Protein 6GIT (pdb70)

InterPro domains:
  IPR004843 Calcineurin-like, phosphoesterase domain [PF00149] (188-401)
  IPR008963 Purple acid phosphatase-like, N-terminal [SSF49363] (42-178)
  IPR015914 Purple acid phosphatase, N-terminal [PF16656] (63-176)
  IPR025733 Purple acid phosphatase, C-terminal domain [PF14008] (470-517)
  IPR029052 Metallo-dependent phosphatase-like [G3DSA:3.60.21.10] (183-445)
  IPR029052 Metallo-dependent phosphatase-like [G3DSA:3.60.21.10] (457-528)
  IPR029052 Metallo-dependent phosphatase-like [SSF56300] (188-511)
  IPR039331 Purple acid phosphatase-like [PTHR22953] (11-524)
  IPR041792 Purple acid phosphatase, metallophosphatase domain [cd00839] (185-522)

Solvent-accessible surface area: 19702 Å² total; per-residue (Å²): 98,38,20,23,104,131,35,82,44,211,28,72,52,38,113,99,160,100,130,236,55,80,12,98,23,1,56,80,94,12,107,103,0,90,75,100,44,115,49,87,14,6,11,17,4,21,1,7,7,1,22,47,8,63,7,1,38,0,6,3,8,0,6,68,36,50,46,19,69,81,22,139,80,46,89,39,72,86,5,31,9,15,0,86,4,3,107,42,51,137,48,29,122,84,100,12,94,40,73,30,55,36,13,19,1,55,10,85,78,186,68,34,66,42,2,0,0,1,0,1,0,15,0,104,0,126,49,5,95,48,34,30,88,3,54,0,47,0,0,12,56,96,45,132,72,2,50,10,73,64,47,20,5,122,5,3,28,51,51,11,41,213,32,27,3,45,97,0,0,0,0,0,0,2,1,3,0,104,51,0,11,29,0,7,100,24,1,49,89,40,137,15,50,0,1,2,0,0,0,1,0,3,7,1,9,1,18,25,2,91,28,70,25,14,43,37,12,80,104,56,31,62,111,88,28,75,27,77,8,2,40,1,0,10,4,2,21,6,12,27,19,1,42,101,19,4,4,53,18,2,8,1,2,0,0,0,40,18,1,27,6,73,6,79,77,106,107,44,6,7,0,0,44,6,23,24,11,18,0,17,134,40,14,92,11,134,13,36,41,16,0,4,2,31,0,0,0,0,18,2,0,1,0,0,5,11,22,80,25,43,108,91,6,118,2,21,104,19,0,72,132,14,1,70,147,30,74,39,78,65,7,1,0,1,0,0,2,0,0,5,13,10,8,10,1,1,72,37,69,7,19,30,10,5,20,1,19,74,11,0,11,114,22,2,72,76,80,9,11,9,0,0,0,4,0,6,3,16,2,0,8,18,5,10,30,2,42,82,41,84,65,26,73,28,0,8,1,17,1,6,0,0,0,0,0,2,38,35,147,45,7,54,32,14,4,10,43,131,83,110,57,20,136,45,133,84,12,40,25,99,101,51,32,54,59,35,3,136,66,25,132,87,50,96,9,55,58,53,11,10,33,128,118,20,5,44,8,0,2,22,7,7,18,3,27,0,0,0,3,0,17,8,117,65,82,40,75,2,23,0,44,0,20,45,12,67,30,146,153,183,70,13,50,16,11,51,7,89,0,11,15,56,43,178,145,45,104

Foldseek 3Di:
DAALVVPFDFADEDDDDDDPAFFAFDDCPDPLLDDPADAFAWFLWFKACAQFLQKIKIKTFGDAKDAFDDGDADDLVVWWKKKFKDQDQVCSPDMWGWDKDKFKFAAPDPPAMIIIGGIMTMTMDGRHAAQGKMKMWITGVVDPPHIYRIFIAHTFHHFAQQGFFFKEWEAEQQAGGPLLVLQVVVVVVVPGQEYEYAANQHLQLQAGSVGRGDQDCCVPPVVPDPDSHGNVSSVSSRSSNCCVPRRYHHYQYAYDPSQQSQHPPRDGNRCVVRHDDDNCVVQVVVDSHWGWHDRHLEIETEHHLQDDQACPDSRNVSVLVSLVPDDCRRNVAYEYEHAQFCDDFFLVLVNQSVVNCVRPQVVCQLSQHAEYEYARAQWWWWFNFDGPLHRDSSRYIYIYRNNSRHRHDFGDHGCLDPPRPDDQVVRYDPSNDDHDQDFACDDPRHPHSHHNDDRSRIHYIYRAHHMKMWGARGSFWIKIFTAGSVDDDPPDTDDIYIYGDDVVVRD

Radius of gyration: 22.11 Å; Cα contacts (8 Å, |Δi|>4): 1407; chains: 1; bounding box: 50×59×64 Å

Organism: Triticum aestivum (NCBI:txid4565)

CATH classification: 3.60.21.10

Sequence (507 aa):
PASTLEGPSRPVTVPLREDRGHAVDLPDTDPRVQRRVTGWAPEQIAVALSSAAPTSSSAWVSWITGDFQMGGAVKPLDPGTVGSVVRYGLAADSLVREATGDALVYSQLYPFEGLQNYTSGIIHHVRLQQGLEPGTKYYYQCGDPSIPGAMSAVHAFRRTMPAVGPRSYPGRRIAVVGDLGLTYNTTSSTVEEHMASSSNQPDLVLLLGDVSYANLYLTNGTGTDCYSCSFAKSTPIHETYQPRWDYWGRYMEPVTSSSTPMMVVEGNHEIEQQIGNNKKTFAAYSARFAFPSMMESESFSPFYYSFDAGGIHFIMLAAYADYSSKSGEQYRRWLEKDLAKVDRSSVTPWLVAGWHAPWYSSTYKAHYREAEECMRVAMEELLYSYGLDIVFTGHVHAYERSNRVFNYTLDPCGAVHISSVGDGGNREKMMATTTHADDPGRCPEPMSTPDAFMGGFCAFNFTSGPAAGSSFCWDRQPDYSAYRESSFGHGILEVKNETHALWKWHRNQDLYQGAVVGDEEIYYIVREPERCL

Secondary structure (DSSP, 8-state):
-EEGGG-PPPPEEPPPPPP--PPPBPPTT-TTTS--S-TT-EEEEEEEE-SSTT-EEEEEEES--EESSS-----GGGS--EEEEESSTT---EEEE-EEE--EE---STTPPPEE--EEEEEEE-SPPTT-EEEEEEE-TTSTT-BPPPEEEEPPPPSBTTB--S-EEEE----SBHHHHHHHHHHHHT--SEEEE-S--S-GGGB-TTS-B-S-HHHHTTTTSSS----THHHHHHHHHHHHHHTTS-EEE---GGG----GGG---HHHHHHS---TTTTT---SS-EEEEETTEEEEE--TTS--STTSHHHHHHHHHHHH--TTTS-EEEEE-SS-SS--BSTTTTTTHHHHHHHHHHHHHTT--EEEE--SSSEEEEPSEETTEE-TTSBEEEEE--S--SSPPP--BTTSTT-PPPGGG-S-TTT-----PPPSSSTTTTSSS-SS--TTEEEEE---EEEEEEE-SSSEEEEEEEETT--STT--SEEEEEE--HHHH-

B-factor: mean 23.1, std 13.88, range [9.56, 75.13]

Structure (mmCIF, N/CA/C/O backbone):
data_6GIT
#
_entry.id   6GIT
#
_cell.length_a   126.481
_cell.length_b   126.481
_cell.length_c   106.798
_cell.angle_alpha   90.00
_cell.angle_beta   90.00
_cell.angle_gamma   120.00
#
_symmetry.space_group_name_H-M   'H 3'
#
loop_
_entity.id
_entity.type
_entity.pdbx_description
1 polymer 'Purple acid phosphatase'
2 branched 2-acetamido-2-deoxy-beta-D-glucopyranose-(1-4)-2-acetamido-2-deoxy-beta-D-glucopyranose
3 non-polymer 'FE (III) ION'
4 non-polymer 2-acetamido-2-deoxy-beta-D-glucopyranose
5 non-polymer 'PHOSPHATE ION'
6 non-polymer DI(HYDROXYETHYL)ETHER
7 non-polymer 'TRIETHYLENE GLYCOL'
8 non-polymer 'PENTAETHYLENE GLYCOL'
9 non-polymer 1,2-ETHANEDIOL
10 water water
#
loop_
_atom_site.group_PDB
_atom_site.id
_atom_site.type_symbol
_atom_site.label_atom_id
_atom_site.label_alt_id
_atom_site.label_comp_id
_atom_site.label_asym_id
_atom_site.label_entity_id
_atom_site.label_seq_id
_atom_site.pdbx_PDB_ins_code
_atom_site.Cartn_x
_atom_site.Cartn_y
_atom_site.Cartn_z
_atom_site.occupancy
_atom_site.B_iso_or_equiv
_atom_site.auth_seq_id
_atom_site.auth_comp_id
_atom_site.auth_asym_id
_atom_site.auth_atom_id
_atom_site.pdbx_PDB_model_num
ATOM 1 N N . PRO A 1 2 ? -41.525 7.448 23.045 1.00 46.42 2 PRO A N 1
ATOM 2 C CA . PRO A 1 2 ? -40.652 6.379 23.537 1.00 43.92 2 PRO A CA 1
ATOM 3 C C . PRO A 1 2 ? -40.052 6.719 24.897 1.00 39.06 2 PRO A C 1
ATOM 4 O O . PRO A 1 2 ? -39.689 7.869 25.145 1.00 40.38 2 PRO A O 1
ATOM 8 N N . ALA A 1 3 ? -39.953 5.721 25.769 1.00 31.91 3 ALA A N 1
ATOM 9 C CA . ALA A 1 3 ? -39.397 5.943 27.088 1.00 27.20 3 ALA A CA 1
ATOM 10 C C . ALA A 1 3 ? -37.881 6.118 27.008 1.00 22.08 3 ALA A C 1
ATOM 11 O O . ALA A 1 3 ? -37.248 5.904 25.974 1.00 22.31 3 ALA A O 1
ATOM 13 N N . SER A 1 4 ? -37.309 6.527 28.128 1.00 19.64 4 SER A N 1
ATOM 14 C CA . SER A 1 4 ? -35.873 6.649 28.299 1.00 17.91 4 SER A CA 1
ATOM 15 C C . SER A 1 4 ? -35.503 5.934 29.588 1.00 17.11 4 SER A C 1
ATOM 16 O O . SER A 1 4 ? -36.288 5.910 30.541 1.00 19.53 4 SER A O 1
ATOM 19 N N . THR A 1 5 ? -34.316 5.319 29.612 1.00 14.50 5 THR A N 1
ATOM 20 C CA . THR A 1 5 ? -33.859 4.712 30.859 1.00 14.39 5 THR A CA 1
ATOM 21 C C . THR A 1 5 ? -33.621 5.760 31.933 1.00 16.05 5 THR A C 1
ATOM 22 O O . THR A 1 5 ? -33.571 5.421 33.118 1.00 16.85 5 THR A O 1
ATOM 26 N N . LEU A 1 6 ? -33.508 7.027 31.545 1.00 16.84 6 LEU A N 1
ATOM 27 C CA . LEU A 1 6 ? -33.329 8.085 32.526 1.00 19.59 6 LEU A CA 1
ATOM 28 C C . LEU A 1 6 ? -34.562 8.243 33.406 1.00 20.98 6 LEU A C 1
ATOM 29 O O . LEU A 1 6 ? -34.467 8.800 34.506 1.00 25.23 6 LEU A O 1
ATOM 34 N N . GLU A 1 7 ? -35.716 7.768 32.944 1.00 21.15 7 GLU A N 1
ATOM 35 C CA . GLU A 1 7 ? -36.955 7.806 33.711 1.00 23.05 7 GLU A CA 1
ATOM 36 C C . GLU A 1 7 ? -37.023 6.720 34.778 1.00 22.86 7 GLU A C 1
ATOM 37 O O . GLU A 1 7 ? -37.989 6.691 35.550 1.00 24.21 7 GLU A O 1
ATOM 43 N N . GLY A 1 8 ? -36.024 5.844 34.852 1.00 20.20 8 GLY A N 1
ATOM 44 C CA . GLY A 1 8 ? -36.064 4.704 35.735 1.00 18.90 8 GLY A CA 1
ATOM 45 C C . GLY A 1 8 ? -36.851 3.573 35.109 1.00 18.51 8 GLY A C 1
ATOM 46 O O . GLY A 1 8 ? -37.272 3.649 33.949 1.00 20.33 8 GLY A O 1
ATOM 47 N N . PRO A 1 9 ? -37.097 2.516 35.875 1.00 16.99 9 PRO A N 1
ATOM 48 C CA . PRO A 1 9 ? -37.750 1.332 35.301 1.00 16.33 9 PRO A CA 1
ATOM 49 C C . PRO A 1 9 ? -39.202 1.602 34.949 1.00 16.77 9 PRO A C 1
ATOM 50 O O . PRO A 1 9 ? -39.908 2.352 35.628 1.00 19.15 9 PRO A O 1
ATOM 54 N N . SER A 1 10 ? -39.656 0.971 33.875 1.00 15.72 10 SER A N 1
ATOM 55 C CA . SER A 1 10 ? -41.051 1.085 33.478 1.00 16.09 10 SER A CA 1
ATOM 56 C C . SER A 1 10 ? -41.844 -0.107 34.002 1.00 16.24 10 SER A C 1
ATOM 57 O O . SER A 1 10 ? -41.298 -1.185 34.250 1.00 17.16 10 SER A O 1
ATOM 60 N N . ARG A 1 11 ? -43.135 0.105 34.190 1.00 16.72 11 ARG A N 1
ATOM 61 C CA . ARG A 1 11 ? -44.003 -0.975 34.626 1.00 18.77 11 ARG A CA 1
ATOM 62 C C . ARG A 1 11 ? -44.037 -2.056 33.548 1.00 16.73 11 ARG A C 1
ATOM 63 O O . ARG A 1 11 ? -44.160 -1.734 32.358 1.00 17.46 11 ARG A O 1
ATOM 71 N N . PRO A 1 12 ? -43.924 -3.337 33.912 1.00 15.77 12 PRO A N 1
ATOM 72 C CA . PRO A 1 12 ? -43.757 -4.380 32.889 1.00 14.64 12 PRO A CA 1
ATOM 73 C C . PRO A 1 12 ? -44.928 -4.462 31.923 1.00 15.10 12 PRO A C 1
ATOM 74 O O . PRO A 1 12 ? -46.094 -4.314 32.301 1.00 16.92 12 PRO A O 1
ATOM 78 N N . VAL A 1 13 ? -44.602 -4.742 30.664 1.00 14.98 13 VAL A N 1
ATOM 79 C CA . VAL A 1 13 ? -45.584 -4.911 29.597 1.00 15.06 13 VAL A CA 1
ATOM 80 C C . VAL A 1 13 ? -45.417 -6.300 28.993 1.00 14.54 13 VAL A C 1
ATOM 81 O O . VAL A 1 13 ? -44.298 -6.705 28.652 1.00 14.37 13 VAL A O 1
ATOM 85 N N . THR A 1 14 ? -46.530 -7.012 28.835 1.00 15.31 14 THR A N 1
ATOM 86 C CA . THR A 1 14 ? -46.596 -8.270 28.104 1.00 15.97 14 THR A CA 1
ATOM 87 C C . THR A 1 14 ? -47.569 -8.081 26.952 1.00 17.11 14 THR A C 1
ATOM 88 O O . THR A 1 14 ? -48.713 -7.665 27.163 1.00 18.61 14 THR A O 1
ATOM 92 N N . VAL A 1 15 ? -47.121 -8.366 25.740 1.00 17.27 15 VAL A N 1
ATOM 93 C CA . VAL A 1 15 ? -48.005 -8.259 24.578 1.00 17.35 15 VAL A CA 1
ATOM 94 C C . VAL A 1 15 ? -48.826 -9.540 24.467 1.00 20.36 15 VAL A C 1
ATOM 95 O O . VAL A 1 15 ? -48.249 -10.638 24.498 1.00 20.31 15 VAL A O 1
ATOM 99 N N . PRO A 1 16 ? -50.151 -9.447 24.345 1.00 22.98 16 PRO A N 1
ATOM 100 C CA . PRO A 1 16 ? -50.967 -10.660 24.211 1.00 25.41 16 PRO A CA 1
ATOM 101 C C . PRO A 1 16 ? -50.534 -11.515 23.030 1.00 26.87 16 PRO A C 1
ATOM 102 O O . PRO A 1 16 ? -50.142 -11.008 21.977 1.00 26.62 16 PRO A O 1
ATOM 106 N N . LEU A 1 17 ? -50.640 -12.828 23.211 1.00 28.18 17 LEU A N 1
ATOM 107 C CA . LEU A 1 17 ? -50.265 -13.774 22.172 1.00 31.59 17 LEU A CA 1
ATOM 108 C C . LEU A 1 17 ? -51.249 -13.733 21.008 1.00 35.27 17 LEU A C 1
ATOM 109 O O . LEU A 1 17 ? -52.452 -13.515 21.183 1.00 35.19 17 LEU A O 1
ATOM 114 N N . ARG A 1 18 ? -50.722 -13.965 19.812 1.00 38.10 18 ARG A N 1
ATOM 115 C CA . ARG A 1 18 ? -51.543 -14.248 18.647 1.00 43.03 18 ARG A CA 1
ATOM 116 C C . ARG A 1 18 ? -51.853 -15.741 18.588 1.00 48.51 18 ARG A C 1
ATOM 117 O O . ARG A 1 18 ? -51.178 -16.565 19.209 1.00 48.68 18 ARG A O 1
ATOM 125 N N . GLU A 1 19 ? -52.893 -16.083 17.833 1.00 53.56 19 GLU A N 1
ATOM 126 C CA . GLU A 1 19 ? -53.230 -17.486 17.636 1.00 58.05 19 GLU A CA 1
ATOM 127 C C . GLU A 1 19 ? -52.102 -18.186 16.888 1.00 62.09 19 GLU A C 1
ATOM 128 O O . GLU A 1 19 ? -51.619 -17.691 15.865 1.00 62.60 19 GLU A O 1
ATOM 130 N N . ASP A 1 20 ? -51.675 -19.337 17.404 1.00 64.96 20 ASP A N 1
ATOM 131 C CA . ASP A 1 20 ? -50.578 -20.061 16.777 1.00 67.74 20 ASP A CA 1
ATOM 132 C C . ASP A 1 20 ? -50.983 -20.521 15.384 1.00 67.89 20 ASP A C 1
ATOM 133 O O . ASP A 1 20 ? -52.042 -21.128 15.198 1.00 68.34 20 ASP A O 1
ATOM 138 N N . ARG A 1 21 ? -50.130 -20.229 14.404 1.00 67.42 21 ARG A N 1
ATOM 139 C CA . ARG A 1 21 ? -50.372 -20.586 13.012 1.00 66.87 21 ARG A CA 1
ATOM 140 C C . ARG A 1 21 ? -49.380 -21.634 12.514 1.00 64.85 21 ARG A C 1
ATOM 141 O O . ARG A 1 21 ? -49.069 -21.687 11.321 1.00 66.21 21 ARG A O 1
ATOM 149 N N . GLY A 1 22 ? -48.875 -22.471 13.419 1.00 60.74 22 GLY A N 1
ATOM 150 C CA . GLY A 1 22 ? -47.922 -23.501 13.059 1.00 56.26 22 GLY A CA 1
ATOM 151 C C . GLY A 1 22 ? -46.486 -23.036 13.181 1.00 51.36 22 GLY A C 1
ATOM 152 O O . GLY A 1 22 ? -46.183 -21.896 13.545 1.00 52.03 22 GLY A O 1
ATOM 153 N N . HIS A 1 23 ? -45.579 -23.953 12.864 1.00 44.27 23 HIS A N 1
ATOM 154 C CA . HIS A 1 23 ? -44.160 -23.646 12.894 1.00 37.74 23 HIS A CA 1
ATOM 155 C C . HIS A 1 23 ? -43.724 -22.995 11.585 1.00 30.77 23 HIS A C 1
ATOM 156 O O . HIS A 1 23 ? -44.369 -23.128 10.543 1.00 29.91 23 HIS A O 1
ATOM 163 N N . ALA A 1 24 ? -42.607 -22.279 11.653 1.00 23.01 24 ALA A N 1
ATOM 164 C CA . ALA A 1 24 ? -41.980 -21.790 10.438 1.00 20.00 24 ALA A CA 1
ATOM 165 C C . ALA A 1 24 ? -41.561 -22.970 9.568 1.00 18.23 24 ALA A C 1
ATOM 166 O O . ALA A 1 24 ? -41.199 -24.037 10.067 1.00 22.04 24 ALA A O 1
ATOM 168 N N . VAL A 1 25 ? -41.605 -22.770 8.253 1.00 16.07 25 VAL A N 1
ATOM 169 C CA . VAL A 1 25 ? -41.276 -23.808 7.279 1.00 14.87 25 VAL A CA 1
ATOM 170 C C . VAL A 1 25 ? -39.871 -23.561 6.738 1.00 14.02 25 VAL A C 1
ATOM 171 O O . VAL A 1 25 ? -39.577 -22.472 6.230 1.00 13.91 25 VAL A O 1
ATOM 175 N N . ASP A 1 26 ? -39.005 -24.570 6.843 1.00 15.00 26 ASP A N 1
ATOM 176 C CA . ASP A 1 26 ? -37.640 -24.447 6.335 1.00 15.41 26 ASP A CA 1
ATOM 177 C C . ASP A 1 26 ? -37.643 -24.234 4.827 1.00 14.78 26 ASP A C 1
ATOM 178 O O . ASP A 1 26 ? -38.468 -24.808 4.102 1.00 16.34 26 ASP A O 1
ATOM 183 N N . LEU A 1 27 ? -36.700 -23.423 4.348 1.00 14.02 27 LEU A N 1
ATOM 184 C CA . LEU A 1 27 ? -36.523 -23.288 2.909 1.00 14.66 27 LEU A CA 1
ATOM 185 C C . LEU A 1 27 ? -36.130 -24.636 2.320 1.00 15.97 27 LEU A C 1
ATOM 186 O O . LEU A 1 27 ? -35.246 -25.314 2.865 1.00 15.73 27 LEU A O 1
ATOM 191 N N . PRO A 1 28 ? -36.738 -25.050 1.216 1.00 16.11 28 PRO A N 1
ATOM 192 C CA . PRO A 1 28 ? -36.369 -26.326 0.598 1.00 18.93 28 PRO A CA 1
ATOM 193 C C . PRO A 1 28 ? -35.056 -26.215 -0.160 1.00 19.67 28 PRO A C 1
ATOM 194 O O . PRO A 1 28 ? -34.609 -25.133 -0.548 1.00 18.95 28 PRO A O 1
ATOM 198 N N . ASP A 1 29 ? -34.435 -27.374 -0.383 1.00 21.04 29 ASP A N 1
ATOM 199 C CA . ASP A 1 29 ? -33.177 -27.381 -1.119 1.00 24.58 29 ASP A CA 1
ATOM 200 C C . ASP A 1 29 ? -33.361 -27.032 -2.591 1.00 25.59 29 ASP A C 1
ATOM 201 O O . ASP A 1 29 ? -32.366 -26.905 -3.314 1.00 27.43 29 ASP A O 1
ATOM 206 N N . THR A 1 30 ? -34.603 -26.866 -3.039 1.00 24.47 30 THR A N 1
ATOM 207 C CA . THR A 1 30 ? -34.916 -26.421 -4.386 1.00 25.92 30 THR A CA 1
ATOM 208 C C . THR A 1 30 ? -35.034 -24.906 -4.501 1.00 23.34 30 THR A C 1
ATOM 209 O O . THR A 1 30 ? -35.191 -24.394 -5.616 1.00 24.51 30 THR A O 1
ATOM 213 N N . ASP A 1 31 ? -34.985 -24.181 -3.391 1.00 21.20 31 ASP A N 1
ATOM 214 C CA . ASP A 1 31 ? -35.073 -22.732 -3.454 1.00 20.32 31 ASP A CA 1
ATOM 215 C C . ASP A 1 31 ? -33.904 -22.203 -4.280 1.00 19.81 31 ASP A C 1
ATOM 216 O O . ASP A 1 31 ? -32.748 -22.541 -3.994 1.00 19.66 31 ASP A O 1
ATOM 221 N N . PRO A 1 32 ? -34.154 -21.401 -5.313 1.00 21.07 32 PRO A N 1
ATOM 222 C CA . PRO A 1 32 ? -33.042 -20.906 -6.140 1.00 21.98 32 PRO A CA 1
ATOM 223 C C . PRO A 1 32 ? -31.962 -20.215 -5.338 1.00 21.50 32 PRO A C 1
ATOM 224 O O . PRO A 1 32 ? -30.788 -20.234 -5.736 1.00 22.58 32 PRO A O 1
ATOM 228 N N . ARG A 1 33 ? -32.328 -19.599 -4.214 1.00 19.67 33 ARG A N 1
ATOM 229 C CA . ARG A 1 33 ? -31.383 -18.835 -3.413 1.00 17.50 33 ARG A CA 1
ATOM 230 C C . ARG A 1 33 ? -30.414 -19.718 -2.640 1.00 16.86 33 ARG A C 1
ATOM 231 O O . ARG A 1 33 ? -29.392 -19.207 -2.171 1.00 18.76 33 ARG A O 1
ATOM 239 N N . VAL A 1 34 ? -30.707 -21.010 -2.490 1.00 16.43 34 VAL A N 1
ATOM 240 C CA . VAL A 1 34 ? -29.814 -21.933 -1.789 1.00 17.90 34 VAL A CA 1
ATOM 241 C C . VAL A 1 34 ? -29.074 -22.871 -2.726 1.00 18.23 34 VAL A C 1
ATOM 242 O O . VAL A 1 34 ? -28.198 -23.618 -2.263 1.00 18.43 34 VAL A O 1
ATOM 246 N N . GLN A 1 35 ? -29.388 -22.861 -4.013 1.00 21.37 35 GLN A N 1
ATOM 247 C CA . GLN A 1 35 ? -28.701 -23.746 -4.934 1.00 24.03 35 GLN A CA 1
ATOM 248 C C . GLN A 1 35 ? -27.340 -23.168 -5.309 1.00 25.47 35 GLN A C 1
ATOM 249 O O . GLN A 1 35 ? -27.082 -21.970 -5.173 1.00 25.35 35 GLN A O 1
ATOM 255 N N . ARG A 1 36 ? -26.460 -24.038 -5.786 1.00 26.33 36 ARG A N 1
ATOM 256 C CA . ARG A 1 36 ? -25.152 -23.579 -6.227 1.00 29.84 36 ARG A CA 1
ATOM 257 C C . ARG A 1 36 ? -25.316 -22.790 -7.520 1.00 32.50 36 ARG A C 1
ATOM 258 O O . ARG A 1 36 ? -25.765 -23.335 -8.533 1.00 35.39 36 ARG A O 1
ATOM 266 N N . ARG A 1 37 ? -24.982 -21.502 -7.478 1.00 32.77 37 ARG A N 1
ATOM 267 C CA . ARG A 1 37 ? -25.144 -20.610 -8.617 1.00 33.67 37 ARG A CA 1
ATOM 268 C C . ARG A 1 37 ? -23.828 -20.297 -9.311 1.00 33.51 37 ARG A C 1
ATOM 269 O O . ARG A 1 37 ? -23.811 -19.494 -10.249 1.00 36.06 37 ARG A O 1
ATOM 271 N N . VAL A 1 38 ? -22.731 -20.899 -8.865 1.00 28.98 38 VAL A N 1
ATOM 272 C CA . VAL A 1 38 ? -21.438 -20.771 -9.511 1.00 27.79 38 VAL A CA 1
ATOM 273 C C . VAL A 1 38 ? -20.963 -22.169 -9.891 1.00 28.34 38 VAL A C 1
ATOM 274 O O . VAL A 1 38 ? -21.520 -23.180 -9.462 1.00 28.06 38 VAL A O 1
ATOM 278 N N . THR A 1 39 ? -19.917 -22.216 -10.705 1.00 28.32 39 THR A N 1
ATOM 279 C CA . THR A 1 39 ? -19.363 -23.480 -11.158 1.00 29.94 39 THR A CA 1
ATOM 280 C C . THR A 1 39 ? -17.870 -23.515 -10.872 1.00 28.19 39 THR A C 1
ATOM 281 O O . THR A 1 39 ? -17.241 -22.488 -10.606 1.00 28.01 39 THR A O 1
ATOM 285 N N . GLY A 1 40 ? -17.315 -24.722 -10.929 1.00 27.20 40 GLY A N 1
ATOM 286 C CA . GLY A 1 40 ? -15.890 -24.892 -10.720 1.00 23.94 40 GLY A CA 1
ATOM 287 C C . GLY A 1 40 ? -15.463 -24.354 -9.371 1.00 22.72 40 GLY A C 1
ATOM 288 O O . GLY A 1 40 ? -16.093 -24.615 -8.338 1.00 23.83 40 GLY A O 1
ATOM 289 N N . TRP A 1 41 ? -14.377 -23.581 -9.375 1.00 20.83 41 TRP A N 1
ATOM 290 C CA . TRP A 1 41 ? -13.799 -23.056 -8.146 1.00 19.37 41 TRP A CA 1
ATOM 291 C C . TRP A 1 41 ? -14.201 -21.609 -7.869 1.00 19.07 41 TRP A C 1
ATOM 292 O O . TRP A 1 41 ? -13.560 -20.943 -7.050 1.00 19.04 41 TRP A O 1
ATOM 303 N N . ALA A 1 42 ? -15.242 -21.111 -8.525 1.00 18.71 42 ALA A N 1
ATOM 304 C CA . ALA A 1 42 ? -15.651 -19.733 -8.322 1.00 18.45 42 ALA A CA 1
ATOM 305 C C . ALA A 1 42 ? -16.156 -19.524 -6.892 1.00 17.32 42 ALA A C 1
ATOM 306 O O . ALA A 1 42 ? -16.763 -20.420 -6.299 1.00 17.83 42 ALA A O 1
ATOM 308 N N . PRO A 1 43 ? -15.916 -18.347 -6.319 1.00 16.32 43 PRO A N 1
ATOM 309 C CA . PRO A 1 43 ? -16.308 -18.116 -4.923 1.00 16.17 43 PRO A CA 1
ATOM 310 C C . PRO A 1 43 ? -17.820 -18.108 -4.709 1.00 16.26 43 PRO A C 1
ATOM 311 O O . PRO A 1 43 ? -18.585 -17.538 -5.491 1.00 16.49 43 PRO A O 1
ATOM 315 N N . GLU A 1 44 ? -18.241 -18.728 -3.611 1.00 14.49 44 GLU A N 1
ATOM 316 C CA . GLU A 1 44 ? -19.615 -18.645 -3.142 1.00 14.84 44 GLU A CA 1
ATOM 317 C C . GLU A 1 44 ? -19.601 -18.344 -1.650 1.00 14.14 44 GLU A C 1
ATOM 318 O O . GLU A 1 44 ? -18.559 -18.412 -0.997 1.00 13.38 44 GLU A O 1
ATOM 324 N N . GLN A 1 45 ? -20.775 -18.013 -1.108 1.00 12.86 45 GLN A N 1
ATOM 325 C CA . GLN A 1 45 ? -20.920 -17.766 0.328 1.00 12.55 45 GLN A CA 1
ATOM 326 C C . GLN A 1 45 ? -19.956 -16.678 0.814 1.00 12.28 45 GLN A C 1
ATOM 327 O O . GLN A 1 45 ? -19.353 -16.782 1.880 1.00 13.83 45 GLN A O 1
ATOM 333 N N . ILE A 1 46 ? -19.822 -15.611 0.027 1.00 11.54 46 ILE A N 1
ATOM 334 C CA . ILE A 1 46 ? -18.884 -14.537 0.341 1.00 11.64 46 ILE A CA 1
ATOM 335 C C . ILE A 1 46 ? -19.387 -13.738 1.538 1.00 12.27 46 ILE A C 1
ATOM 336 O O . ILE A 1 46 ? -20.553 -13.317 1.575 1.00 13.12 46 ILE A O 1
ATOM 341 N N . ALA A 1 47 ? -18.507 -13.502 2.514 1.00 12.31 47 ALA A N 1
ATOM 342 C CA . ALA A 1 47 ? -18.898 -12.838 3.752 1.00 12.30 47 ALA A CA 1
ATOM 343 C C . ALA A 1 47 ? -17.786 -11.942 4.273 1.00 12.27 47 ALA A C 1
ATOM 344 O O . ALA A 1 47 ? -16.609 -12.325 4.263 1.00 12.50 47 ALA 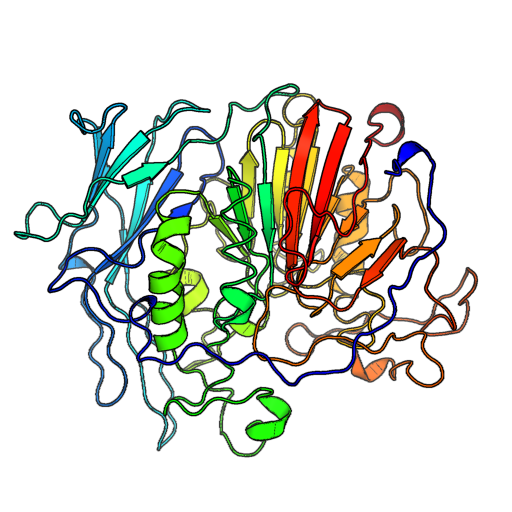A O 1
ATOM 346 N N . VAL A 1 48 ? -18.174 -10.761 4.762 1.00 11.76 48 VAL A N 1
ATOM 347 C CA . VAL A 1 48 ? -17.258 -9.806 5.377 1.00 10.99 48 VAL A CA 1
ATOM 348 C C . VAL A 1 48 ? -17.451 -9.841 6.885 1.00 11.61 48 VAL A C 1
ATOM 349 O O . VAL A 1 48 ? -18.582 -9.950 7.375 1.00 12.15 48 VAL A O 1
ATOM 353 N N . ALA A 1 49 ? -16.348 -9.738 7.623 1.00 11.46 49 ALA A N 1
ATOM 354 C CA . ALA A 1 49 ? -16.375 -9.636 9.076 1.00 11.41 49 ALA A CA 1
ATOM 355 C C . ALA A 1 49 ? -15.414 -8.538 9.515 1.00 11.56 49 ALA A C 1
ATOM 356 O O . ALA A 1 49 ? -14.460 -8.203 8.813 1.00 13.21 49 ALA A O 1
ATOM 358 N N . LEU A 1 50 ? -15.676 -7.957 10.676 1.00 11.44 50 LEU A N 1
ATOM 359 C CA . LEU A 1 50 ? -14.764 -6.950 11.191 1.00 11.16 50 LEU A CA 1
ATOM 360 C C . LEU A 1 50 ? -13.513 -7.588 11.791 1.00 11.64 50 LEU A C 1
ATOM 361 O O . LEU A 1 50 ? -13.511 -8.746 12.218 1.00 12.72 50 LEU A O 1
ATOM 366 N N . SER A 1 51 ? -12.436 -6.800 11.823 1.00 11.36 51 SER A N 1
ATOM 367 C CA A SER A 1 51 ? -11.285 -7.120 12.652 0.87 11.28 51 SER A CA 1
ATOM 368 C CA B SER A 1 51 ? -11.276 -7.102 12.645 0.13 11.30 51 SER A CA 1
ATOM 369 C C . SER A 1 51 ? -11.469 -6.440 14.010 1.00 11.07 51 SER A C 1
ATOM 370 O O . SER A 1 51 ? -12.531 -5.891 14.312 1.00 12.69 51 SER A O 1
ATOM 375 N N . ALA A 1 52 ? -10.442 -6.470 14.857 1.00 11.74 52 ALA A N 1
ATOM 376 C CA . ALA A 1 52 ? -10.584 -5.828 16.162 1.00 11.90 52 ALA A CA 1
ATOM 377 C C . ALA A 1 52 ? -10.658 -4.307 16.053 1.00 11.58 52 ALA A C 1
ATOM 378 O O . ALA A 1 52 ? -11.263 -3.654 16.914 1.00 12.92 52 ALA A O 1
ATOM 380 N N . ALA A 1 53 ? -10.052 -3.726 15.021 1.00 12.49 53 ALA A N 1
ATOM 381 C CA . ALA A 1 53 ? -10.071 -2.294 14.818 1.00 13.47 53 ALA A CA 1
ATOM 382 C C . ALA A 1 53 ? -10.630 -1.962 13.439 1.00 12.79 53 ALA A C 1
ATOM 383 O O . ALA A 1 53 ? -10.545 -2.780 12.514 1.00 13.15 53 ALA A O 1
ATOM 385 N N . PRO A 1 54 ? -11.211 -0.769 13.277 1.00 12.78 54 PRO A N 1
ATOM 386 C CA . PRO A 1 54 ? -11.833 -0.407 11.993 1.00 12.80 54 PRO A CA 1
ATOM 387 C C . PRO A 1 54 ? -10.895 -0.426 10.803 1.00 12.86 54 PRO A C 1
ATOM 388 O O . PRO A 1 54 ? -11.375 -0.471 9.664 1.00 13.80 54 PRO A O 1
ATOM 392 N N . THR A 1 55 ? -9.589 -0.383 11.023 1.00 12.49 55 THR A N 1
ATOM 393 C CA . THR A 1 55 ? -8.597 -0.280 9.960 1.00 12.12 55 THR A CA 1
ATOM 394 C C . THR A 1 55 ? -8.278 -1.620 9.287 1.00 12.82 55 THR A C 1
ATOM 395 O O . THR A 1 55 ? -7.406 -1.674 8.419 1.00 14.35 55 THR A O 1
ATOM 399 N N . SER A 1 56 ? -8.970 -2.696 9.665 1.00 12.69 56 SER A N 1
ATOM 400 C CA A SER A 1 56 ? -8.789 -4.002 9.052 0.58 13.55 56 SER A CA 1
ATOM 401 C CA B SER A 1 56 ? -8.796 -3.993 9.027 0.25 13.48 56 SER A CA 1
ATOM 402 C CA C SER A 1 56 ? -8.803 -3.982 9.008 0.17 13.16 56 SER A CA 1
ATOM 403 C C . SER A 1 56 ? -10.142 -4.700 8.995 1.00 13.09 56 SER A C 1
ATOM 404 O O . SER A 1 56 ? -11.042 -4.396 9.778 1.00 13.71 56 SER A O 1
ATOM 411 N N . ALA A 1 57 ? -10.275 -5.657 8.074 1.00 11.90 57 ALA A N 1
ATOM 412 C CA . ALA A 1 57 ? -11.511 -6.425 7.941 1.00 11.59 57 ALA A CA 1
ATOM 413 C C . ALA A 1 57 ? -11.176 -7.759 7.295 1.00 11.62 57 ALA A C 1
ATOM 414 O O . ALA A 1 57 ? -10.139 -7.908 6.653 1.00 14.84 57 ALA A O 1
ATOM 416 N N . TRP A 1 58 ? -12.071 -8.727 7.466 1.00 11.46 58 TRP A N 1
ATOM 417 C CA . TRP A 1 58 ? -11.913 -10.058 6.905 1.00 10.57 58 TRP A CA 1
ATOM 418 C C . TRP A 1 58 ? -12.877 -10.267 5.746 1.00 11.11 58 TRP A C 1
ATOM 419 O O . TRP A 1 58 ? -14.040 -9.853 5.817 1.00 12.07 58 TRP A O 1
ATOM 430 N N . VAL A 1 59 ? -12.398 -10.933 4.693 1.00 11.04 59 VAL A N 1
ATOM 431 C CA . VAL A 1 59 ? -13.236 -11.412 3.597 1.00 11.00 59 VAL A CA 1
ATOM 432 C C . VAL A 1 59 ? -13.086 -12.924 3.532 1.00 11.15 59 VAL A C 1
ATOM 433 O O . VAL A 1 59 ? -11.962 -13.438 3.509 1.00 12.14 59 VAL A O 1
ATOM 437 N N . SER A 1 60 ? -14.212 -13.632 3.511 1.00 10.94 60 SER A N 1
ATOM 438 C CA . SER A 1 60 ? -14.217 -15.083 3.528 1.00 11.74 60 SER A CA 1
ATOM 439 C C . SER A 1 60 ? -15.140 -15.606 2.437 1.00 11.88 60 SER A C 1
ATOM 440 O O . SER A 1 60 ? -16.079 -14.928 2.008 1.00 13.04 60 SER A O 1
ATOM 443 N N . TRP A 1 61 ? -14.875 -16.829 1.989 1.00 11.76 61 TRP A N 1
ATOM 444 C CA . TRP A 1 61 ? -15.699 -17.421 0.939 1.00 12.21 61 TRP A CA 1
ATOM 445 C C . TRP A 1 61 ? -15.364 -18.901 0.841 1.00 12.92 61 TRP A C 1
ATOM 446 O O . TRP A 1 61 ? -14.398 -19.375 1.442 1.00 14.00 61 TRP A O 1
ATOM 457 N N . ILE A 1 62 ? -16.173 -19.625 0.065 1.00 12.28 62 ILE A N 1
ATOM 458 C CA . ILE A 1 62 ? -15.965 -21.044 -0.190 1.00 12.90 62 ILE A CA 1
ATOM 459 C C . ILE A 1 62 ? -15.820 -21.273 -1.690 1.00 14.17 62 ILE A C 1
ATOM 460 O O . ILE A 1 62 ? -16.464 -20.596 -2.499 1.00 15.14 62 ILE A O 1
ATOM 465 N N . THR A 1 63 ? -14.945 -22.207 -2.061 1.00 14.02 63 THR A N 1
ATOM 466 C CA . THR A 1 63 ? -14.762 -22.595 -3.458 1.00 14.32 63 THR A CA 1
ATOM 467 C C . THR A 1 63 ? -14.932 -24.102 -3.582 1.00 15.43 63 THR A C 1
ATOM 468 O O . THR A 1 63 ? -14.285 -24.868 -2.858 1.00 17.03 63 THR A O 1
ATOM 472 N N . GLY A 1 64 ? -15.791 -24.516 -4.500 1.00 16.00 64 GLY A N 1
ATOM 473 C CA . GLY A 1 64 ? -16.075 -25.927 -4.711 1.00 17.09 64 GLY A CA 1
ATOM 474 C C . GLY A 1 64 ? -17.313 -26.375 -3.962 1.00 18.14 64 GLY A C 1
ATOM 475 O O . GLY A 1 64 ? -17.646 -25.875 -2.890 1.00 18.34 64 GLY A O 1
ATOM 476 N N . ASP A 1 65 ? -18.020 -27.335 -4.548 1.00 18.54 65 ASP A N 1
ATOM 477 C CA . ASP A 1 65 ? -19.206 -27.866 -3.897 1.00 19.19 65 ASP A CA 1
ATOM 478 C C . ASP A 1 65 ? -18.804 -28.759 -2.725 1.00 18.46 65 ASP A C 1
ATOM 479 O O . ASP A 1 65 ? -17.696 -29.299 -2.665 1.00 19.83 65 ASP A O 1
ATOM 484 N N . PHE A 1 66 ? -19.718 -28.889 -1.770 1.00 17.07 66 PHE A N 1
ATOM 485 C CA . PHE A 1 66 ? -19.531 -29.840 -0.686 1.00 17.04 66 PHE A CA 1
ATOM 486 C C . PHE A 1 66 ? -19.797 -31.261 -1.185 1.00 17.50 66 PHE A C 1
ATOM 487 O O . PHE A 1 66 ? -20.278 -31.479 -2.302 1.00 19.02 66 PHE A O 1
ATOM 495 N N . GLN A 1 67 ? -19.472 -32.234 -0.338 1.00 17.57 67 GLN A N 1
ATOM 496 C CA . GLN A 1 67 ? -19.793 -33.636 -0.574 1.00 17.39 67 GLN A CA 1
ATOM 497 C C . GLN A 1 67 ? -20.645 -34.134 0.580 1.00 17.95 67 GLN A C 1
ATOM 498 O O . GLN A 1 67 ? -20.297 -33.919 1.745 1.00 17.78 67 GLN A O 1
ATOM 504 N N . MET A 1 68 ? -21.748 -34.807 0.257 1.00 19.62 68 MET A N 1
ATOM 505 C CA . MET A 1 68 ? -22.672 -35.326 1.257 1.00 20.49 68 MET A CA 1
ATOM 506 C C . MET A 1 68 ? -23.013 -36.762 0.899 1.00 22.13 68 MET A C 1
ATOM 507 O O . MET A 1 68 ? -23.593 -37.016 -0.163 1.00 22.53 68 MET A O 1
ATOM 512 N N . GLY A 1 69 ? -22.679 -37.690 1.787 1.00 23.54 69 GLY A N 1
ATOM 513 C CA . GLY A 1 69 ? -22.977 -39.087 1.564 1.00 25.49 69 GLY A CA 1
ATOM 514 C C . GLY A 1 69 ? -21.873 -39.799 0.803 1.00 29.65 69 GLY A C 1
ATOM 515 O O . GLY A 1 69 ? -20.989 -39.188 0.203 1.00 31.56 69 GLY A O 1
ATOM 516 N N . GLY A 1 70 ? -21.936 -41.126 0.838 1.00 30.22 70 GLY A N 1
ATOM 517 C CA . GLY A 1 70 ? -20.909 -41.908 0.191 1.00 31.34 70 GLY A CA 1
ATOM 518 C C . GLY A 1 70 ? -19.585 -41.820 0.935 1.00 31.62 70 GLY A C 1
ATOM 519 O O . GLY A 1 70 ? -19.518 -41.532 2.136 1.00 32.83 70 GLY A O 1
ATOM 520 N N . ALA A 1 71 ? -18.515 -42.071 0.189 1.00 29.84 71 ALA A N 1
ATOM 521 C CA . ALA A 1 71 ? -17.157 -42.082 0.729 1.00 28.07 71 ALA A CA 1
ATOM 522 C C . ALA A 1 71 ? -16.551 -40.715 0.438 1.00 28.13 71 ALA A C 1
ATOM 523 O O . ALA A 1 71 ? -15.881 -40.512 -0.575 1.00 30.18 71 ALA A O 1
ATOM 525 N N . VAL A 1 72 ? -16.782 -39.769 1.348 1.00 26.32 72 VAL A N 1
ATOM 526 C CA . VAL A 1 72 ? -16.367 -38.399 1.095 1.00 23.65 72 VAL A CA 1
ATOM 527 C C . VAL A 1 72 ? -14.848 -38.315 1.104 1.00 24.00 72 VAL A C 1
ATOM 528 O O . VAL A 1 72 ? -14.162 -39.064 1.813 1.00 25.47 72 VAL A O 1
ATOM 532 N N . LYS A 1 73 ? -14.316 -37.397 0.301 1.00 23.59 73 LYS A N 1
ATOM 533 C CA . LYS A 1 73 ? -12.876 -37.244 0.113 1.00 24.55 73 LYS A CA 1
ATOM 534 C C . LYS A 1 73 ? -12.547 -35.786 0.376 1.00 22.31 73 LYS A C 1
ATOM 535 O O . LYS A 1 73 ? -12.727 -34.939 -0.516 1.00 22.55 73 LYS A O 1
ATOM 541 N N . PRO A 1 74 ? -12.077 -35.451 1.573 1.00 21.35 74 PRO A N 1
ATOM 542 C CA . PRO A 1 74 ? -11.806 -34.044 1.877 1.00 20.61 74 PRO A CA 1
ATOM 543 C C . PRO A 1 74 ? -10.849 -33.436 0.867 1.00 19.33 74 PRO A C 1
ATOM 544 O O . PRO A 1 74 ? -9.877 -34.063 0.438 1.00 21.93 74 PRO A O 1
ATOM 548 N N . LEU A 1 75 ? -11.144 -32.201 0.480 1.00 19.22 75 LEU A N 1
ATOM 549 C CA . LEU A 1 75 ? -10.336 -31.498 -0.500 1.00 19.28 75 LEU A CA 1
ATOM 550 C C . LEU A 1 75 ? -9.029 -31.034 0.131 1.00 21.13 75 LEU A C 1
ATOM 551 O O . LEU A 1 75 ? -8.930 -30.851 1.347 1.00 22.07 75 LEU A O 1
ATOM 556 N N . ASP A 1 76 ? -8.015 -30.856 -0.715 1.00 21.88 76 ASP A N 1
ATOM 557 C CA . ASP A 1 76 ? -6.727 -30.336 -0.278 1.00 22.40 76 ASP A CA 1
ATOM 558 C C . ASP A 1 76 ? -6.810 -28.819 -0.352 1.00 21.86 76 ASP A C 1
ATOM 559 O O . ASP A 1 76 ? -6.861 -28.267 -1.463 1.00 22.57 76 ASP A O 1
ATOM 564 N N . PRO A 1 77 ? -6.845 -28.109 0.776 1.00 21.03 77 PRO A N 1
ATOM 565 C CA . PRO A 1 77 ? -7.071 -26.657 0.709 1.00 21.97 77 PRO A CA 1
ATOM 566 C C . PRO A 1 77 ? -5.945 -25.906 0.032 1.00 24.14 77 PRO A C 1
ATOM 567 O O . PRO A 1 77 ? -6.168 -24.793 -0.454 1.00 26.30 77 PRO A O 1
ATOM 571 N N . GLY A 1 78 ? -4.751 -26.493 -0.048 1.00 23.55 78 GLY A N 1
ATOM 572 C CA . GLY A 1 78 ? -3.636 -25.851 -0.720 1.00 24.93 78 GLY A CA 1
ATOM 573 C C . GLY A 1 78 ? -3.739 -25.791 -2.229 1.00 27.07 78 GLY A C 1
ATOM 574 O O . GLY A 1 78 ? -2.882 -25.171 -2.863 1.00 28.91 78 GLY A O 1
ATOM 575 N N . THR A 1 79 ? -4.758 -26.403 -2.826 1.00 26.31 79 THR A N 1
ATOM 576 C CA . THR A 1 79 ? -4.880 -26.423 -4.277 1.00 26.91 79 THR A CA 1
ATOM 577 C C . THR A 1 79 ? -5.576 -25.194 -4.856 1.00 24.80 79 THR A C 1
ATOM 578 O O . THR A 1 79 ? -5.483 -24.972 -6.069 1.00 26.02 79 THR A O 1
ATOM 582 N N . VAL A 1 80 ? -6.258 -24.394 -4.036 1.00 20.30 80 VAL A N 1
ATOM 583 C CA . VAL A 1 80 ? -6.939 -23.186 -4.496 1.00 18.52 80 VAL A CA 1
ATOM 584 C C . VAL A 1 80 ? -6.474 -22.027 -3.625 1.00 19.14 80 VAL A C 1
ATOM 585 O O . VAL A 1 80 ? -6.583 -22.089 -2.393 1.00 20.20 80 VAL A O 1
ATOM 589 N N . GLY A 1 81 ? -5.948 -20.981 -4.259 1.00 18.45 81 GLY A N 1
ATOM 590 C CA . GLY A 1 81 ? -5.402 -19.858 -3.525 1.00 18.25 81 GLY A CA 1
ATOM 591 C C . GLY A 1 81 ? -6.474 -18.975 -2.901 1.00 16.62 81 GLY A C 1
ATOM 592 O O . GLY A 1 81 ? -7.669 -19.067 -3.193 1.00 17.70 81 GLY A O 1
ATOM 593 N N . SER A 1 82 ? -6.015 -18.097 -2.013 1.00 16.06 82 SER A N 1
ATOM 594 C CA . SER A 1 82 ? -6.871 -17.206 -1.225 1.00 14.79 82 SER A CA 1
ATOM 595 C C . SER A 1 82 ? -6.391 -15.778 -1.444 1.00 13.97 82 SER A C 1
ATOM 596 O O . SER A 1 82 ? -5.523 -15.296 -0.713 1.00 15.93 82 SER A O 1
ATOM 599 N N . VAL A 1 83 ? -6.976 -15.094 -2.425 1.00 13.60 83 VAL A N 1
ATOM 600 C CA . VAL A 1 83 ? -6.544 -13.760 -2.831 1.00 14.44 83 VAL A CA 1
ATOM 601 C C . VAL A 1 83 ? -7.735 -12.810 -2.807 1.00 13.56 83 VAL A C 1
ATOM 602 O O . VAL A 1 83 ? -8.830 -13.156 -3.271 1.00 14.91 83 VAL A O 1
ATOM 606 N N . VAL A 1 84 ? -7.521 -11.605 -2.275 1.00 12.31 84 VAL A N 1
ATOM 607 C CA . VAL A 1 84 ? -8.473 -10.506 -2.406 1.00 12.34 84 VAL A CA 1
ATOM 608 C C . VAL A 1 84 ? -7.756 -9.332 -3.057 1.00 12.78 84 VAL A C 1
ATOM 609 O O . VAL A 1 84 ? -6.675 -8.932 -2.609 1.00 14.05 84 VAL A O 1
ATOM 613 N N . ARG A 1 85 ? -8.351 -8.785 -4.111 1.00 13.37 85 ARG A N 1
ATOM 614 C CA . ARG A 1 85 ? -7.916 -7.520 -4.691 1.00 14.08 85 ARG A CA 1
ATOM 615 C C . ARG A 1 85 ? -8.928 -6.464 -4.285 1.00 13.92 85 ARG A C 1
ATOM 616 O O . ARG A 1 85 ? -10.138 -6.710 -4.348 1.00 14.65 85 ARG A O 1
ATOM 624 N N . TYR A 1 86 ? -8.447 -5.300 -3.859 1.00 13.66 86 TYR A N 1
ATOM 625 C CA . TYR A 1 86 ? -9.359 -4.313 -3.295 1.00 14.52 86 TYR A CA 1
ATOM 626 C C . TYR A 1 86 ? -8.853 -2.909 -3.581 1.00 14.52 86 TYR A C 1
ATOM 627 O O . TYR A 1 86 ? -7.699 -2.710 -3.967 1.00 15.05 86 TYR A O 1
ATOM 636 N N . GLY A 1 87 ? -9.747 -1.939 -3.408 1.00 14.01 87 GLY A N 1
ATOM 637 C CA . GLY A 1 87 ? -9.409 -0.547 -3.642 1.00 14.80 87 GLY A CA 1
ATOM 638 C C . GLY A 1 87 ? -10.583 0.357 -3.340 1.00 14.61 87 GLY A C 1
ATOM 639 O O . GLY A 1 87 ? -11.671 -0.088 -2.964 1.00 16.30 87 GLY A O 1
ATOM 640 N N . LEU A 1 88 ? -10.336 1.651 -3.508 1.00 15.73 88 LEU A N 1
ATOM 641 C CA . LEU A 1 88 ? -11.298 2.707 -3.232 1.00 16.55 88 LEU A CA 1
ATOM 642 C C . LEU A 1 88 ? -12.248 2.957 -4.392 1.00 18.13 88 LEU A C 1
ATOM 643 O O . LEU A 1 88 ? -13.230 3.683 -4.220 1.00 19.55 88 LEU A O 1
ATOM 648 N N . ALA A 1 89 ? -11.976 2.388 -5.566 1.00 20.12 89 ALA A N 1
ATOM 649 C CA . ALA A 1 89 ? -12.848 2.513 -6.724 1.00 23.34 89 ALA A CA 1
ATOM 650 C C . ALA A 1 89 ? -13.011 1.143 -7.362 1.00 23.40 89 ALA A C 1
ATOM 651 O O . ALA A 1 89 ? -12.094 0.317 -7.330 1.00 23.68 89 ALA A O 1
ATOM 653 N N . ALA A 1 90 ? -14.197 0.903 -7.923 1.00 24.36 90 ALA A N 1
ATOM 654 C CA . ALA A 1 90 ? -14.488 -0.409 -8.494 1.00 26.05 90 ALA A CA 1
ATOM 655 C C . ALA A 1 90 ? -13.551 -0.746 -9.647 1.00 26.60 90 ALA A C 1
ATOM 656 O O . ALA A 1 90 ? -13.276 -1.924 -9.895 1.00 27.84 90 ALA A O 1
ATOM 658 N N . ASP A 1 91 ? -13.049 0.261 -10.360 1.00 27.03 91 ASP A N 1
ATOM 659 C CA . ASP A 1 91 ? -12.183 0.032 -11.509 1.00 29.17 91 ASP A CA 1
ATOM 660 C C . ASP A 1 91 ? -10.696 0.100 -11.171 1.00 29.38 91 ASP A C 1
ATOM 661 O O . ASP A 1 91 ? -9.864 0.092 -12.082 1.00 31.83 91 ASP A O 1
ATOM 666 N N . SER A 1 92 ? -10.335 0.151 -9.889 1.00 27.05 92 SER A N 1
ATOM 667 C CA . SER A 1 92 ? -8.939 0.301 -9.499 1.00 28.54 92 SER A CA 1
ATOM 668 C C . SER A 1 92 ? -8.640 -0.559 -8.269 1.00 23.81 92 SER A C 1
ATOM 669 O O . SER A 1 92 ? -8.322 -0.075 -7.186 1.00 24.81 92 SER A O 1
ATOM 672 N N . LEU A 1 93 ? -8.731 -1.876 -8.443 1.00 19.78 93 LEU A N 1
ATOM 673 C CA . LEU A 1 93 ? -8.499 -2.810 -7.342 1.00 18.98 93 LEU A CA 1
ATOM 674 C C . LEU A 1 93 ? -7.000 -3.103 -7.256 1.00 20.04 93 LEU A C 1
ATOM 675 O O . LEU A 1 93 ? -6.521 -4.202 -7.543 1.00 21.86 93 LEU A O 1
ATOM 680 N N . VAL A 1 94 ? -6.252 -2.076 -6.836 1.00 20.09 94 VAL A N 1
ATOM 681 C CA . VAL A 1 94 ? -4.793 -2.108 -6.915 1.00 20.79 94 VAL A CA 1
ATOM 682 C C . VAL A 1 94 ? -4.129 -2.728 -5.694 1.00 19.64 94 VAL A C 1
ATOM 683 O O . VAL A 1 94 ? -2.922 -3.011 -5.734 1.00 22.88 94 VAL A O 1
ATOM 687 N N . ARG A 1 95 ? -4.864 -2.935 -4.612 1.00 16.39 95 ARG A N 1
ATOM 688 C CA . ARG A 1 95 ? -4.300 -3.541 -3.417 1.00 16.30 95 ARG A CA 1
ATOM 689 C C . ARG A 1 95 ? -4.571 -5.038 -3.429 1.00 15.06 95 ARG A C 1
ATOM 690 O O . ARG A 1 95 ? -5.550 -5.504 -4.012 1.00 15.94 95 ARG A O 1
ATOM 698 N N . GLU A 1 96 ? -3.689 -5.800 -2.795 1.00 15.44 96 GLU A N 1
ATOM 699 C CA . GLU A 1 96 ? -3.844 -7.246 -2.780 1.00 16.32 96 GLU A CA 1
ATOM 700 C C . GLU A 1 96 ? -3.576 -7.775 -1.384 1.00 15.59 96 GLU A C 1
ATOM 701 O O . GLU A 1 96 ? -2.687 -7.282 -0.688 1.00 16.53 96 GLU A O 1
ATOM 707 N N . ALA A 1 97 ? -4.346 -8.777 -0.977 1.00 14.79 97 ALA A N 1
ATOM 708 C CA . ALA A 1 97 ? -4.075 -9.490 0.256 1.00 13.96 97 ALA A CA 1
ATOM 709 C C . ALA A 1 97 ? -4.234 -10.979 -0.005 1.00 13.56 97 ALA A C 1
ATOM 710 O O . ALA A 1 97 ? -5.013 -11.395 -0.866 1.00 14.69 97 ALA A O 1
ATOM 712 N N . THR A 1 98 ? -3.476 -11.780 0.730 1.00 14.70 98 THR A N 1
ATOM 713 C CA . THR A 1 98 ? -3.614 -13.226 0.663 1.00 14.94 98 THR A CA 1
ATOM 714 C C . THR A 1 98 ? -3.909 -13.776 2.051 1.00 14.72 98 THR A C 1
ATOM 715 O O . THR A 1 98 ? -3.646 -13.134 3.070 1.00 16.22 98 THR A O 1
ATOM 719 N N . GLY A 1 99 ? -4.475 -14.971 2.080 1.00 14.20 99 GLY A N 1
ATOM 720 C CA . GLY A 1 99 ? -4.883 -15.548 3.340 1.00 15.03 99 GLY A CA 1
ATOM 721 C C . GLY A 1 99 ? -4.755 -17.051 3.414 1.00 16.07 99 GLY A C 1
ATOM 722 O O . GLY A 1 99 ? -3.889 -17.655 2.767 1.00 19.41 99 GLY A O 1
ATOM 723 N N . ASP A 1 100 ? -5.613 -17.659 4.224 1.00 16.03 100 ASP A N 1
ATOM 724 C CA . ASP A 1 100 ? -5.524 -19.073 4.533 1.00 18.56 100 ASP A CA 1
ATOM 725 C C . ASP A 1 100 ? -6.758 -19.800 4.023 1.00 17.25 100 ASP A C 1
ATOM 726 O O . ASP A 1 100 ? -7.823 -19.211 3.827 1.00 18.34 100 ASP A O 1
ATOM 731 N N . ALA A 1 101 ? -6.592 -21.097 3.808 1.00 17.16 101 ALA A N 1
ATOM 732 C CA . ALA A 1 101 ? -7.657 -21.967 3.341 1.00 17.37 101 ALA A CA 1
ATOM 733 C C . ALA A 1 101 ? -7.713 -23.199 4.227 1.00 16.22 101 ALA A C 1
ATOM 734 O O . ALA A 1 101 ? -6.694 -23.650 4.759 1.00 17.49 101 ALA A O 1
ATOM 736 N N . LEU A 1 102 ? -8.912 -23.745 4.375 1.00 15.00 102 LEU A N 1
ATOM 737 C CA . LEU A 1 102 ? -9.101 -24.944 5.177 1.00 14.38 102 LEU A CA 1
ATOM 738 C C . LEU A 1 102 ? -10.372 -25.632 4.711 1.00 13.60 102 LEU A C 1
ATOM 739 O O . LEU A 1 102 ? -11.168 -25.071 3.954 1.00 16.19 102 LEU A O 1
ATOM 744 N N . VAL A 1 103 ? -10.544 -26.867 5.167 1.00 13.94 103 VAL A N 1
A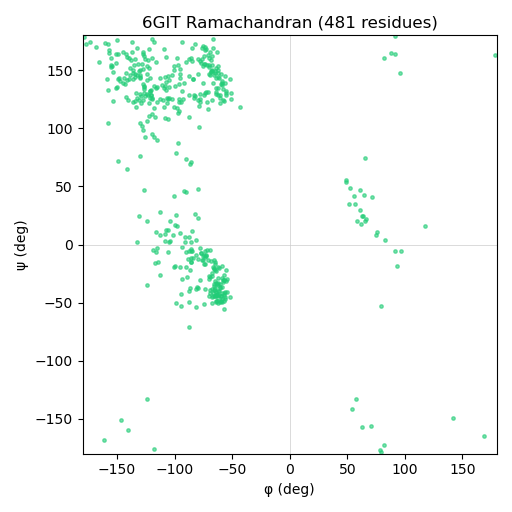TOM 745 C CA . VAL A 1 103 ? -11.792 -27.596 5.009 1.00 14.18 103 VAL A CA 1
ATOM 746 C C . VAL A 1 103 ? -12.209 -28.105 6.383 1.00 14.39 103 VAL A C 1
ATOM 747 O O . VAL A 1 103 ? -11.428 -28.102 7.333 1.00 16.02 103 VAL A O 1
ATOM 751 N N . TYR A 1 104 ? -13.463 -28.529 6.492 1.00 14.59 104 TYR A N 1
ATOM 752 C CA . TYR A 1 104 ? -13.884 -29.296 7.654 1.00 13.51 104 TYR A CA 1
ATOM 753 C C . TYR A 1 104 ? -14.777 -30.432 7.186 1.00 14.03 104 TYR A C 1
ATOM 754 O O . TYR A 1 104 ? -15.341 -30.400 6.088 1.00 14.49 104 TYR A O 1
ATOM 763 N N . SER A 1 105 ? -14.889 -31.450 8.027 1.00 14.44 105 SER A N 1
ATOM 764 C CA . SER A 1 105 ? -15.760 -32.574 7.748 1.00 14.28 105 SER A CA 1
ATOM 765 C C . SER A 1 105 ? -16.688 -32.775 8.931 1.00 14.05 105 SER A C 1
ATOM 766 O O . SER A 1 105 ? -16.452 -32.259 10.028 1.00 15.56 105 SER A O 1
ATOM 769 N N . GLN A 1 106 ? -17.769 -33.508 8.679 1.00 13.84 106 GLN A N 1
ATOM 770 C CA . GLN A 1 106 ? -18.727 -33.899 9.707 1.00 13.52 106 GLN A CA 1
ATOM 771 C C . GLN A 1 106 ? -18.883 -35.409 9.563 1.00 14.04 106 GLN A C 1
ATOM 772 O O . GLN A 1 106 ? -19.571 -35.888 8.653 1.00 14.76 106 GLN A O 1
ATOM 778 N N . LEU A 1 107 ? -18.226 -36.155 10.451 1.00 14.72 107 LEU A N 1
ATOM 779 C CA . LEU A 1 107 ? -18.074 -37.599 10.312 1.00 15.51 107 LEU A CA 1
ATOM 780 C C . LEU A 1 107 ? -18.748 -38.307 11.476 1.00 15.07 107 LEU A C 1
ATOM 781 O O . LEU A 1 107 ? -18.596 -37.905 12.634 1.00 16.31 107 LEU A O 1
ATOM 786 N N . TYR A 1 108 ? -19.473 -39.380 11.163 1.00 15.50 108 TYR A N 1
ATOM 787 C CA . TYR A 1 108 ? -20.195 -40.164 12.162 1.00 17.60 108 TYR A CA 1
ATOM 788 C C . TYR A 1 108 ? -19.839 -41.629 11.967 1.00 20.06 108 TYR A C 1
ATOM 789 O O . TYR A 1 108 ? -20.069 -42.180 10.873 1.00 22.55 108 TYR A O 1
ATOM 798 N N . PRO A 1 109 ? -19.304 -42.296 12.972 1.00 21.71 109 PRO A N 1
ATOM 799 C CA . PRO A 1 109 ? -18.863 -43.688 12.840 1.00 24.63 109 PRO A CA 1
ATOM 800 C C . PRO A 1 109 ? -19.968 -44.689 13.179 1.00 26.27 109 PRO A C 1
ATOM 801 O O . PRO A 1 109 ? -19.749 -45.654 13.912 1.00 30.96 109 PRO A O 1
ATOM 805 N N . PHE A 1 110 ? -21.176 -44.448 12.672 1.00 24.93 110 PHE A N 1
ATOM 806 C CA . PHE A 1 110 ? -22.327 -45.295 12.966 1.00 26.14 110 PHE A CA 1
ATOM 807 C C . PHE A 1 110 ? -22.955 -45.748 11.660 1.00 26.49 110 PHE A C 1
ATOM 808 O O . PHE A 1 110 ? -23.176 -44.933 10.758 1.00 25.50 110 PHE A O 1
ATOM 816 N N . GLU A 1 111 ? -23.262 -47.042 11.573 1.00 27.98 111 GLU A N 1
ATOM 817 C CA . GLU A 1 111 ? -23.842 -47.594 10.356 1.00 29.73 111 GLU A CA 1
ATOM 818 C C . GLU A 1 111 ? -25.142 -46.876 10.017 1.00 28.59 111 GLU A C 1
ATOM 819 O O . GLU A 1 111 ? -25.993 -46.662 10.885 1.00 28.06 111 GLU A O 1
ATOM 825 N N . GLY A 1 112 ? -25.298 -46.503 8.748 1.00 28.04 112 GLY A N 1
ATOM 826 C CA . GLY A 1 112 ? -26.477 -45.804 8.299 1.00 27.21 112 GLY A CA 1
ATOM 827 C C . GLY A 1 112 ? -26.373 -44.293 8.301 1.00 25.93 112 GLY A C 1
ATOM 828 O O . GLY A 1 112 ? -27.181 -43.630 7.638 1.00 27.20 112 GLY A O 1
ATOM 829 N N . LEU A 1 113 ? -25.418 -43.722 9.029 1.00 22.80 113 LEU A N 1
ATOM 830 C CA . LEU A 1 113 ? -25.239 -42.277 9.026 1.00 20.12 113 LEU A CA 1
ATOM 831 C C . LEU A 1 113 ? -24.318 -41.868 7.884 1.00 19.33 113 LEU A C 1
ATOM 832 O O . LEU A 1 113 ? -23.389 -42.594 7.526 1.00 21.71 113 LEU A O 1
ATOM 837 N N . GLN A 1 114 ? -24.599 -40.712 7.299 1.00 17.96 114 GLN A N 1
ATOM 838 C CA . GLN A 1 114 ? -23.849 -40.209 6.160 1.00 18.19 114 GLN A CA 1
ATOM 839 C C . GLN A 1 114 ? -22.871 -39.127 6.593 1.00 17.27 114 GLN A C 1
ATOM 840 O O . GLN A 1 114 ? -23.152 -38.342 7.501 1.00 16.74 114 GLN A O 1
ATOM 846 N N . ASN A 1 115 ? -21.724 -39.096 5.921 1.00 16.66 115 ASN A N 1
ATOM 847 C CA . ASN A 1 115 ? -20.643 -38.156 6.180 1.00 15.16 115 ASN A CA 1
ATOM 848 C C . ASN A 1 115 ? -20.702 -36.979 5.214 1.00 15.11 115 ASN A C 1
ATOM 849 O O . ASN A 1 115 ? -21.317 -37.043 4.148 1.00 16.11 115 ASN A O 1
ATOM 854 N N . TYR A 1 116 ? -20.039 -35.896 5.609 1.00 14.38 116 TYR A N 1
ATOM 855 C CA . TYR A 1 116 ? -20.025 -34.648 4.865 1.00 14.68 116 TYR A CA 1
ATOM 856 C C . TYR A 1 116 ? -18.609 -34.093 4.896 1.00 13.69 116 TYR A C 1
ATOM 857 O O . TYR A 1 116 ? -17.894 -34.248 5.888 1.00 14.54 116 TYR A O 1
ATOM 866 N N . THR A 1 117 ? -18.206 -33.441 3.807 1.00 14.24 117 THR A N 1
ATOM 867 C CA . THR A 1 117 ? -17.002 -32.626 3.833 1.00 14.93 117 THR A CA 1
ATOM 868 C C . THR A 1 117 ? -17.249 -31.380 2.992 1.00 14.34 117 THR A C 1
ATOM 869 O O . THR A 1 117 ? -18.013 -31.408 2.027 1.00 15.36 117 THR A O 1
ATOM 873 N N . SER A 1 118 ? -16.629 -30.278 3.396 1.00 14.51 118 SER A N 1
ATOM 874 C CA . SER A 1 118 ? -16.963 -28.964 2.868 1.00 13.65 118 SER A CA 1
ATOM 875 C C . SER A 1 118 ? -16.213 -28.665 1.571 1.00 14.79 118 SER A C 1
ATOM 876 O O . SER A 1 118 ? -15.285 -29.368 1.172 1.00 15.58 118 SER A O 1
ATOM 879 N N . GLY A 1 119 ? -16.629 -27.592 0.903 1.00 14.50 119 GLY A N 1
ATOM 880 C CA . GLY A 1 119 ? -15.758 -26.963 -0.067 1.00 15.31 119 GLY A CA 1
ATOM 881 C C . GLY A 1 119 ? -14.563 -26.340 0.648 1.00 15.70 119 GLY A C 1
ATOM 882 O O . GLY A 1 119 ? -14.456 -26.355 1.876 1.00 15.71 119 GLY A O 1
ATOM 883 N N . ILE A 1 120 ? -13.644 -25.776 -0.128 1.00 14.33 120 ILE A N 1
ATOM 884 C CA . ILE A 1 120 ? -12.507 -25.099 0.486 1.00 14.34 120 ILE A CA 1
ATOM 885 C C . ILE A 1 120 ? -12.953 -23.734 0.985 1.00 13.18 120 ILE A C 1
ATOM 886 O O . ILE A 1 120 ? -13.486 -22.920 0.221 1.00 14.92 120 ILE A O 1
ATOM 891 N N . ILE A 1 121 ? -12.724 -23.483 2.268 1.00 13.48 121 ILE A N 1
ATOM 892 C CA . ILE A 1 121 ? -13.052 -22.223 2.918 1.00 12.86 121 ILE A CA 1
ATOM 893 C C . ILE A 1 121 ? -11.807 -21.352 2.932 1.00 12.28 121 ILE A C 1
ATOM 894 O O . ILE A 1 121 ? -10.705 -21.831 3.209 1.00 15.78 121 ILE A O 1
ATOM 899 N N . HIS A 1 122 ? -11.982 -20.068 2.647 1.00 11.61 122 HIS A N 1
ATOM 900 C CA . HIS A 1 122 ? -10.886 -19.117 2.589 1.00 12.00 122 HIS A CA 1
ATOM 901 C C . HIS A 1 122 ? -11.172 -17.962 3.533 1.00 12.27 122 HIS A C 1
ATOM 902 O O . HIS A 1 122 ? -12.317 -17.511 3.644 1.00 12.30 122 HIS A O 1
ATOM 909 N N . HIS A 1 123 ? -10.129 -17.472 4.201 1.00 11.63 123 HIS A N 1
ATOM 910 C CA . HIS A 1 123 ? -10.228 -16.303 5.071 1.00 11.26 123 HIS A CA 1
ATOM 911 C C . HIS A 1 123 ? -9.054 -15.390 4.759 1.00 11.74 123 HIS A C 1
ATOM 912 O O . HIS A 1 123 ? -7.903 -15.820 4.845 1.00 13.02 123 HIS A O 1
ATOM 919 N N . VAL A 1 124 ? -9.331 -14.138 4.401 1.00 11.07 124 VAL A N 1
ATOM 920 C CA . VAL A 1 124 ? -8.286 -13.179 4.064 1.00 11.32 124 VAL A CA 1
ATOM 921 C C . VAL A 1 124 ? -8.520 -11.901 4.852 1.00 10.94 124 VAL A C 1
ATOM 922 O O . VAL A 1 124 ? -9.627 -11.349 4.835 1.00 12.88 124 VAL A O 1
ATOM 926 N N . ARG A 1 125 ? -7.480 -11.419 5.526 1.00 11.76 125 ARG A N 1
ATOM 927 C CA . ARG A 1 125 ? -7.553 -10.174 6.274 1.00 12.36 125 ARG A CA 1
ATOM 928 C C . ARG A 1 125 ? -7.010 -9.034 5.418 1.00 13.43 125 ARG A C 1
ATOM 929 O O . ARG A 1 125 ? -5.886 -9.109 4.917 1.00 17.13 125 ARG A O 1
ATOM 937 N N . LEU A 1 126 ? -7.817 -7.995 5.238 1.00 13.50 126 LEU A N 1
ATOM 938 C CA . LEU A 1 126 ? -7.398 -6.794 4.537 1.00 15.56 126 LEU A CA 1
ATOM 939 C C . LEU A 1 126 ? -6.876 -5.807 5.572 1.00 15.28 126 LEU A C 1
ATOM 940 O O . LEU A 1 126 ? -7.575 -5.488 6.541 1.00 18.89 126 LEU A O 1
ATOM 945 N N . GLN A 1 127 ? -5.652 -5.334 5.377 1.00 17.12 127 GLN A N 1
ATOM 946 C CA A GLN A 1 127 ?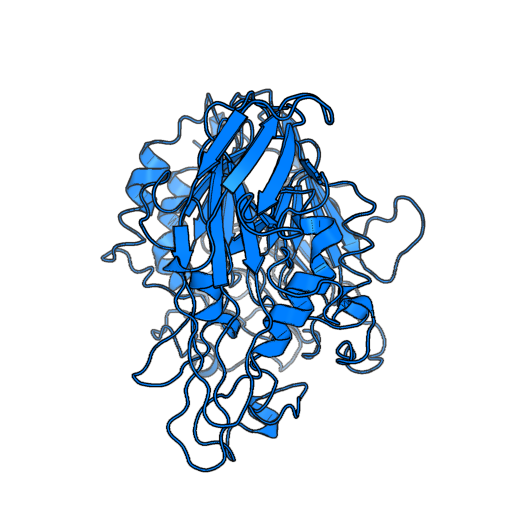 -4.977 -4.417 6.284 0.53 18.77 127 GLN A CA 1
ATOM 947 C CA B GLN A 1 127 ? -5.073 -4.391 6.318 0.47 18.69 127 GLN A CA 1
ATOM 948 C C . GLN A 1 127 ? -4.913 -3.024 5.670 1.00 18.37 127 GLN A C 1
ATOM 949 O O . GLN A 1 127 ? -5.070 -2.850 4.457 1.00 20.21 127 GLN A O 1
ATOM 960 N N . GLY A 1 128 ? -4.648 -2.036 6.517 1.00 17.13 128 GLY A N 1
ATOM 961 C CA . GLY A 1 128 ? -4.436 -0.675 6.054 1.00 17.26 128 GLY A CA 1
ATOM 962 C C . GLY A 1 128 ? -5.646 -0.038 5.409 1.00 16.70 128 GLY A C 1
ATOM 963 O O . GLY A 1 128 ? -5.524 0.632 4.379 1.00 20.23 128 GLY A O 1
ATOM 964 N N . LEU A 1 129 ? -6.818 -0.232 6.005 1.00 14.65 129 LEU A N 1
ATOM 965 C CA . LEU A 1 129 ? -8.052 0.359 5.507 1.00 13.27 129 LEU A CA 1
ATOM 966 C C . LEU A 1 129 ? -8.338 1.658 6.244 1.00 13.28 129 LEU A C 1
ATOM 967 O O . LEU A 1 129 ? -8.073 1.778 7.444 1.00 14.89 129 LEU A O 1
ATOM 972 N N . GLU A 1 130 ? -8.870 2.629 5.519 1.00 13.41 130 GLU A N 1
ATOM 973 C CA . GLU A 1 130 ? -9.356 3.837 6.165 1.00 13.98 130 GLU A CA 1
ATOM 974 C C . GLU A 1 130 ? -10.687 3.546 6.848 1.00 14.26 130 GLU A C 1
ATOM 975 O O . GLU A 1 130 ? -11.532 2.852 6.281 1.00 15.35 130 GLU A O 1
ATOM 981 N N . PRO A 1 131 ? -10.904 4.074 8.048 1.00 13.90 131 PRO A N 1
ATOM 982 C CA . PRO A 1 131 ? -12.209 3.918 8.696 1.00 13.91 131 PRO A CA 1
ATOM 983 C C . PRO A 1 131 ? -13.290 4.681 7.946 1.00 13.85 131 PRO A C 1
ATOM 984 O O . PRO A 1 131 ? -13.023 5.659 7.245 1.00 15.17 131 PRO A O 1
ATOM 988 N N . GLY A 1 132 ? -14.526 4.207 8.100 1.00 13.60 132 GLY A N 1
ATOM 989 C CA . GLY A 1 132 ? -15.693 4.886 7.550 1.00 14.38 132 GLY A CA 1
ATOM 990 C C . GLY A 1 132 ? -15.690 5.016 6.046 1.00 16.32 132 GLY A C 1
ATOM 991 O O . GLY A 1 132 ? -16.279 5.958 5.512 1.00 19.39 132 GLY A O 1
ATOM 992 N N . THR A 1 133 ? -15.063 4.082 5.340 1.00 14.87 133 THR A N 1
ATOM 993 C CA . THR A 1 133 ? -14.793 4.242 3.922 1.00 14.76 133 THR A CA 1
ATOM 994 C C . THR A 1 133 ? -15.249 3.010 3.157 1.00 13.30 133 THR A C 1
ATOM 995 O O . THR A 1 133 ? -15.116 1.882 3.639 1.00 14.00 133 THR A O 1
ATOM 999 N N . LYS A 1 134 ? -15.771 3.237 1.954 1.00 13.89 134 LYS A N 1
ATOM 1000 C CA . LYS A 1 134 ? -16.222 2.153 1.098 1.00 14.45 134 LYS A CA 1
ATOM 1001 C C . LYS A 1 134 ? -15.045 1.551 0.341 1.00 14.83 134 LYS A C 1
ATOM 1002 O O . LYS A 1 134 ? -14.277 2.275 -0.305 1.00 16.36 134 LYS A O 1
ATOM 1008 N N . TYR A 1 135 ? -14.901 0.227 0.433 1.00 13.57 135 TYR A N 1
ATOM 1009 C CA . TYR A 1 135 ? -13.902 -0.521 -0.319 1.00 13.43 135 TYR A CA 1
ATOM 1010 C C . TYR A 1 135 ? -14.589 -1.484 -1.272 1.00 13.98 135 TYR A C 1
ATOM 1011 O O . TYR A 1 135 ? -15.542 -2.173 -0.892 1.00 16.18 135 TYR A O 1
ATOM 1020 N N . TYR A 1 136 ? -14.100 -1.521 -2.505 1.00 14.07 136 TYR A N 1
ATOM 1021 C CA . TYR A 1 136 ? -14.497 -2.488 -3.514 1.00 13.37 136 TYR A CA 1
ATOM 1022 C C . TYR A 1 136 ? -13.498 -3.632 -3.490 1.00 13.58 136 TYR A C 1
ATOM 1023 O O . TYR A 1 136 ? -12.319 -3.436 -3.190 1.00 15.59 136 TYR A O 1
ATOM 1032 N N . TYR A 1 137 ? -13.981 -4.838 -3.777 1.00 13.32 137 TYR A N 1
ATOM 1033 C CA . TYR A 1 137 ? -13.099 -5.994 -3.685 1.00 12.72 137 TYR A CA 1
ATOM 1034 C C . TYR A 1 137 ? -13.591 -7.109 -4.594 1.00 13.31 137 TYR A C 1
ATOM 1035 O O . TYR A 1 137 ? -14.781 -7.208 -4.911 1.00 14.67 137 TYR A O 1
ATOM 1044 N N . GLN A 1 138 ? -12.649 -7.951 -4.998 1.00 14.35 138 GLN A N 1
ATOM 1045 C CA . GLN A 1 138 ? -12.927 -9.224 -5.648 1.00 15.52 138 GLN A CA 1
ATOM 1046 C C . GLN A 1 138 ? -12.114 -10.275 -4.919 1.00 15.20 138 GLN A C 1
ATOM 1047 O O . GLN A 1 138 ? -10.994 -10.003 -4.483 1.00 15.68 138 GLN A O 1
ATOM 1053 N N . CYS A 1 139 ? -12.665 -11.471 -4.778 1.00 13.96 139 CYS A N 1
ATOM 1054 C CA . CYS A 1 139 ? -11.946 -12.536 -4.100 1.00 14.04 139 CYS A CA 1
ATOM 1055 C C . CYS A 1 139 ? -11.869 -13.767 -4.992 1.00 13.13 139 CYS A C 1
ATOM 1056 O O . CYS A 1 139 ? -12.652 -13.936 -5.928 1.00 14.79 139 CYS A O 1
ATOM 1059 N N . GLY A 1 140 ? -10.905 -14.633 -4.687 1.00 14.05 140 GLY A N 1
ATOM 1060 C CA . GLY A 1 140 ? -10.787 -15.898 -5.385 1.00 15.82 140 GLY A CA 1
ATOM 1061 C C . GLY A 1 140 ? -9.355 -16.304 -5.649 1.00 15.73 140 GLY A C 1
ATOM 1062 O O . GLY A 1 140 ? -8.461 -15.995 -4.855 1.00 16.16 140 GLY A O 1
ATOM 1063 N N . ASP A 1 141 ? -9.131 -17.018 -6.744 1.00 16.33 141 ASP A N 1
ATOM 1064 C CA . ASP A 1 141 ? -7.789 -17.434 -7.149 1.00 18.02 141 ASP A CA 1
ATOM 1065 C C . ASP A 1 141 ? -7.542 -16.932 -8.563 1.00 18.91 141 ASP A C 1
ATOM 1066 O O . ASP A 1 141 ? -8.118 -17.483 -9.522 1.00 20.07 141 ASP A O 1
ATOM 1071 N N . PRO A 1 142 ? -6.718 -15.898 -8.750 1.00 20.45 142 PRO A N 1
ATOM 1072 C CA . PRO A 1 142 ? -6.530 -15.333 -10.094 1.00 22.80 142 PRO A CA 1
ATOM 1073 C C . PRO A 1 142 ? -5.801 -16.248 -11.060 1.00 25.02 142 PRO A C 1
ATOM 1074 O O . PRO A 1 142 ? -5.824 -15.972 -12.264 1.00 27.03 142 PRO A O 1
ATOM 1078 N N . SER A 1 143 ? -5.159 -17.315 -10.587 1.00 24.59 143 SER A N 1
ATOM 1079 C CA . SER A 1 143 ? -4.449 -18.213 -11.491 1.00 26.25 143 SER A CA 1
ATOM 1080 C C . SER A 1 143 ? -5.350 -19.273 -12.112 1.00 27.08 143 SER A C 1
ATOM 1081 O O . SER A 1 143 ? -4.886 -20.029 -12.974 1.00 29.10 143 SER A O 1
ATOM 1084 N N . ILE A 1 144 ? -6.609 -19.350 -11.702 1.00 26.17 144 ILE A N 1
ATOM 1085 C CA . ILE A 1 144 ? -7.578 -20.296 -12.245 1.00 27.66 144 ILE A CA 1
ATOM 1086 C C . ILE A 1 144 ? -8.584 -19.509 -13.078 1.00 27.99 144 ILE A C 1
ATOM 1087 O O . ILE A 1 144 ? -9.275 -18.635 -12.538 1.00 27.02 144 ILE A O 1
ATOM 1092 N N . PRO A 1 145 ? -8.699 -19.770 -14.376 1.00 31.45 145 PRO A N 1
ATOM 1093 C CA . PRO A 1 145 ? -9.662 -19.021 -15.194 1.00 32.42 145 PRO A CA 1
ATOM 1094 C C . PRO A 1 145 ? -11.069 -19.121 -14.621 1.00 32.60 145 PRO A C 1
ATOM 1095 O O . PRO A 1 145 ? -11.546 -20.206 -14.276 1.00 32.80 145 PRO A O 1
ATOM 1099 N N . GLY A 1 146 ? -11.729 -17.969 -14.513 1.00 30.87 146 GLY A N 1
ATOM 1100 C CA . GLY A 1 146 ? -13.092 -17.908 -14.033 1.00 29.78 146 GLY A CA 1
ATOM 1101 C C . GLY A 1 146 ? -13.264 -18.075 -12.542 1.00 27.59 146 GLY A C 1
ATOM 1102 O O . GLY A 1 146 ? -14.399 -18.220 -12.081 1.00 28.86 146 GLY A O 1
ATOM 1103 N N . ALA A 1 147 ? -12.180 -18.042 -11.765 1.00 24.57 147 ALA A N 1
ATOM 1104 C CA . ALA A 1 147 ? -12.241 -18.316 -10.336 1.00 22.81 147 ALA A CA 1
ATOM 1105 C C . ALA A 1 147 ? -12.149 -17.055 -9.478 1.00 20.45 147 ALA A C 1
ATOM 1106 O O . ALA A 1 147 ? -11.818 -17.144 -8.289 1.00 20.98 147 ALA A O 1
ATOM 1108 N N . MET A 1 148 ? -12.435 -15.888 -10.049 1.00 20.11 148 MET A N 1
ATOM 1109 C CA . MET A 1 148 ? -12.557 -14.655 -9.279 1.00 19.04 148 MET A CA 1
ATOM 1110 C C . MET A 1 148 ? -14.022 -14.238 -9.207 1.00 18.58 148 MET A C 1
ATOM 1111 O O . MET A 1 148 ? -14.785 -14.404 -10.166 1.00 20.54 148 MET A O 1
ATOM 1116 N N . SER A 1 149 ? -14.407 -13.685 -8.062 1.00 17.08 149 SER A N 1
ATOM 1117 C CA . SER A 1 149 ? -15.779 -13.259 -7.854 1.00 16.18 149 SER A CA 1
ATOM 1118 C C . SER A 1 149 ? -16.072 -11.994 -8.651 1.00 17.55 149 SER A C 1
ATOM 1119 O O . SER A 1 149 ? -15.176 -11.323 -9.165 1.00 18.38 149 SER A O 1
ATOM 1122 N N . ALA A 1 150 ? -17.354 -11.659 -8.736 1.00 18.77 150 ALA A N 1
ATOM 1123 C CA . ALA A 1 150 ? -17.720 -10.321 -9.164 1.00 19.02 150 ALA A CA 1
ATOM 1124 C C . ALA A 1 150 ? -17.202 -9.297 -8.152 1.00 17.62 150 ALA A C 1
ATOM 1125 O O . ALA A 1 150 ? -16.807 -9.633 -7.028 1.00 18.14 150 ALA A O 1
ATOM 1127 N N . VAL A 1 151 ? -17.211 -8.026 -8.556 1.00 18.49 151 VAL A N 1
ATOM 1128 C CA . VAL A 1 151 ? -16.817 -6.962 -7.640 1.00 17.14 151 VAL A CA 1
ATOM 1129 C C . VAL A 1 151 ? -17.927 -6.730 -6.624 1.00 17.05 151 VAL A C 1
ATOM 1130 O O . VAL A 1 151 ? -19.105 -6.581 -6.981 1.00 19.49 151 VAL A O 1
ATOM 1134 N N . HIS A 1 152 ? -17.558 -6.731 -5.355 1.00 14.80 152 HIS A N 1
ATOM 1135 C CA . HIS A 1 152 ? -18.450 -6.412 -4.251 1.00 14.89 152 HIS A CA 1
ATOM 1136 C C . HIS A 1 152 ? -17.898 -5.194 -3.515 1.00 14.50 152 HIS A C 1
ATOM 1137 O O . HIS A 1 152 ? -16.821 -4.691 -3.833 1.00 15.27 152 HIS A O 1
ATOM 1144 N N . ALA A 1 153 ? -18.636 -4.726 -2.511 1.00 14.65 153 ALA A N 1
ATOM 1145 C CA . ALA A 1 153 ? -18.189 -3.569 -1.752 1.00 15.64 153 ALA A CA 1
ATOM 1146 C C . ALA A 1 153 ? -18.773 -3.606 -0.351 1.00 14.68 153 ALA A C 1
ATOM 1147 O O . ALA A 1 153 ? -19.867 -4.130 -0.126 1.00 16.33 153 ALA A O 1
ATOM 1149 N N . PHE A 1 154 ? -18.006 -3.067 0.593 1.00 13.71 154 PHE A N 1
ATOM 1150 C CA . PHE A 1 154 ? -18.467 -2.888 1.962 1.00 13.30 154 PHE A CA 1
ATOM 1151 C C . PHE A 1 154 ? -17.857 -1.607 2.504 1.00 12.77 154 PHE A C 1
ATOM 1152 O O . PHE A 1 154 ? -16.913 -1.055 1.928 1.00 14.57 154 PHE A O 1
ATOM 1160 N N . ARG A 1 155 ? -18.398 -1.127 3.618 1.00 12.93 155 ARG A N 1
ATOM 1161 C CA A ARG A 1 155 ? -17.893 0.073 4.269 0.55 13.19 155 ARG A CA 1
ATOM 1162 C CA B ARG A 1 155 ? -17.883 0.070 4.265 0.45 13.37 155 ARG A CA 1
ATOM 1163 C C . ARG A 1 155 ? -17.292 -0.295 5.619 1.00 13.05 155 ARG A C 1
ATOM 1164 O O . ARG A 1 155 ? -17.921 -1.006 6.413 1.00 13.74 155 ARG A O 1
ATOM 1179 N N . THR A 1 156 ? -16.080 0.184 5.874 1.00 12.52 156 THR A N 1
ATOM 1180 C CA . THR A 1 156 ? -15.460 -0.046 7.164 1.00 12.41 156 THR A CA 1
ATOM 1181 C C . THR A 1 156 ? -16.186 0.731 8.262 1.00 12.61 156 THR A C 1
ATOM 1182 O O . THR A 1 156 ? -16.893 1.722 8.016 1.00 13.61 156 THR A O 1
ATOM 1186 N N . MET A 1 157 ? -16.001 0.257 9.490 1.00 12.73 157 MET A N 1
ATOM 1187 C CA . MET A 1 157 ? -16.550 0.953 10.643 1.00 12.44 157 MET A CA 1
ATOM 1188 C C . MET A 1 157 ? -15.905 2.331 10.780 1.00 13.04 157 MET A C 1
ATOM 1189 O O . MET A 1 157 ? -14.754 2.532 10.378 1.00 13.05 157 MET A O 1
ATOM 1194 N N . PRO A 1 158 ? -16.621 3.294 11.353 1.00 13.44 158 PRO A N 1
ATOM 1195 C CA . PRO A 1 158 ? -16.027 4.618 11.567 1.00 14.70 158 PRO A CA 1
ATOM 1196 C C . PRO A 1 158 ? -14.907 4.566 12.595 1.00 13.76 158 PRO A C 1
ATOM 1197 O O . PRO A 1 158 ? -14.784 3.630 13.392 1.00 13.73 158 PRO A O 1
ATOM 1201 N N . ALA A 1 159 ? -14.083 5.612 12.572 1.00 14.49 159 ALA A N 1
ATOM 1202 C CA . ALA A 1 159 ? -12.921 5.664 13.443 1.00 13.82 159 ALA A CA 1
ATOM 1203 C C . ALA A 1 159 ? -13.344 5.657 14.905 1.00 13.78 159 ALA A C 1
ATOM 1204 O O . ALA A 1 159 ? -14.441 6.092 15.268 1.00 14.41 159 ALA A O 1
ATOM 1206 N N . VAL A 1 160 ? -12.456 5.164 15.753 1.00 13.13 160 VAL A N 1
ATOM 1207 C CA . VAL A 1 160 ? -12.778 5.006 17.166 1.00 14.03 160 VAL A CA 1
ATOM 1208 C C . VAL A 1 160 ? -12.683 6.355 17.870 1.00 13.15 160 VAL A C 1
ATOM 1209 O O . VAL A 1 160 ? -11.638 7.019 17.850 1.00 15.92 160 VAL A O 1
ATOM 1213 N N . GLY A 1 161 ? -13.778 6.770 18.488 1.00 12.18 161 GLY A N 1
ATOM 1214 C CA . GLY A 1 161 ? -13.821 8.032 19.189 1.00 12.19 161 GLY A CA 1
ATOM 1215 C C . GLY A 1 161 ? -15.202 8.263 19.765 1.00 11.70 161 GLY A C 1
ATOM 1216 O O . GLY A 1 161 ? -16.178 7.606 19.373 1.00 13.15 161 GLY A O 1
ATOM 1217 N N . PRO A 1 162 ? -15.307 9.202 20.715 1.00 11.43 162 PRO A N 1
ATOM 1218 C CA . PRO A 1 162 ? -16.553 9.341 21.496 1.00 12.31 162 PRO A CA 1
ATOM 1219 C C . PRO A 1 162 ? -17.702 9.985 20.744 1.00 12.70 162 PRO A C 1
ATOM 1220 O O . PRO A 1 162 ? -18.822 9.985 21.272 1.00 14.75 162 PRO A O 1
ATOM 1224 N N . ARG A 1 163 ? -17.465 10.534 19.555 1.00 12.60 163 ARG A N 1
ATOM 1225 C CA . ARG A 1 163 ? -18.515 11.124 18.728 1.00 13.69 163 ARG A CA 1
ATOM 1226 C C . ARG A 1 163 ? -18.701 10.371 17.421 1.00 15.18 163 ARG A C 1
ATOM 1227 O O . ARG A 1 163 ? -19.409 10.859 16.535 1.00 20.53 163 ARG A O 1
ATOM 1235 N N . SER A 1 164 ? -18.097 9.197 17.280 1.00 12.75 164 SER A N 1
ATOM 1236 C CA . SER A 1 164 ? -17.997 8.509 15.998 1.00 12.41 164 SER A CA 1
ATOM 1237 C C . SER A 1 164 ? -18.639 7.135 16.143 1.00 12.37 164 SER A C 1
ATOM 1238 O O . SER A 1 164 ? -18.092 6.269 16.830 1.00 14.27 164 SER A O 1
ATOM 1241 N N . TYR A 1 165 ? -19.791 6.925 15.505 1.00 12.46 165 TYR A N 1
ATOM 1242 C CA . TYR A 1 165 ? -20.521 5.670 15.675 1.00 12.53 165 TYR A CA 1
ATOM 1243 C C . TYR A 1 165 ? -21.045 5.137 14.353 1.00 12.54 165 TYR A C 1
ATOM 1244 O O . TYR A 1 165 ? -21.409 5.917 13.468 1.00 14.20 165 TYR A O 1
ATOM 1253 N N . PRO A 1 166 ? -21.122 3.814 14.202 1.00 13.90 166 PRO A N 1
ATOM 1254 C CA . PRO A 1 166 ? -21.887 3.261 13.080 1.00 14.71 166 PRO A CA 1
ATOM 1255 C C . PRO A 1 166 ? -23.322 3.746 13.173 1.00 14.04 166 PRO A C 1
ATOM 1256 O O . PRO A 1 166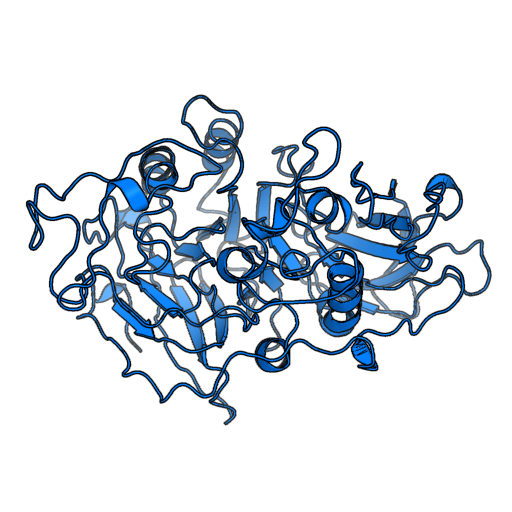 ? -23.891 3.834 14.259 1.00 15.22 166 PRO A O 1
ATOM 1260 N N . GLY A 1 167 ? -23.912 4.062 12.024 1.00 14.37 167 GLY A N 1
ATOM 1261 C CA . GLY A 1 167 ? -25.264 4.600 12.035 1.00 15.09 167 GLY A CA 1
ATOM 1262 C C . GLY A 1 167 ? -26.276 3.625 12.610 1.00 13.78 167 GLY A C 1
ATOM 1263 O O . GLY A 1 167 ? -27.066 3.972 13.493 1.00 15.78 167 GLY A O 1
ATOM 1264 N N . ARG A 1 168 ? -26.263 2.390 12.120 1.00 12.65 168 ARG A N 1
ATOM 1265 C CA A ARG A 1 168 ? -27.262 1.395 12.485 0.53 11.16 168 ARG A CA 1
ATOM 1266 C CA B ARG A 1 168 ? -27.260 1.398 12.493 0.47 11.86 168 ARG A CA 1
ATOM 1267 C C . ARG A 1 168 ? -26.584 0.043 12.637 1.00 11.06 168 ARG A C 1
ATOM 1268 O O . ARG A 1 168 ? -25.850 -0.393 11.742 1.00 14.06 168 ARG A O 1
ATOM 1283 N N . ILE A 1 169 ? -26.825 -0.610 13.765 1.00 11.67 169 ILE A N 1
ATOM 1284 C CA . ILE A 1 169 ? -26.298 -1.946 14.034 1.00 11.38 169 ILE A CA 1
ATOM 1285 C C . ILE A 1 169 ? -27.488 -2.874 14.195 1.00 10.90 169 ILE A C 1
ATOM 1286 O O . ILE A 1 169 ? -28.308 -2.684 15.103 1.00 12.06 169 ILE A O 1
ATOM 1291 N N . ALA A 1 170 ? -27.599 -3.863 13.309 1.00 10.07 170 ALA A N 1
ATOM 1292 C CA . ALA A 1 170 ? -28.662 -4.860 13.404 1.00 10.15 170 ALA A CA 1
ATOM 1293 C C . ALA A 1 170 ? -28.257 -5.9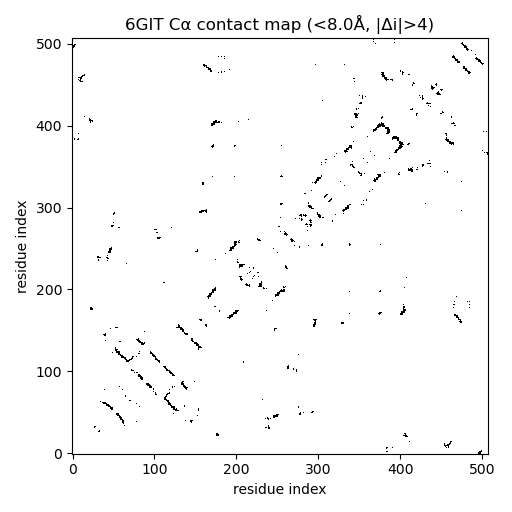66 14.366 1.00 10.41 170 ALA A C 1
ATOM 1294 O O . ALA A 1 170 ? -27.087 -6.373 14.421 1.00 11.92 170 ALA A O 1
ATOM 1296 N N . VAL A 1 171 ? -29.231 -6.443 15.133 1.00 11.05 171 VAL A N 1
ATOM 1297 C CA . VAL A 1 171 ? -29.007 -7.502 16.106 1.00 10.50 171 VAL A CA 1
ATOM 1298 C C . VAL A 1 171 ? -30.080 -8.563 15.904 1.00 10.88 171 VAL A C 1
ATOM 1299 O O . VAL A 1 171 ? -31.281 -8.252 15.931 1.00 11.69 171 VAL A O 1
ATOM 1303 N N . VAL A 1 172 ? -29.650 -9.807 15.678 1.00 11.47 172 VAL A N 1
ATOM 1304 C CA . VAL A 1 172 ? -30.537 -10.941 15.432 1.00 11.79 172 VAL A CA 1
ATOM 1305 C C . VAL A 1 172 ? -29.954 -12.164 16.127 1.00 11.20 172 VAL A C 1
ATOM 1306 O O . VAL A 1 172 ? -28.767 -12.213 16.446 1.00 11.34 172 VAL A O 1
ATOM 1310 N N . GLY A 1 173 ? -30.797 -13.174 16.331 1.00 12.70 173 GLY A N 1
ATOM 1311 C CA . GLY A 1 173 ? -30.338 -14.437 16.874 1.00 12.73 173 GLY A CA 1
ATOM 1312 C C . GLY A 1 173 ? -31.268 -15.540 16.428 1.00 12.07 173 GLY A C 1
ATOM 1313 O O . GLY A 1 173 ? -32.440 -15.304 16.129 1.00 12.54 173 GLY A O 1
ATOM 1314 N N . ASP A 1 174 ? -30.729 -16.757 16.360 1.00 11.29 174 ASP A N 1
ATOM 1315 C CA . ASP A 1 174 ? -31.558 -17.941 16.153 1.00 12.48 174 ASP A CA 1
ATOM 1316 C C . ASP A 1 174 ? -32.307 -17.862 14.825 1.00 12.36 174 ASP A C 1
ATOM 1317 O O . ASP A 1 174 ? -33.508 -18.127 14.743 1.00 11.99 174 ASP A O 1
ATOM 1322 N N . LEU A 1 175 ? -31.572 -17.498 13.771 1.00 12.31 175 LEU A N 1
ATOM 1323 C CA . LEU A 1 175 ? -32.186 -17.278 12.466 1.00 12.24 175 LEU A CA 1
ATOM 1324 C C . LEU A 1 175 ? -32.721 -18.576 11.871 1.00 12.27 175 LEU A C 1
ATOM 1325 O O . LEU A 1 175 ? -33.873 -18.634 11.418 1.00 13.54 175 LEU A O 1
ATOM 1330 N N . GLY A 1 176 ? -31.899 -19.622 11.847 1.00 13.22 176 GLY A N 1
ATOM 1331 C CA . GLY A 1 176 ? -32.312 -20.770 11.059 1.00 12.30 176 GLY A CA 1
ATOM 1332 C C . GLY A 1 176 ? -32.417 -20.375 9.587 1.00 12.38 176 GLY A C 1
ATOM 1333 O O . GLY A 1 176 ? -31.811 -19.399 9.118 1.00 12.32 176 GLY A O 1
ATOM 1334 N N . LEU A 1 177 ? -33.213 -21.149 8.849 1.00 12.68 177 LEU A N 1
ATOM 1335 C CA . LEU A 1 177 ? -33.368 -20.906 7.419 1.00 12.78 177 LEU A CA 1
ATOM 1336 C C . LEU A 1 177 ? -34.778 -21.324 7.000 1.00 12.84 177 LEU A C 1
ATOM 1337 O O . LEU A 1 177 ? -34.980 -22.337 6.329 1.00 13.95 177 LEU A O 1
ATOM 1342 N N . THR A 1 178 ? -35.756 -20.527 7.416 1.00 12.60 178 THR A N 1
ATOM 1343 C CA . THR A 1 178 ? -37.157 -20.718 7.080 1.00 12.06 178 THR A CA 1
ATOM 1344 C C . THR A 1 178 ? -37.648 -19.519 6.288 1.00 11.69 178 THR A C 1
ATOM 1345 O O . THR A 1 178 ? -36.949 -18.511 6.139 1.00 12.67 178 THR A O 1
ATOM 1349 N N . TYR A 1 179 ? -38.888 -19.612 5.809 1.00 12.24 179 TYR A N 1
ATOM 1350 C CA . TYR A 1 179 ? -39.501 -18.439 5.193 1.00 12.32 179 TYR A CA 1
ATOM 1351 C C . TYR A 1 179 ? -39.608 -17.284 6.178 1.00 11.86 179 TYR A C 1
ATOM 1352 O O . TYR A 1 179 ? -39.469 -16.121 5.788 1.00 12.85 179 TYR A O 1
ATOM 1361 N N . ASN A 1 180 ? -39.841 -17.578 7.458 1.00 11.83 180 ASN A N 1
ATOM 1362 C CA . ASN A 1 180 ? -39.849 -16.509 8.451 1.00 12.07 180 ASN A CA 1
ATOM 1363 C C . ASN A 1 180 ? -38.472 -15.883 8.602 1.00 12.52 180 ASN A C 1
ATOM 1364 O O . ASN A 1 180 ? -38.373 -14.668 8.803 1.00 12.49 180 ASN A O 1
ATOM 1369 N N . THR A 1 181 ? -37.404 -16.679 8.489 1.00 11.57 181 THR A N 1
ATOM 1370 C CA . THR A 1 181 ? -36.061 -16.099 8.468 1.00 11.70 181 THR A CA 1
ATOM 1371 C C . THR A 1 181 ? -35.929 -15.096 7.335 1.00 11.99 181 THR A C 1
ATOM 1372 O O . THR A 1 181 ? -35.339 -14.020 7.515 1.00 12.10 181 THR A O 1
ATOM 1376 N N . THR A 1 182 ? -36.470 -15.426 6.153 1.00 11.17 182 THR A N 1
ATOM 1377 C CA . THR A 1 182 ? -36.361 -14.485 5.041 1.00 11.67 182 THR A CA 1
ATOM 1378 C C . THR A 1 182 ? -37.080 -13.183 5.355 1.00 12.02 182 THR A C 1
ATOM 1379 O O . THR A 1 182 ? -36.632 -12.110 4.938 1.00 13.10 182 THR A O 1
ATOM 1383 N N . SER A 1 183 ? -38.171 -13.245 6.118 1.00 11.86 183 SER A N 1
ATOM 1384 C CA A SER A 1 183 ? -38.831 -12.017 6.541 0.80 12.18 183 SER A CA 1
ATOM 1385 C CA B SER A 1 183 ? -38.829 -12.015 6.542 0.20 12.17 183 SER A CA 1
ATOM 1386 C C . SER A 1 183 ? -37.943 -11.215 7.490 1.00 12.42 183 SER A C 1
ATOM 1387 O O . SER A 1 183 ? -37.817 -9.995 7.348 1.00 13.17 183 SER A O 1
ATOM 1392 N N . THR A 1 184 ? -37.301 -11.884 8.449 1.00 11.54 184 THR A N 1
ATOM 1393 C CA . THR A 1 184 ? -36.408 -11.174 9.357 1.00 11.41 184 THR A CA 1
ATOM 1394 C C . THR A 1 184 ? -35.295 -10.490 8.585 1.00 11.70 184 THR A C 1
ATOM 1395 O O . THR A 1 184 ? -35.003 -9.305 8.808 1.00 12.18 184 THR A O 1
ATOM 1399 N N . VAL A 1 185 ? -34.651 -11.234 7.685 1.00 11.18 185 VAL A N 1
ATOM 1400 C CA . VAL A 1 185 ? -33.510 -10.704 6.949 1.00 12.22 185 VAL A CA 1
ATOM 1401 C C . VAL A 1 185 ? -33.944 -9.592 5.998 1.00 13.17 185 VAL A C 1
ATOM 1402 O O . VAL A 1 185 ? -33.238 -8.590 5.842 1.00 14.26 185 VAL A O 1
ATOM 1406 N N . GLU A 1 186 ? -35.117 -9.733 5.362 1.00 13.16 186 GLU A N 1
ATOM 1407 C CA A GLU A 1 186 ? -35.608 -8.660 4.504 0.59 15.05 186 GLU A CA 1
ATOM 1408 C CA B GLU A 1 186 ? -35.643 -8.666 4.507 0.41 14.78 186 GLU A CA 1
ATOM 1409 C C . GLU A 1 186 ? -35.902 -7.394 5.304 1.00 14.39 186 GLU A C 1
ATOM 1410 O O . GLU A 1 186 ? -35.551 -6.289 4.871 1.00 15.81 186 GLU A O 1
ATOM 1421 N N . HIS A 1 187 ? -36.556 -7.526 6.464 1.00 13.89 187 HIS A N 1
ATOM 1422 C CA . HIS A 1 187 ? -36.793 -6.364 7.319 1.00 13.22 187 HIS A CA 1
ATOM 1423 C C . HIS A 1 187 ? -35.472 -5.718 7.703 1.00 13.83 187 HIS A C 1
ATOM 1424 O O . HIS A 1 187 ? -35.307 -4.495 7.625 1.00 14.24 187 HIS A O 1
ATOM 1431 N N . MET A 1 188 ? -34.510 -6.541 8.121 1.00 13.12 188 MET A N 1
ATOM 1432 C CA . MET A 1 188 ? -33.209 -6.031 8.535 1.00 13.87 188 MET A CA 1
ATOM 1433 C C . MET A 1 188 ? -32.519 -5.294 7.393 1.00 14.31 188 MET A C 1
ATOM 1434 O O . MET A 1 188 ? -32.026 -4.170 7.567 1.00 14.89 188 MET A O 1
ATOM 1439 N N . ALA A 1 189 ? -32.462 -5.920 6.216 1.00 14.60 189 ALA A N 1
ATOM 1440 C CA . ALA A 1 189 ? -31.759 -5.312 5.094 1.00 15.79 189 ALA A CA 1
ATOM 1441 C C . ALA A 1 189 ? -32.392 -3.989 4.691 1.00 16.07 189 ALA A C 1
ATOM 1442 O O . ALA A 1 189 ? -31.687 -3.056 4.284 1.00 17.89 189 ALA A O 1
ATOM 1444 N N . SER A 1 190 ? -33.723 -3.882 4.791 1.00 16.71 190 SER A N 1
ATOM 1445 C CA A SER A 1 190 ? -34.374 -2.629 4.435 0.46 17.49 190 SER A CA 1
ATOM 1446 C CA B SER A 1 190 ? -34.392 -2.633 4.445 0.30 16.99 190 SER A CA 1
ATOM 1447 C CA C SER A 1 190 ? -34.401 -2.635 4.453 0.24 17.01 190 SER A CA 1
ATOM 1448 C C . SER A 1 190 ? -34.024 -1.498 5.392 1.00 16.30 190 SER A C 1
ATOM 1449 O O . SER A 1 190 ? -34.169 -0.326 5.021 1.00 18.75 190 SER A O 1
ATOM 1456 N N . ASN A 1 191 ? -33.543 -1.814 6.592 1.00 15.18 191 ASN A N 1
ATOM 1457 C CA . ASN A 1 191 ? -33.070 -0.804 7.523 1.00 14.55 191 ASN A CA 1
ATOM 1458 C C . ASN A 1 191 ? -31.610 -0.435 7.285 1.00 15.09 191 ASN A C 1
ATOM 1459 O O . ASN A 1 191 ? -31.057 0.383 8.029 1.00 15.64 191 ASN A O 1
ATOM 1464 N N . GLN A 1 192 ? -30.984 -1.015 6.265 1.00 15.41 192 GLN A N 1
ATOM 1465 C CA . GLN A 1 192 ? -29.634 -0.657 5.843 1.00 15.78 192 GLN A CA 1
ATOM 1466 C C . GLN A 1 192 ? -28.627 -0.590 6.984 1.00 15.14 192 GLN A C 1
ATOM 1467 O O . GLN A 1 192 ? -27.972 0.456 7.192 1.00 15.90 192 GLN A O 1
ATOM 1473 N N . PRO A 1 193 ? -28.467 -1.654 7.759 1.00 13.67 193 PRO A N 1
ATOM 1474 C CA . PRO A 1 193 ? -27.487 -1.632 8.843 1.00 13.45 193 PRO A CA 1
ATOM 1475 C C . PRO A 1 193 ? -26.070 -1.569 8.304 1.00 12.55 193 PRO A C 1
ATOM 1476 O O . PRO A 1 193 ? -25.756 -2.079 7.225 1.00 14.44 193 PRO A O 1
ATOM 1480 N N . ASP A 1 194 ? -25.203 -0.950 9.098 1.00 12.13 194 ASP A N 1
ATOM 1481 C CA . ASP A 1 194 ? -23.780 -0.913 8.803 1.00 11.97 194 ASP A CA 1
ATOM 1482 C C . ASP A 1 194 ? -23.058 -2.145 9.323 1.00 11.53 194 ASP A C 1
ATOM 1483 O O . ASP A 1 194 ? -21.921 -2.404 8.906 1.00 12.82 194 ASP A O 1
ATOM 1488 N N . LEU A 1 195 ? -23.701 -2.907 10.205 1.00 11.16 195 LEU A N 1
ATOM 1489 C CA . LEU A 1 195 ? -23.081 -4.026 10.896 1.00 10.72 195 LEU A CA 1
ATOM 1490 C C . LEU A 1 195 ? -24.210 -4.925 11.364 1.00 10.77 195 LEU A C 1
ATOM 1491 O O . LEU A 1 195 ? -25.264 -4.427 11.770 1.00 11.35 195 LEU A O 1
ATOM 1496 N N . VAL A 1 196 ? -23.994 -6.237 11.303 1.00 11.03 196 VAL A N 1
ATOM 1497 C CA . VAL A 1 196 ? -24.958 -7.231 11.772 1.00 10.91 196 VAL A CA 1
ATOM 1498 C C . VAL A 1 196 ? -24.288 -8.055 12.862 1.00 10.72 196 VAL A C 1
ATOM 1499 O O . VAL A 1 196 ? -23.178 -8.568 12.659 1.00 12.07 196 VAL A O 1
ATOM 1503 N N . LEU A 1 197 ? -24.950 -8.173 14.014 1.00 11.16 197 LEU A N 1
ATOM 1504 C CA . LEU A 1 197 ? -24.541 -9.084 15.077 1.00 11.45 197 LEU A CA 1
ATOM 1505 C C . LEU A 1 197 ? -25.507 -10.260 15.102 1.00 10.36 197 LEU A C 1
ATOM 1506 O O . LEU A 1 197 ? -26.728 -10.058 15.194 1.00 11.61 197 LEU A O 1
ATOM 1511 N N . LEU A 1 198 ? -24.965 -11.474 15.032 1.00 10.78 198 LEU A N 1
ATOM 1512 C CA . LEU A 1 198 ? -25.747 -12.705 15.009 1.00 10.25 198 LEU A CA 1
ATOM 1513 C C . LEU A 1 198 ? -25.389 -13.496 16.266 1.00 10.32 198 LEU A C 1
ATOM 1514 O O . LEU A 1 198 ? -24.275 -14.032 16.383 1.00 12.40 198 LEU A O 1
ATOM 1519 N N . LEU A 1 199 ? -26.332 -13.573 17.202 1.00 10.79 199 LEU A N 1
ATOM 1520 C CA . LEU A 1 199 ? -26.056 -14.040 18.561 1.00 11.37 199 LEU A CA 1
ATOM 1521 C C . LEU A 1 199 ? -26.276 -15.539 18.731 1.00 12.25 199 LEU A C 1
ATOM 1522 O O . LEU A 1 199 ? -26.903 -15.972 19.700 1.00 15.30 199 LEU A O 1
ATOM 1527 N N . GLY A 1 200 ? -25.767 -16.335 17.795 1.00 12.89 200 GLY A N 1
ATOM 1528 C CA . GLY A 1 200 ? -25.775 -17.779 17.913 1.00 13.16 200 GLY A CA 1
ATOM 1529 C C . GLY A 1 200 ? -26.999 -18.421 17.289 1.00 13.21 200 GLY A C 1
ATOM 1530 O O . GLY A 1 200 ? -28.024 -17.778 17.027 1.00 15.07 200 GLY A O 1
ATOM 1531 N N . ASP A 1 201 ? -26.888 -19.741 17.077 1.00 13.00 201 ASP A N 1
ATOM 1532 C CA . ASP A 1 201 ? -27.955 -20.568 16.513 1.00 12.02 201 ASP A CA 1
ATOM 1533 C C . ASP A 1 201 ? -28.217 -20.129 15.078 1.00 13.30 201 ASP A C 1
ATOM 1534 O O . ASP A 1 201 ? -29.218 -19.465 14.773 1.00 16.42 201 ASP A O 1
ATOM 1539 N N . VAL A 1 202 ? -27.305 -20.505 14.190 1.00 13.91 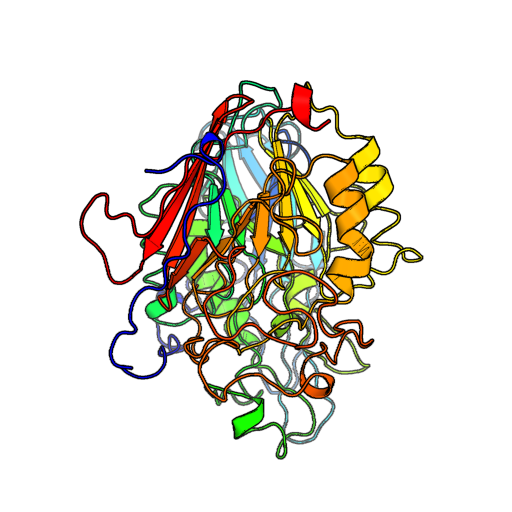202 VAL A N 1
ATOM 1540 C CA . VAL A 1 202 ? -27.223 -19.947 12.847 1.00 13.50 202 VAL A CA 1
ATOM 1541 C C . VAL A 1 202 ? -28.114 -20.695 11.859 1.00 13.49 202 VAL A C 1
ATOM 1542 O O . VAL A 1 202 ? -29.131 -20.162 11.405 1.00 14.49 202 VAL A O 1
ATOM 1546 N N . SER A 1 203 ? -27.736 -21.925 11.504 1.00 13.63 203 SER A N 1
ATOM 1547 C CA . SER A 1 203 ? -28.400 -22.647 10.424 1.00 13.54 203 SER A CA 1
ATOM 1548 C C . SER A 1 203 ? -29.406 -23.689 10.892 1.00 13.50 203 SER A C 1
ATOM 1549 O O . SER A 1 203 ? -30.238 -24.117 10.089 1.00 15.06 203 SER A O 1
ATOM 1552 N N . TYR A 1 204 ? -29.333 -24.137 12.141 1.00 12.54 204 TYR A N 1
ATOM 1553 C CA . TYR A 1 204 ? -30.173 -25.234 12.629 1.00 13.62 204 TYR A CA 1
ATOM 1554 C C . TYR A 1 204 ? -30.000 -26.504 11.796 1.00 14.26 204 TYR A C 1
ATOM 1555 O O . TYR A 1 204 ? -30.937 -27.286 11.606 1.00 14.93 204 TYR A O 1
ATOM 1564 N N . ALA A 1 205 ? -28.777 -26.730 11.317 1.00 13.89 205 ALA A N 1
ATOM 1565 C CA . ALA A 1 205 ? -28.449 -27.993 10.661 1.00 14.05 205 ALA A CA 1
ATOM 1566 C C . ALA A 1 205 ? -28.714 -29.189 11.568 1.00 13.92 205 ALA A C 1
ATOM 1567 O O . ALA A 1 205 ? -28.968 -30.297 11.077 1.00 14.07 205 ALA A O 1
ATOM 1569 N N . ASN A 1 206 ? -28.660 -28.995 12.886 1.00 14.33 206 ASN A N 1
ATOM 1570 C CA . ASN A 1 206 ? -28.848 -30.085 13.830 1.00 14.88 206 ASN A CA 1
ATOM 1571 C C . ASN A 1 206 ? -30.316 -30.366 14.143 1.00 15.32 206 ASN A C 1
ATOM 1572 O O . ASN A 1 206 ? -30.599 -31.119 15.081 1.00 17.04 206 ASN A O 1
ATOM 1577 N N . LEU A 1 207 ? -31.245 -29.795 13.379 1.00 14.42 207 LEU A N 1
ATOM 1578 C CA . LEU A 1 207 ? -32.625 -30.261 13.379 1.00 15.62 207 LEU A CA 1
ATOM 1579 C C . LEU A 1 207 ? -32.867 -31.328 12.323 1.00 17.22 207 LEU A C 1
ATOM 1580 O O . LEU A 1 207 ? -34.018 -31.733 12.121 1.00 19.74 207 LEU A O 1
ATOM 1585 N N . TYR A 1 208 ? -31.812 -31.794 11.655 1.00 16.41 208 TYR A N 1
ATOM 1586 C CA . TYR A 1 208 ? -31.918 -32.761 10.571 1.00 15.70 208 TYR A CA 1
ATOM 1587 C C . TYR A 1 208 ? -31.068 -33.991 10.862 1.00 16.95 208 TYR A C 1
ATOM 1588 O O . TYR A 1 208 ? -29.995 -33.900 11.471 1.00 18.52 208 TYR A O 1
ATOM 1597 N N . LEU A 1 209 ? -31.552 -35.147 10.405 1.00 16.79 209 LEU A N 1
ATOM 1598 C CA . LEU A 1 209 ? -30.720 -36.340 10.338 1.00 18.79 209 LEU A CA 1
ATOM 1599 C C . LEU A 1 209 ? -29.741 -36.217 9.173 1.00 18.27 209 LEU A C 1
ATOM 1600 O O . LEU A 1 209 ? -29.922 -35.406 8.264 1.00 17.52 209 LEU A O 1
ATOM 1605 N N . THR A 1 210 ? -28.685 -37.039 9.201 1.00 18.32 210 THR A N 1
ATOM 1606 C CA . THR A 1 210 ? -27.705 -36.979 8.120 1.00 17.92 210 THR A CA 1
ATOM 1607 C C . THR A 1 210 ? -28.314 -37.346 6.772 1.00 17.91 210 THR A C 1
ATOM 1608 O O . THR A 1 210 ? -27.737 -37.009 5.732 1.00 19.15 210 THR A O 1
ATOM 1612 N N . ASN A 1 211 ? -29.459 -38.029 6.758 1.00 18.76 211 ASN A N 1
ATOM 1613 C CA . ASN A 1 211 ? -30.122 -38.381 5.511 1.00 20.23 211 ASN A CA 1
ATOM 1614 C C . ASN A 1 211 ? -31.069 -37.293 5.018 1.00 22.16 211 ASN A C 1
ATOM 1615 O O . ASN A 1 211 ? -31.776 -37.506 4.031 1.00 24.49 211 ASN A O 1
ATOM 1620 N N . GLY A 1 212 ? -31.094 -36.134 5.679 1.00 20.89 212 GLY A N 1
ATOM 1621 C CA . GLY A 1 212 ? -31.832 -34.988 5.197 1.00 21.95 212 GLY A CA 1
ATOM 1622 C C . GLY A 1 212 ? -33.214 -34.798 5.787 1.00 22.18 212 GLY A C 1
ATOM 1623 O O . GLY A 1 212 ? -33.851 -33.784 5.491 1.00 24.97 212 GLY A O 1
ATOM 1624 N N . THR A 1 213 ? -33.699 -35.727 6.609 1.00 21.91 213 THR A N 1
ATOM 1625 C CA . THR A 1 213 ? -35.014 -35.568 7.223 1.00 24.78 213 THR A CA 1
ATOM 1626 C C . THR A 1 213 ? -34.928 -34.597 8.393 1.00 23.66 213 THR A C 1
ATOM 1627 O O . THR A 1 213 ? -34.082 -34.754 9.277 1.00 23.72 213 THR A O 1
ATOM 1631 N N . GLY A 1 214 ? -35.822 -33.605 8.413 1.00 22.97 214 GLY A N 1
ATOM 1632 C CA . GLY A 1 214 ? -35.808 -32.570 9.419 1.00 22.70 214 GLY A CA 1
ATOM 1633 C C . GLY A 1 214 ? -36.973 -32.695 10.391 1.00 22.25 214 GLY A C 1
ATOM 1634 O O . GLY A 1 214 ? -37.926 -33.442 10.185 1.00 24.68 214 GLY A O 1
ATOM 1635 N N . THR A 1 215 ? -36.874 -31.931 11.475 1.00 22.21 215 THR A N 1
ATOM 1636 C CA . THR A 1 215 ? -37.920 -31.912 12.484 1.00 22.58 215 THR A CA 1
ATOM 1637 C C . THR A 1 215 ? -37.925 -30.553 13.162 1.00 21.31 215 THR A C 1
ATOM 1638 O O . THR A 1 215 ? -36.916 -29.839 13.180 1.00 19.74 215 THR A O 1
ATOM 1642 N N . ASP A 1 216 ? -39.081 -30.205 13.725 1.00 22.83 216 ASP A N 1
ATOM 1643 C CA . ASP A 1 216 ? -39.198 -28.981 14.508 1.00 23.96 216 ASP A CA 1
ATOM 1644 C C . ASP A 1 216 ? -38.587 -29.108 15.894 1.00 24.05 216 ASP A C 1
ATOM 1645 O O . ASP A 1 216 ? -38.399 -28.090 16.568 1.00 23.24 216 ASP A O 1
ATOM 1650 N N . CYS A 1 217 ? -38.284 -30.325 16.347 1.00 27.01 217 CYS A N 1
ATOM 1651 C CA . CYS A 1 217 ? -37.760 -30.513 17.698 1.00 33.86 217 CYS A CA 1
ATOM 1652 C C . CYS A 1 217 ? -37.009 -31.843 17.721 1.00 33.27 217 CYS A C 1
ATOM 1653 O O . CYS A 1 217 ? -37.634 -32.907 17.751 1.00 32.75 217 CYS A O 1
ATOM 1656 N N . TYR A 1 218 ? -35.677 -31.769 17.719 1.00 33.10 218 TYR A N 1
ATOM 1657 C CA . TYR A 1 218 ? -34.872 -32.987 17.671 1.00 33.82 218 TYR A CA 1
ATOM 1658 C C . TYR A 1 218 ? -35.164 -33.892 18.863 1.00 35.29 218 TYR A C 1
ATOM 1659 O O . TYR A 1 218 ? -35.379 -35.101 18.702 1.00 33.66 218 TYR A O 1
ATOM 1668 N N . SER A 1 219 ? -35.164 -33.324 20.072 1.00 38.14 219 SER A N 1
ATOM 1669 C CA . SER A 1 219 ? -35.421 -34.123 21.267 1.00 41.69 219 SER A CA 1
ATOM 1670 C C . SER A 1 219 ? -36.754 -34.850 21.164 1.00 44.97 219 SER A C 1
ATOM 1671 O O . SER A 1 219 ? -36.863 -36.022 21.542 1.00 45.95 219 SER A O 1
ATOM 1674 N N . CYS A 1 220 ? -37.779 -34.168 20.646 1.00 47.25 220 CYS A N 1
ATOM 1675 C CA . CYS A 1 220 ? -39.099 -34.777 20.529 1.00 49.71 220 CYS A CA 1
ATOM 1676 C C . CYS A 1 220 ? -39.089 -35.935 19.537 1.00 48.25 220 CYS A C 1
ATOM 1677 O O . CYS A 1 220 ? -39.736 -36.963 19.767 1.00 48.52 220 CYS A O 1
ATOM 1680 N N . SER A 1 221 ? -38.359 -35.790 18.430 1.00 46.45 221 SER A N 1
ATOM 1681 C CA . SER A 1 221 ? -38.438 -36.732 17.320 1.00 45.08 221 SER A CA 1
ATOM 1682 C C . SER A 1 221 ? -37.372 -37.821 17.383 1.00 44.83 221 SER A C 1
ATOM 1683 O O . SER A 1 221 ? -37.693 -39.011 17.316 1.00 44.68 221 SER A O 1
ATOM 1686 N N . PHE A 1 222 ? -36.105 -37.433 17.505 1.00 43.78 222 PHE A N 1
ATOM 1687 C CA . PHE A 1 222 ? -34.996 -38.340 17.244 1.00 44.00 222 PHE A CA 1
ATOM 1688 C C . PHE A 1 222 ? -34.123 -38.644 18.453 1.00 45.14 222 PHE A C 1
ATOM 1689 O O . PHE A 1 222 ? -33.241 -39.505 18.349 1.00 43.97 222 PHE A O 1
ATOM 1697 N N . ALA A 1 223 ? -34.348 -37.983 19.592 1.00 48.03 223 ALA A N 1
ATOM 1698 C CA . ALA A 1 223 ? -33.445 -38.122 20.731 1.00 50.58 223 ALA A CA 1
ATOM 1699 C C . ALA A 1 223 ? -33.262 -39.576 21.154 1.00 52.53 223 ALA A C 1
ATOM 1700 O O . ALA A 1 223 ? -32.187 -39.945 21.643 1.00 53.09 223 ALA A O 1
ATOM 1702 N N . LYS A 1 224 ? -34.285 -40.413 20.978 1.00 53.18 224 LYS A N 1
ATOM 1703 C CA . LYS A 1 224 ? -34.219 -41.799 21.423 1.00 53.66 224 LYS A CA 1
ATOM 1704 C C . LYS A 1 224 ? -33.906 -42.787 20.306 1.00 54.00 224 LYS A C 1
ATOM 1705 O O . LYS A 1 224 ? -33.485 -43.912 20.599 1.00 56.25 224 LYS A O 1
ATOM 1707 N N . SER A 1 225 ? -34.092 -42.399 19.046 1.00 50.93 225 SER A N 1
ATOM 1708 C CA . SER A 1 225 ? -33.927 -43.303 17.915 1.00 47.83 225 SER A CA 1
ATOM 1709 C C . SER A 1 225 ? -32.674 -43.018 17.095 1.00 45.33 225 SER A C 1
ATOM 1710 O O . SER A 1 225 ? -32.537 -43.554 15.990 1.00 46.56 225 SER A O 1
ATOM 1713 N N . THR A 1 226 ? -31.762 -42.193 17.596 1.00 41.09 226 THR A N 1
ATOM 1714 C CA . THR A 1 226 ? -30.513 -41.948 16.897 1.00 37.39 226 THR A CA 1
ATOM 1715 C C . THR A 1 226 ? -29.344 -42.118 17.856 1.00 36.84 226 THR A C 1
ATOM 1716 O O . THR A 1 226 ? -29.486 -41.894 19.062 1.00 37.08 226 THR A O 1
ATOM 1720 N N . PRO A 1 227 ? -28.179 -42.533 17.348 1.00 35.80 227 PRO A N 1
ATOM 1721 C CA . PRO A 1 227 ? -27.039 -42.807 18.237 1.00 34.60 227 PRO A CA 1
ATOM 1722 C C . PRO A 1 227 ? -26.296 -41.561 18.676 1.00 32.63 227 PRO A C 1
ATOM 1723 O O . PRO A 1 227 ? -25.463 -41.642 19.589 1.00 32.52 227 PRO A O 1
ATOM 1727 N N . ILE A 1 228 ? -26.566 -40.422 18.050 1.00 29.97 228 ILE A N 1
ATOM 1728 C CA . ILE A 1 228 ? -25.914 -39.160 18.371 1.00 28.51 228 ILE A CA 1
ATOM 1729 C C . ILE A 1 228 ? -26.862 -38.078 17.883 1.00 26.81 228 ILE A C 1
ATOM 1730 O O . ILE A 1 228 ? -27.791 -38.364 17.120 1.00 27.82 228 ILE A O 1
ATOM 1735 N N . HIS A 1 229 ? -26.664 -36.841 18.328 1.00 25.86 229 HIS A N 1
ATOM 1736 C CA . HIS A 1 229 ? -27.477 -35.734 17.830 1.00 24.46 229 HIS A CA 1
ATOM 1737 C C . HIS A 1 229 ? -26.919 -35.341 16.468 1.00 22.15 229 HIS A C 1
ATOM 1738 O O . HIS A 1 229 ? -25.905 -34.650 16.374 1.00 24.78 229 HIS A O 1
ATOM 1745 N N . GLU A 1 230 ? -27.584 -35.790 15.411 1.00 19.16 230 GLU A N 1
ATOM 1746 C CA . GLU A 1 230 ? -27.096 -35.687 14.047 1.00 17.94 230 GLU A CA 1
ATOM 1747 C C . GLU A 1 230 ? -27.256 -34.264 13.506 1.00 16.59 230 GLU A C 1
ATOM 1748 O O . GLU A 1 230 ? -27.879 -33.400 14.127 1.00 17.05 230 GLU A O 1
ATOM 1754 N N . THR A 1 231 ? -26.634 -34.025 12.348 1.00 15.40 231 THR A N 1
ATOM 1755 C CA . THR A 1 231 ? -26.798 -32.794 11.589 1.00 14.70 231 THR A CA 1
ATOM 1756 C C . THR A 1 231 ? -26.884 -33.139 10.110 1.00 15.46 231 THR A C 1
ATOM 1757 O O . THR A 1 231 ? -26.461 -34.214 9.675 1.00 15.91 231 THR A O 1
ATOM 1761 N N . TYR A 1 232 ? -27.423 -32.196 9.338 1.00 13.56 232 TYR A N 1
ATOM 1762 C CA . TYR A 1 232 ? -27.371 -32.219 7.875 1.00 15.00 232 TYR A CA 1
ATOM 1763 C C . TYR A 1 232 ? -26.586 -30.974 7.463 1.00 13.48 232 TYR A C 1
ATOM 1764 O O . TYR A 1 232 ? -27.146 -29.879 7.322 1.00 13.86 232 TYR A O 1
ATOM 1773 N N . GLN A 1 233 ? -25.276 -31.147 7.300 1.00 13.90 233 GLN A N 1
ATOM 1774 C CA . GLN A 1 233 ? -24.396 -29.997 7.106 1.00 14.05 233 GLN A CA 1
ATOM 1775 C C . GLN A 1 233 ? -24.740 -29.121 5.906 1.00 14.40 233 GLN A C 1
ATOM 1776 O O . GLN A 1 233 ? -24.481 -27.908 5.983 1.00 14.40 233 GLN A O 1
ATOM 1782 N N . PRO A 1 234 ? -25.299 -29.629 4.805 1.00 13.38 234 PRO A N 1
ATOM 1783 C CA . PRO A 1 234 ? -25.647 -28.724 3.697 1.00 12.92 234 PRO A CA 1
ATOM 1784 C C . PRO A 1 234 ? -26.558 -27.572 4.097 1.00 13.09 234 PRO A C 1
ATOM 1785 O O . PRO A 1 234 ? -26.582 -26.560 3.386 1.00 13.51 234 PRO A O 1
ATOM 1789 N N . ARG A 1 235 ? -27.313 -27.676 5.195 1.00 13.26 235 ARG A N 1
ATOM 1790 C CA . ARG A 1 235 ? -28.089 -26.514 5.628 1.00 12.54 235 ARG A CA 1
ATOM 1791 C C . ARG A 1 235 ? -27.192 -25.302 5.875 1.00 12.39 235 ARG A C 1
ATOM 1792 O O . ARG A 1 235 ? -27.618 -24.169 5.642 1.00 12.76 235 ARG A O 1
ATOM 1800 N N . TRP A 1 236 ? -25.950 -25.516 6.332 1.00 12.49 236 TRP A N 1
ATOM 1801 C CA . TRP A 1 236 ? -25.011 -24.402 6.476 1.00 11.95 236 TRP A CA 1
ATOM 1802 C C . TRP A 1 236 ? -24.694 -23.771 5.129 1.00 11.42 236 TRP A C 1
ATOM 1803 O O . TRP A 1 236 ? -24.619 -22.546 5.009 1.00 11.84 236 TRP A O 1
ATOM 1814 N N . ASP A 1 237 ? -24.468 -24.594 4.109 1.00 11.76 237 ASP A N 1
ATOM 1815 C CA . ASP A 1 237 ? -24.172 -24.068 2.781 1.00 11.91 237 ASP A CA 1
ATOM 1816 C C . ASP A 1 237 ? -25.373 -23.345 2.193 1.00 12.50 237 ASP A C 1
ATOM 1817 O O . ASP A 1 237 ? -25.224 -22.279 1.585 1.00 14.04 237 ASP A O 1
ATOM 1822 N N . TYR A 1 238 ? -26.573 -23.910 2.361 1.00 12.11 238 TYR A N 1
ATOM 1823 C CA . TYR A 1 238 ? -27.785 -23.203 1.956 1.00 12.92 238 TYR A CA 1
ATOM 1824 C C . TYR A 1 238 ? -27.890 -21.852 2.657 1.00 11.77 238 TYR A C 1
ATOM 1825 O O . TYR A 1 238 ? -28.238 -20.843 2.029 1.00 13.58 238 TYR A O 1
ATOM 1834 N N . TRP A 1 239 ? -27.606 -21.818 3.960 1.00 11.97 239 TRP A N 1
ATOM 1835 C CA . TRP A 1 239 ? -27.676 -20.575 4.720 1.00 12.24 239 TRP A CA 1
ATOM 1836 C C . TRP A 1 239 ? -26.665 -19.562 4.193 1.00 12.17 239 TRP A C 1
ATOM 1837 O O . TRP A 1 239 ? -27.007 -18.402 3.935 1.00 12.27 239 TRP A O 1
ATOM 1848 N N . GLY A 1 240 ? -25.411 -19.994 4.011 1.00 11.85 240 GLY A N 1
ATOM 1849 C CA . GLY A 1 240 ? -24.392 -19.093 3.500 1.00 11.81 240 GLY A CA 1
ATOM 1850 C C . GLY A 1 240 ? -24.719 -18.562 2.119 1.00 11.44 240 GLY A C 1
ATOM 1851 O O . GLY A 1 240 ? -24.452 -17.400 1.813 1.00 13.36 240 GLY A O 1
ATOM 1852 N N . ARG A 1 241 ? -25.311 -19.403 1.265 1.00 12.07 241 ARG A N 1
ATOM 1853 C CA . ARG A 1 241 ? -25.681 -18.944 -0.068 1.00 12.76 241 ARG A CA 1
ATOM 1854 C C . ARG A 1 241 ? -26.836 -17.957 0.001 1.00 12.72 241 ARG A C 1
ATOM 1855 O O . ARG A 1 241 ? -26.814 -16.908 -0.655 1.00 13.98 241 ARG A O 1
ATOM 1863 N N . TYR A 1 242 ? -27.847 -18.266 0.809 1.00 12.08 242 TYR A N 1
ATOM 1864 C CA . TYR A 1 242 ? -28.982 -17.365 0.940 1.00 12.43 242 TYR A CA 1
ATOM 1865 C C . TYR A 1 242 ? -28.541 -16.010 1.480 1.00 13.11 242 TYR A C 1
ATOM 1866 O O . TYR A 1 242 ? -29.032 -14.965 1.038 1.00 13.67 242 TYR A O 1
ATOM 1875 N N . MET A 1 243 ? -27.616 -16.009 2.438 1.00 12.14 243 MET A N 1
ATOM 1876 C CA . MET A 1 243 ? -27.216 -14.787 3.122 1.00 11.31 243 MET A CA 1
ATOM 1877 C C . MET A 1 243 ? -26.199 -13.968 2.345 1.00 12.27 243 MET A C 1
ATOM 1878 O O . MET A 1 243 ? -25.915 -12.839 2.752 1.00 12.26 243 MET A O 1
ATOM 1883 N N . GLU A 1 244 ? -25.650 -14.496 1.254 1.00 12.96 244 GLU A N 1
ATOM 1884 C CA . GLU A 1 244 ? -24.570 -13.796 0.560 1.00 14.55 244 GLU A CA 1
ATOM 1885 C C . GLU A 1 244 ? -24.906 -12.361 0.160 1.00 14.07 244 GLU A C 1
ATOM 1886 O O . GLU A 1 244 ? -24.017 -11.498 0.277 1.00 13.95 244 GLU A O 1
ATOM 1892 N N . PRO A 1 245 ? -26.108 -12.034 -0.327 1.00 14.07 245 PRO A N 1
ATOM 1893 C CA . PRO A 1 245 ? -26.387 -10.623 -0.646 1.00 14.75 245 PRO A CA 1
ATOM 1894 C C . PRO A 1 245 ? -26.189 -9.710 0.548 1.00 14.45 245 PRO A C 1
ATOM 1895 O O . PRO A 1 245 ? -25.823 -8.539 0.372 1.00 18.42 245 PRO A O 1
ATOM 1899 N N . VAL A 1 246 ? -26.420 -10.207 1.763 1.00 13.95 246 VAL A N 1
ATOM 1900 C CA . VAL A 1 246 ? -26.174 -9.407 2.958 1.00 14.32 246 VAL A CA 1
ATOM 1901 C C . VAL A 1 246 ? -24.698 -9.446 3.331 1.00 13.57 246 VAL A C 1
ATOM 1902 O O . VAL A 1 246 ? -24.049 -8.405 3.482 1.00 14.53 246 VAL A O 1
ATOM 1906 N N . THR A 1 247 ? -24.142 -10.652 3.479 1.00 12.60 247 THR A N 1
ATOM 1907 C CA . THR A 1 247 ? -22.809 -10.776 4.073 1.00 12.01 247 THR A CA 1
ATOM 1908 C C . THR A 1 247 ? -21.711 -10.248 3.162 1.00 12.33 247 THR A C 1
ATOM 1909 O O . THR A 1 247 ? -20.658 -9.840 3.657 1.00 12.67 247 THR A O 1
ATOM 1913 N N . SER A 1 248 ? -21.914 -10.267 1.845 1.00 12.35 248 SER A N 1
ATOM 1914 C CA . SER A 1 248 ? -20.871 -9.754 0.964 1.00 13.08 248 SER A CA 1
ATOM 1915 C C . SER A 1 248 ? -20.798 -8.236 0.966 1.00 13.49 248 SER A C 1
ATOM 1916 O O . SER A 1 248 ? -19.813 -7.683 0.475 1.00 15.04 248 SER A O 1
ATOM 1919 N N . SER A 1 249 ? -21.807 -7.553 1.508 1.00 12.66 249 SER A N 1
ATOM 1920 C CA A SER A 1 249 ? -21.873 -6.100 1.497 0.64 14.73 249 SER A CA 1
ATOM 1921 C CA B SER A 1 249 ? -21.832 -6.101 1.500 0.36 13.80 249 SER A CA 1
ATOM 1922 C C . SER A 1 249 ? -21.900 -5.479 2.884 1.00 14.43 249 SER A C 1
ATOM 1923 O O . SER A 1 249 ? -21.724 -4.261 2.995 1.00 16.84 249 SER A O 1
ATOM 1928 N N . THR A 1 250 ? -22.149 -6.267 3.930 1.00 14.33 250 THR A N 1
ATOM 1929 C CA . THR A 1 250 ? -22.333 -5.781 5.293 1.00 14.31 250 THR A CA 1
ATOM 1930 C C . THR A 1 250 ? -21.560 -6.689 6.238 1.00 13.63 250 THR A C 1
ATOM 1931 O O . THR A 1 250 ? -21.813 -7.901 6.268 1.00 15.27 250 THR A O 1
ATOM 1935 N N . PRO A 1 251 ? -20.628 -6.151 7.025 1.00 12.74 251 PRO A N 1
ATOM 1936 C CA . PRO A 1 251 ? -19.910 -6.988 7.996 1.00 12.49 251 PRO A CA 1
ATOM 1937 C C . PRO A 1 251 ? -20.872 -7.636 8.983 1.00 11.57 251 PRO A C 1
ATOM 1938 O O . PRO A 1 251 ? -21.825 -7.009 9.472 1.00 12.03 251 PRO A O 1
ATOM 1942 N N . MET A 1 252 ? -20.601 -8.902 9.290 1.00 11.83 252 MET A N 1
ATOM 1943 C CA . MET A 1 252 ? -21.436 -9.696 10.179 1.00 12.62 252 MET A CA 1
ATOM 1944 C C . MET A 1 252 ? -20.549 -10.400 11.195 1.00 12.99 252 MET A C 1
ATOM 1945 O O . MET A 1 252 ? -19.601 -11.092 10.819 1.00 16.11 252 MET A O 1
ATOM 1950 N N . MET A 1 253 ? -20.850 -10.209 12.476 1.00 11.56 253 MET A N 1
ATOM 1951 C CA . MET A 1 253 ? -20.102 -10.820 13.567 1.00 10.68 253 MET A CA 1
ATOM 1952 C C . MET A 1 253 ? -20.984 -11.872 14.213 1.00 11.91 253 MET A C 1
ATOM 1953 O O . MET A 1 253 ? -22.096 -11.559 14.648 1.00 13.76 253 MET A O 1
ATOM 1958 N N . VAL A 1 254 ? -20.483 -13.104 14.281 1.00 11.67 254 VAL A N 1
ATOM 1959 C CA . VAL A 1 254 ? -21.239 -14.242 14.790 1.00 11.13 254 VAL A CA 1
ATOM 1960 C C . VAL A 1 254 ? -20.602 -14.704 16.090 1.00 10.91 254 VAL A C 1
ATOM 1961 O O . VAL A 1 254 ? -19.375 -14.669 16.239 1.00 12.53 254 VAL A O 1
ATOM 1965 N N . VAL A 1 255 ? -21.433 -15.128 17.035 1.00 10.25 255 VAL A N 1
ATOM 1966 C 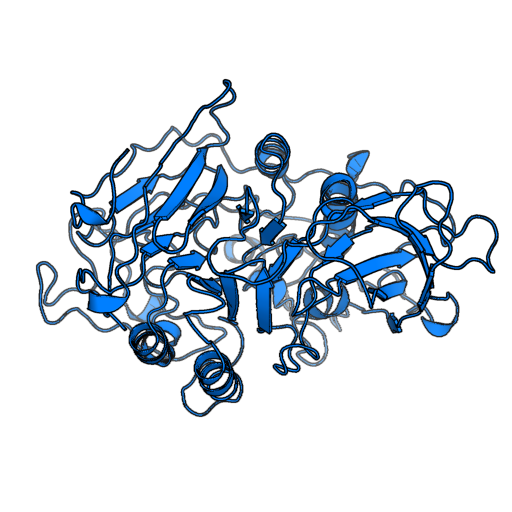CA . VAL A 1 255 ? -20.951 -15.831 18.215 1.00 10.13 255 VAL A CA 1
ATOM 1967 C C . VAL A 1 255 ? -21.762 -17.114 18.355 1.00 11.17 255 VAL A C 1
ATOM 1968 O O . VAL A 1 255 ? -22.887 -17.208 17.864 1.00 12.26 255 VAL A O 1
ATOM 1972 N N . GLU A 1 256 ? -21.181 -18.118 19.015 1.00 10.44 256 GLU A N 1
ATOM 1973 C CA . GLU A 1 256 ? -21.755 -19.459 18.972 1.00 11.19 256 GLU A CA 1
ATOM 1974 C C . GLU A 1 256 ? -22.936 -19.608 19.928 1.00 11.03 256 GLU A C 1
ATOM 1975 O O . GLU A 1 256 ? -22.982 -18.995 21.004 1.00 11.92 256 GLU A O 1
ATOM 1981 N N . GLY A 1 257 ? -23.901 -20.435 19.516 1.00 12.26 257 GLY A N 1
ATOM 1982 C CA . GLY A 1 257 ? -24.965 -20.904 20.375 1.00 12.74 257 GLY A CA 1
ATOM 1983 C C . GLY A 1 257 ? -24.921 -22.418 20.521 1.00 12.09 257 GLY A C 1
ATOM 1984 O O . GLY A 1 257 ? -24.028 -23.091 20.001 1.00 12.19 257 GLY A O 1
ATOM 1985 N N . ASN A 1 258 ? -25.921 -22.949 21.227 1.00 12.93 258 ASN A N 1
ATOM 1986 C CA . ASN A 1 258 ? -25.933 -24.388 21.480 1.00 12.50 258 ASN A CA 1
ATOM 1987 C C . ASN A 1 258 ? -26.153 -25.199 20.212 1.00 12.10 258 ASN A C 1
ATOM 1988 O O . ASN A 1 258 ? -25.733 -26.359 20.149 1.00 14.05 258 ASN A O 1
ATOM 1993 N N . HIS A 1 259 ? -26.819 -24.632 19.205 1.00 12.14 259 HIS A N 1
ATOM 1994 C CA . HIS A 1 259 ? -27.025 -25.394 17.979 1.00 12.34 259 HIS A CA 1
ATOM 1995 C C . HIS A 1 259 ? -25.754 -25.537 17.160 1.00 12.89 259 HIS A C 1
ATOM 1996 O O . HIS A 1 259 ? -25.733 -26.333 16.213 1.00 14.79 259 HIS A O 1
ATOM 2003 N N . GLU A 1 260 ? -24.691 -24.830 17.526 1.00 12.38 260 GLU A N 1
ATOM 2004 C CA . GLU A 1 260 ? -23.411 -24.988 16.856 1.00 11.98 260 GLU A CA 1
ATOM 2005 C C . GLU A 1 260 ? -22.549 -26.094 17.459 1.00 12.68 260 GLU A C 1
ATOM 2006 O O . GLU A 1 260 ? -21.498 -26.403 16.898 1.00 12.65 260 GLU A O 1
ATOM 2012 N N . ILE A 1 261 ? -22.969 -26.713 18.562 1.00 11.64 261 ILE A N 1
ATOM 2013 C CA . ILE A 1 261 ? -22.159 -27.766 19.184 1.00 13.03 261 ILE A CA 1
ATOM 2014 C C . ILE A 1 261 ? -21.865 -28.891 18.189 1.00 13.54 261 ILE A C 1
ATOM 2015 O O . ILE A 1 261 ? -20.704 -29.257 17.963 1.00 13.87 261 ILE A O 1
ATOM 2020 N N . GLU A 1 262 ? -22.908 -29.479 17.606 1.00 13.98 262 GLU A N 1
ATOM 2021 C CA . GLU A 1 262 ? -22.769 -30.401 16.470 1.00 12.81 262 GLU A CA 1
ATOM 2022 C C . GLU A 1 262 ? -21.710 -31.478 16.714 1.00 13.79 262 GLU A C 1
ATOM 2023 O O . GLU A 1 262 ? -20.805 -31.695 15.905 1.00 14.09 262 GLU A O 1
ATOM 2029 N N . GLN A 1 263 ? -21.855 -32.190 17.832 1.00 14.06 263 GLN A N 1
ATOM 2030 C CA . GLN A 1 263 ? -20.871 -33.191 18.231 1.00 15.68 263 GLN A CA 1
ATOM 2031 C C . GLN A 1 263 ? -20.738 -34.283 17.172 1.00 15.16 263 GLN A C 1
ATOM 2032 O O . GLN A 1 263 ? -21.733 -34.764 16.624 1.00 16.43 263 GLN A O 1
ATOM 2038 N N . GLN A 1 264 ? -19.502 -34.691 16.898 1.00 15.26 264 GLN A N 1
ATOM 2039 C CA . GLN A 1 264 ? -19.235 -35.706 15.876 1.00 16.15 264 GLN A CA 1
ATOM 2040 C C . GLN A 1 264 ? -18.122 -36.631 16.367 1.00 17.22 264 GLN A C 1
ATOM 2041 O O . GLN A 1 264 ? -17.829 -36.709 17.564 1.00 18.27 264 GLN A O 1
ATOM 2047 N N . ILE A 1 265 ? -17.479 -37.329 15.422 1.00 16.56 265 ILE A N 1
ATOM 2048 C CA . ILE A 1 265 ? -16.474 -38.328 15.761 1.00 19.12 265 ILE A CA 1
ATOM 2049 C C . ILE A 1 265 ? -15.430 -37.748 16.709 1.00 20.54 265 ILE A C 1
ATOM 2050 O O . ILE A 1 265 ? -15.021 -36.587 16.588 1.00 20.58 265 ILE A O 1
ATOM 2055 N N . GLY A 1 266 ? -14.988 -38.574 17.657 1.00 21.56 266 GLY A N 1
ATOM 2056 C CA . GLY A 1 266 ? -13.956 -38.171 18.589 1.00 23.99 266 GLY A CA 1
ATOM 2057 C C . GLY A 1 266 ? -14.357 -37.054 19.515 1.00 24.69 266 GLY A C 1
ATOM 2058 O O . GLY A 1 266 ? -13.491 -36.384 20.078 1.00 26.29 266 GLY A O 1
ATOM 2059 N N . ASN A 1 267 ? -15.654 -36.830 19.695 1.00 24.04 267 ASN A N 1
ATOM 2060 C CA A ASN A 1 267 ? -16.173 -35.759 20.541 0.72 24.62 267 ASN A CA 1
ATOM 2061 C CA B ASN A 1 267 ? -16.144 -35.755 20.547 0.28 23.45 267 ASN A CA 1
ATOM 2062 C C . ASN A 1 267 ? -15.775 -34.378 20.028 1.00 21.97 267 ASN A C 1
ATOM 2063 O O . ASN A 1 267 ? -15.726 -33.413 20.803 1.00 22.82 267 ASN A O 1
ATOM 2072 N N . LYS A 1 268 ? -15.489 -34.273 18.732 1.00 18.77 268 LYS A N 1
ATOM 2073 C CA A LYS A 1 268 ? -15.237 -32.981 18.111 0.55 17.20 268 LYS A CA 1
ATOM 2074 C CA B LYS A 1 268 ? -15.238 -32.974 18.125 0.45 17.43 268 LYS A CA 1
ATOM 2075 C C . LYS A 1 268 ? -16.527 -32.167 18.072 1.00 15.67 268 LYS A C 1
ATOM 2076 O O . LYS A 1 268 ? -17.601 -32.699 17.766 1.00 15.70 268 LYS A O 1
ATOM 2087 N N . THR A 1 269 ? -16.420 -30.872 18.377 1.00 15.55 269 THR A N 1
ATOM 2088 C CA . THR A 1 269 ? -17.576 -29.986 18.411 1.00 14.40 269 THR A CA 1
ATOM 2089 C C . THR A 1 269 ? -17.259 -28.680 17.693 1.00 13.35 269 THR A C 1
ATOM 2090 O O . THR A 1 269 ? -16.095 -28.315 17.498 1.00 15.86 269 THR A O 1
ATOM 2094 N N . PHE A 1 270 ? -18.318 -27.976 17.290 1.00 12.86 270 PHE A N 1
ATOM 2095 C CA . PHE A 1 270 ? -18.205 -26.626 16.733 1.00 12.43 270 PHE A CA 1
ATOM 2096 C C . PHE A 1 270 ? -17.403 -26.573 15.432 1.00 13.04 270 PHE A C 1
ATOM 2097 O O . PHE A 1 270 ? -16.864 -25.521 15.086 1.00 13.96 270 PHE A O 1
ATOM 2105 N N . ALA A 1 271 ? -17.312 -27.670 14.676 1.00 12.83 271 ALA A N 1
ATOM 2106 C CA . ALA A 1 271 ? -16.437 -27.666 13.505 1.00 11.72 271 ALA A CA 1
ATOM 2107 C C . ALA A 1 271 ? -16.909 -26.669 12.448 1.00 12.49 271 ALA A C 1
ATOM 2108 O O . ALA A 1 271 ? -16.109 -25.895 11.911 1.00 12.49 271 ALA A O 1
ATOM 2110 N N . ALA A 1 272 ? -18.199 -26.702 12.110 1.00 12.53 272 ALA A N 1
ATOM 2111 C CA . ALA A 1 272 ? -18.717 -25.814 11.071 1.00 12.15 272 ALA A CA 1
ATOM 2112 C C . ALA A 1 272 ? -18.586 -24.351 11.490 1.00 11.24 272 ALA A C 1
ATOM 2113 O O . ALA A 1 272 ? -18.098 -23.507 10.722 1.00 11.93 272 ALA A O 1
ATOM 2115 N N . TYR A 1 273 ? -19.038 -24.032 12.707 1.00 11.89 273 TYR A N 1
ATOM 2116 C CA . TYR A 1 273 ? -18.951 -22.667 13.220 1.00 12.05 273 TYR A CA 1
ATOM 2117 C C . TYR A 1 273 ? -17.515 -22.158 13.197 1.00 11.66 273 TYR A C 1
ATOM 2118 O O . TYR A 1 273 ? -17.248 -21.035 12.743 1.00 12.22 273 TYR A O 1
ATOM 2127 N N . SER A 1 274 ? -16.569 -22.979 13.678 1.00 11.94 274 SER A N 1
ATOM 2128 C CA . SER A 1 274 ? -15.192 -22.520 13.829 1.00 12.93 274 SER A CA 1
ATOM 2129 C C . SER A 1 274 ? -14.509 -22.317 12.487 1.00 12.64 274 SER A C 1
ATOM 2130 O O . SER A 1 274 ? -13.597 -21.483 12.379 1.00 15.77 274 SER A O 1
ATOM 2133 N N . ALA A 1 275 ? -14.908 -23.088 11.470 1.00 11.71 275 ALA A N 1
ATOM 2134 C CA . ALA A 1 275 ? -14.289 -23.041 10.153 1.00 12.18 275 ALA A CA 1
ATOM 2135 C C . ALA A 1 275 ? -14.904 -21.973 9.260 1.00 11.96 275 ALA A C 1
ATOM 2136 O O . ALA A 1 275 ? -14.193 -21.329 8.484 1.00 13.83 275 ALA A O 1
ATOM 2138 N N . ARG A 1 276 ? -16.223 -21.775 9.343 1.00 12.33 276 ARG A N 1
ATOM 2139 C CA . ARG A 1 276 ? -16.921 -21.027 8.303 1.00 12.50 276 ARG A CA 1
ATOM 2140 C C . ARG A 1 276 ? -16.775 -19.520 8.447 1.00 12.72 276 ARG A C 1
ATOM 2141 O O . ARG A 1 276 ? -16.702 -18.812 7.438 1.00 15.39 276 ARG A O 1
ATOM 2149 N N . PHE A 1 277 ? -16.774 -19.007 9.670 1.00 12.29 277 PHE A N 1
ATOM 2150 C CA . PHE A 1 277 ? -16.754 -17.571 9.894 1.00 12.33 277 PHE A CA 1
ATOM 2151 C C . PHE A 1 277 ? -15.350 -17.093 10.234 1.00 12.51 277 PHE A C 1
ATOM 2152 O O . PHE A 1 277 ? -14.518 -17.847 10.747 1.00 14.95 277 PHE A O 1
ATOM 2160 N N . ALA A 1 278 ? -15.095 -15.817 9.933 1.00 12.56 278 ALA A N 1
ATOM 2161 C CA . ALA A 1 278 ? -13.903 -15.137 10.418 1.00 12.27 278 ALA A CA 1
ATOM 2162 C C . ALA A 1 278 ? -14.226 -14.437 11.736 1.00 13.03 278 ALA A C 1
ATOM 2163 O O . ALA A 1 278 ? -15.301 -13.850 11.899 1.00 14.12 278 ALA A O 1
ATOM 2165 N N . PHE A 1 279 ? -13.295 -14.510 12.679 1.00 12.80 279 PHE A N 1
ATOM 2166 C CA . PHE A 1 279 ? -13.418 -13.868 13.977 1.00 12.62 279 PHE A CA 1
ATOM 2167 C C . PHE A 1 279 ? -12.118 -13.136 14.259 1.00 13.63 279 PHE A C 1
ATOM 2168 O O . PHE A 1 279 ? -11.047 -13.615 13.882 1.00 15.42 279 PHE A O 1
ATOM 2176 N N . PRO A 1 280 ? -12.172 -12.009 14.936 1.00 13.66 280 PRO A N 1
ATOM 2177 C CA . PRO A 1 280 ? -10.948 -11.284 15.313 1.00 13.83 280 PRO A CA 1
ATOM 2178 C C . PRO A 1 280 ? -10.259 -11.881 16.542 1.00 13.01 280 PRO A C 1
ATOM 2179 O O . PRO A 1 280 ? -9.843 -11.162 17.458 1.00 13.80 280 PRO A O 1
ATOM 2183 N N . SER A 1 281 ? -10.095 -13.208 16.530 1.00 13.54 281 SER A N 1
ATOM 2184 C CA . SER A 1 281 ? -9.528 -13.951 17.654 1.00 13.13 281 SER A CA 1
ATOM 2185 C C . SER A 1 281 ? -8.075 -13.580 17.917 1.00 13.63 281 SER A C 1
ATOM 2186 O O . SER A 1 281 ? -7.668 -13.435 19.075 1.00 13.75 281 SER A O 1
ATOM 2189 N N . MET A 1 282 ? -7.259 -13.479 16.867 1.00 14.08 282 MET A N 1
ATOM 2190 C CA A MET A 1 282 ? -5.857 -13.108 17.051 0.49 13.60 282 MET A CA 1
ATOM 2191 C CA B MET A 1 282 ? -5.865 -13.116 17.089 0.51 13.77 282 MET A CA 1
ATOM 2192 C C . MET A 1 282 ? -5.734 -11.646 17.451 1.00 14.31 282 MET A C 1
ATOM 2193 O O . MET A 1 282 ? -5.000 -11.302 18.389 1.00 15.06 282 MET A O 1
ATOM 2202 N N . GLU A 1 283 ? -6.452 -10.771 16.732 1.00 14.69 283 GLU A N 1
ATOM 2203 C CA . GLU A 1 283 ? -6.323 -9.327 16.929 1.00 14.52 283 GLU A CA 1
ATOM 2204 C C . GLU A 1 283 ? -6.789 -8.899 18.316 1.00 12.94 283 GLU A C 1
ATOM 2205 O O . GLU A 1 283 ? -6.204 -7.994 18.917 1.00 16.08 283 GLU A O 1
ATOM 2211 N N . SER A 1 284 ? -7.852 -9.519 18.834 1.00 11.66 284 SER A N 1
ATOM 2212 C CA . SER A 1 284 ? -8.323 -9.204 20.176 1.00 12.30 284 SER A CA 1
ATOM 2213 C C . SER A 1 284 ? -7.697 -10.094 21.240 1.00 12.70 284 SER A C 1
ATOM 2214 O O . SER A 1 284 ? -8.049 -9.980 22.417 1.00 13.29 284 SER A O 1
ATOM 2217 N N . GLU A 1 285 ? -6.803 -10.991 20.845 1.00 11.80 285 GLU A N 1
ATOM 2218 C CA . GLU A 1 285 ? -6.006 -11.804 21.762 1.00 13.38 285 GLU A CA 1
ATOM 2219 C C . GLU A 1 285 ? -6.833 -12.797 22.579 1.00 13.16 285 GLU A C 1
ATOM 2220 O O . GLU A 1 285 ? -6.382 -13.268 23.629 1.00 13.89 285 GLU A O 1
ATOM 2226 N N . SER A 1 286 ? -8.033 -13.153 22.112 1.00 12.28 286 SER A N 1
ATOM 2227 C CA . SER A 1 286 ? -8.746 -14.265 22.733 1.00 11.81 286 SER A CA 1
ATOM 2228 C C . SER A 1 286 ? -8.187 -15.600 22.261 1.00 11.66 286 SER A C 1
ATOM 2229 O O . SER A 1 286 ? -8.209 -16.580 23.010 1.00 12.77 286 SER A O 1
ATOM 2232 N N . PHE A 1 287 ? -7.680 -15.648 21.032 1.00 11.79 287 PHE A N 1
ATOM 2233 C CA . PHE A 1 287 ? -7.205 -16.893 20.426 1.00 12.81 287 PHE A CA 1
ATOM 2234 C C . PHE A 1 287 ? -8.253 -17.999 20.517 1.00 13.67 287 PHE A C 1
ATOM 2235 O O . PHE A 1 287 ? -7.937 -19.183 20.645 1.00 14.52 287 PHE A O 1
ATOM 2243 N N . SER A 1 288 ? -9.524 -17.601 20.414 1.00 12.85 288 SER A N 1
ATOM 2244 C CA . SER A 1 288 ? -10.644 -18.525 20.443 1.00 13.12 288 SER A CA 1
ATOM 2245 C C . SER A 1 288 ? -11.681 -18.042 19.445 1.00 12.54 288 SER A C 1
ATOM 2246 O O . SER A 1 288 ? -11.914 -16.831 19.339 1.00 13.17 288 SER A O 1
ATOM 2249 N N . PRO A 1 289 ? -12.340 -18.953 18.719 1.00 12.35 289 PRO A N 1
ATOM 2250 C CA . PRO A 1 289 ? -13.488 -18.533 17.910 1.00 11.90 289 PRO A CA 1
ATOM 2251 C C . PRO A 1 289 ? -14.727 -18.277 18.749 1.00 11.61 289 PRO A C 1
ATOM 2252 O O . PRO A 1 289 ? -15.718 -17.761 18.223 1.00 12.59 289 PRO A O 1
ATOM 2256 N N . PHE A 1 290 ? -14.712 -18.643 20.026 1.00 11.18 290 PHE A N 1
ATOM 2257 C CA . PHE A 1 290 ? -15.931 -18.659 20.820 1.00 11.02 290 PHE A CA 1
ATOM 2258 C C . PHE A 1 290 ? -16.216 -17.353 21.531 1.00 10.82 290 PHE A C 1
ATOM 2259 O O . PHE A 1 290 ? -17.366 -17.129 21.935 1.00 11.12 290 PHE A O 1
ATOM 2267 N N . TYR A 1 291 ? -15.205 -16.505 21.694 1.00 10.38 291 TYR A N 1
ATOM 2268 C CA . TYR A 1 291 ? -15.349 -15.207 22.330 1.00 10.44 291 TYR A CA 1
ATOM 2269 C C . TYR A 1 291 ? -14.228 -14.332 21.797 1.00 10.12 291 TYR A C 1
ATOM 2270 O O . TYR A 1 291 ? -13.166 -14.835 21.422 1.00 10.99 291 TYR A O 1
ATOM 2279 N N . TYR A 1 292 ? -14.464 -13.023 21.779 1.00 10.71 292 TYR A N 1
ATOM 2280 C CA . TYR A 1 292 ? -13.539 -12.076 21.161 1.00 10.64 292 TYR A CA 1
ATOM 2281 C C . TYR A 1 292 ? -14.102 -10.680 21.398 1.00 9.92 292 TYR A C 1
ATOM 2282 O O . TYR A 1 292 ? -15.218 -10.526 21.907 1.00 10.13 292 TYR A O 1
ATOM 2291 N N . SER A 1 293 ? -13.323 -9.662 21.033 1.00 9.56 293 SER A N 1
ATOM 2292 C CA . SER A 1 293 ? -13.792 -8.287 21.141 1.00 9.73 293 SER A CA 1
ATOM 2293 C C . SER A 1 293 ? -13.398 -7.503 19.894 1.00 9.99 293 SER A C 1
ATOM 2294 O O . SER A 1 293 ? -12.562 -7.940 19.090 1.00 11.04 293 SER A O 1
ATOM 2297 N N . PHE A 1 294 ? -14.018 -6.331 19.730 1.00 11.08 294 PHE A N 1
ATOM 2298 C CA . PHE A 1 294 ? -13.734 -5.455 18.600 1.00 10.87 294 PHE A CA 1
ATOM 2299 C C . PHE A 1 294 ? -14.324 -4.084 18.876 1.00 11.57 294 PHE A C 1
ATOM 2300 O O . PHE A 1 294 ? -15.240 -3.937 19.689 1.00 11.95 294 PHE A O 1
ATOM 2308 N N . ASP A 1 295 ? -13.767 -3.075 18.207 1.00 12.13 295 ASP A N 1
ATOM 2309 C CA . ASP A 1 295 ? -14.261 -1.708 18.301 1.00 12.54 295 ASP A CA 1
ATOM 2310 C C . ASP A 1 295 ? -14.953 -1.320 17.002 1.00 13.49 295 ASP A C 1
ATOM 2311 O O . ASP A 1 295 ? -14.444 -1.589 15.915 1.00 17.61 295 ASP A O 1
ATOM 2316 N N . ALA A 1 296 ? -16.106 -0.674 17.116 1.00 12.99 296 ALA A N 1
ATOM 2317 C CA . ALA A 1 296 ? -16.827 -0.124 15.966 1.00 14.67 296 ALA A CA 1
ATOM 2318 C C . ALA A 1 296 ? -17.159 1.316 16.337 1.00 13.08 296 ALA A C 1
ATOM 2319 O O . ALA A 1 296 ? -18.054 1.558 17.151 1.00 14.10 296 ALA A O 1
ATOM 2321 N N . GLY A 1 297 ? -16.425 2.269 15.763 1.00 13.39 297 GLY A N 1
ATOM 2322 C CA . GLY A 1 297 ? -16.511 3.620 16.293 1.00 14.20 297 GLY A CA 1
ATOM 2323 C C . GLY A 1 297 ? -16.214 3.606 17.780 1.00 13.42 297 GLY A C 1
ATOM 2324 O O . GLY A 1 297 ? -15.368 2.840 18.261 1.00 13.93 297 GLY A O 1
ATOM 2325 N N . GLY A 1 298 ? -16.947 4.429 18.526 1.00 13.09 298 GLY A N 1
ATOM 2326 C CA . GLY A 1 298 ? -16.765 4.531 19.962 1.00 12.03 298 GLY A CA 1
ATOM 2327 C C . GLY A 1 298 ? -17.470 3.464 20.778 1.00 10.57 298 GLY A C 1
ATOM 2328 O O . GLY A 1 298 ? -17.793 3.691 21.949 1.00 12.62 298 GLY A O 1
ATOM 2329 N N . ILE A 1 299 ? -17.712 2.295 20.190 1.00 10.70 299 ILE A N 1
ATOM 2330 C CA . ILE A 1 299 ? -18.300 1.164 20.902 1.00 10.68 299 ILE A CA 1
ATOM 2331 C C . ILE A 1 299 ? -17.254 0.069 21.014 1.00 10.17 299 ILE A C 1
ATOM 2332 O O . ILE A 1 299 ? -16.696 -0.368 19.996 1.00 11.82 299 ILE A O 1
ATOM 2337 N N . HIS A 1 300 ? -16.995 -0.386 22.237 1.00 10.19 300 HIS A N 1
ATOM 2338 C CA . HIS A 1 300 ? -16.211 -1.592 22.460 1.00 9.91 300 HIS A CA 1
ATOM 2339 C C . HIS A 1 300 ? -17.190 -2.743 22.645 1.00 10.34 300 HIS A C 1
ATOM 2340 O O . HIS A 1 300 ? -17.983 -2.740 23.595 1.00 11.20 300 HIS A O 1
ATOM 2347 N N . PHE A 1 301 ? -17.173 -3.689 21.709 1.00 10.72 301 PHE A N 1
ATOM 2348 C CA . PHE A 1 301 ? -18.042 -4.862 21.741 1.00 10.75 301 PHE A CA 1
ATOM 2349 C C . PHE A 1 301 ? -17.276 -6.054 22.283 1.00 10.31 301 PHE A C 1
ATOM 2350 O O . PHE A 1 301 ? -16.151 -6.323 21.862 1.00 11.45 301 PHE A O 1
ATOM 2358 N N . ILE A 1 302 ? -17.914 -6.814 23.163 1.00 9.63 302 ILE A N 1
ATOM 2359 C CA . ILE A 1 302 ? -17.376 -8.076 23.662 1.00 10.70 302 ILE A CA 1
ATOM 2360 C C . ILE A 1 302 ? -18.389 -9.166 23.336 1.00 10.48 302 ILE A C 1
ATOM 2361 O O . ILE A 1 302 ? -19.553 -9.080 23.755 1.00 12.03 302 ILE A O 1
ATOM 2366 N N . MET A 1 303 ? -17.958 -10.175 22.583 1.00 9.77 303 MET A N 1
ATOM 2367 C CA . MET A 1 303 ? -18.761 -11.362 22.310 1.00 10.46 303 MET A CA 1
ATOM 2368 C C . MET A 1 303 ? -18.265 -12.463 23.231 1.00 10.97 303 MET A C 1
ATOM 2369 O O . MET A 1 303 ? -17.095 -12.845 23.155 1.00 12.50 303 MET A O 1
ATOM 2374 N N . LEU A 1 304 ? -19.137 -12.946 24.109 1.00 10.54 304 LEU A N 1
ATOM 2375 C CA . LEU A 1 304 ? -18.763 -13.944 25.095 1.00 10.10 304 LEU A CA 1
ATOM 2376 C C . LEU A 1 304 ? -19.352 -15.301 24.742 1.00 10.55 304 LEU A C 1
ATOM 2377 O O . LEU A 1 304 ? -20.308 -15.414 23.964 1.00 11.42 304 LEU A O 1
ATOM 2382 N N . ALA A 1 305 ? -18.762 -16.332 25.337 1.00 11.30 305 ALA A N 1
ATOM 2383 C CA . ALA A 1 305 ? -19.091 -17.722 25.042 1.00 11.50 305 ALA A CA 1
ATOM 2384 C C . ALA A 1 305 ? -19.909 -18.298 26.188 1.00 12.18 305 ALA A C 1
ATOM 2385 O O . ALA A 1 305 ? -19.377 -18.549 27.278 1.00 13.14 305 ALA A O 1
ATOM 2387 N N . ALA A 1 306 ? -21.203 -18.503 25.942 1.00 11.37 306 ALA A N 1
ATOM 2388 C CA . ALA A 1 306 ? -22.011 -19.276 26.875 1.00 13.28 306 ALA A CA 1
ATOM 2389 C C . ALA A 1 306 ? -21.688 -20.763 26.815 1.00 13.67 306 ALA A C 1
ATOM 2390 O O . ALA A 1 306 ? -22.148 -21.511 27.684 1.00 15.76 306 ALA A O 1
ATOM 2392 N N . TYR A 1 307 ? -20.901 -21.204 25.823 1.00 13.76 307 TYR A N 1
ATOM 2393 C CA . TYR A 1 307 ? -20.613 -22.619 25.618 1.00 13.68 307 TYR A CA 1
ATOM 2394 C C . TYR A 1 307 ? -19.119 -22.915 25.620 1.00 13.92 307 TYR A C 1
ATOM 2395 O O . TYR A 1 307 ? -18.692 -23.945 25.084 1.00 17.04 307 TYR A O 1
ATOM 2404 N N . ALA A 1 308 ? -18.320 -22.022 26.201 1.00 13.84 308 ALA A N 1
ATOM 2405 C CA . ALA A 1 308 ? -16.947 -22.304 26.590 1.00 14.44 308 ALA A CA 1
ATOM 2406 C C . ALA A 1 308 ? -16.805 -21.914 28.055 1.00 14.98 308 ALA A C 1
ATOM 2407 O O . ALA A 1 308 ? -17.515 -21.032 28.543 1.00 17.04 308 ALA A O 1
ATOM 2409 N N . ASP A 1 309 ? -15.903 -22.589 28.758 1.00 15.25 309 ASP A N 1
ATOM 2410 C CA . ASP A 1 309 ? -15.708 -22.381 30.185 1.00 15.68 309 ASP A CA 1
ATOM 2411 C C . ASP A 1 309 ? -15.719 -20.896 30.524 1.00 14.39 309 ASP A C 1
ATOM 2412 O O . ASP A 1 309 ? -14.889 -20.127 30.034 1.00 15.48 309 ASP A O 1
ATOM 2417 N N . TYR A 1 310 ? -16.683 -20.490 31.347 1.00 15.16 310 TYR A N 1
ATOM 2418 C CA . TYR A 1 310 ? -16.846 -19.103 31.762 1.00 15.12 310 TYR A CA 1
ATOM 2419 C C . TYR A 1 310 ? -16.566 -18.911 33.245 1.00 17.07 310 TYR A C 1
ATOM 2420 O O . TYR A 1 310 ? -16.819 -17.825 33.778 1.00 17.87 310 TYR A O 1
ATOM 2429 N N . SER A 1 311 ? -16.055 -19.937 33.923 1.00 17.48 311 SER A N 1
ATOM 2430 C CA A SER A 1 311 ? -15.779 -19.844 35.348 0.76 18.74 311 SER A CA 1
ATOM 2431 C CA B SER A 1 311 ? -15.783 -19.841 35.347 0.24 17.68 311 SER A CA 1
ATOM 2432 C C . SER A 1 311 ? -14.674 -18.827 35.627 1.00 17.86 311 SER A C 1
ATOM 2433 O O . SER A 1 311 ? -13.838 -18.518 34.774 1.00 17.34 311 SER A O 1
ATOM 2438 N N . LYS A 1 312 ? -14.669 -18.319 36.860 1.00 18.91 312 LYS A N 1
ATOM 2439 C CA . LYS A 1 312 ? -13.697 -17.305 37.260 1.00 18.95 312 LYS A CA 1
ATOM 2440 C C . LYS A 1 312 ? -12.254 -17.793 37.173 1.00 21.28 312 LYS A C 1
ATOM 2441 O O . LYS A 1 312 ? -11.338 -16.966 37.116 1.00 21.77 312 LYS A O 1
ATOM 2447 N N . SER A 1 313 ? -12.026 -19.104 37.171 1.00 22.23 313 SER A N 1
ATOM 2448 C CA . SER A 1 313 ? -10.680 -19.661 37.087 1.00 25.42 313 SER A CA 1
ATOM 2449 C C . SER A 1 313 ? -10.250 -19.987 35.660 1.00 23.73 313 SER A C 1
ATOM 2450 O O . SER A 1 313 ? -9.116 -20.436 35.455 1.00 25.73 313 SER A O 1
ATOM 2453 N N . GLY A 1 314 ? -11.119 -19.777 34.671 1.00 20.72 314 GLY A N 1
ATOM 2454 C CA . GLY A 1 314 ? -10.877 -20.241 33.325 1.00 19.33 314 GLY A CA 1
ATOM 2455 C C . GLY A 1 314 ? -10.218 -19.204 32.425 1.00 17.28 314 GLY A C 1
ATOM 2456 O O . GLY A 1 314 ? -10.024 -18.043 32.785 1.00 16.32 314 GLY A O 1
ATOM 2457 N N . GLU A 1 315 ? -9.890 -19.665 31.214 1.00 17.00 315 GLU A N 1
ATOM 2458 C CA . GLU A 1 315 ? -9.198 -18.823 30.239 1.00 18.65 315 GLU A CA 1
ATOM 2459 C C . GLU A 1 315 ? -10.068 -17.664 29.770 1.00 15.35 315 GLU A C 1
ATOM 2460 O O . GLU A 1 315 ? -9.582 -16.537 29.641 1.00 15.09 315 GLU A O 1
ATOM 2466 N N . GLN A 1 316 ? -11.344 -17.926 29.473 1.00 13.18 316 GLN A N 1
ATOM 2467 C CA . GLN A 1 316 ? -12.227 -16.868 28.994 1.00 12.34 316 GLN A CA 1
ATOM 2468 C C . GLN A 1 316 ? -12.343 -15.742 30.013 1.00 12.06 316 GLN A C 1
ATOM 2469 O O . GLN A 1 316 ? -12.291 -14.559 29.652 1.00 12.87 316 GLN A O 1
ATOM 2475 N N . TYR A 1 317 ? -12.511 -16.087 31.293 1.00 12.30 317 TYR A N 1
ATOM 2476 C CA . TYR A 1 317 ? -12.641 -15.060 32.323 1.00 12.93 317 TYR A CA 1
ATOM 2477 C C . TYR A 1 317 ? -11.366 -14.234 32.438 1.00 12.88 317 TYR A C 1
ATOM 2478 O O . TYR A 1 317 ? -11.424 -13.002 32.563 1.00 13.05 317 TYR A O 1
ATOM 2487 N N . ARG A 1 318 ? -10.200 -14.888 32.409 1.00 13.73 318 ARG A N 1
ATOM 2488 C CA A ARG A 1 318 ? -8.952 -14.138 32.477 0.48 14.86 318 ARG A CA 1
ATOM 2489 C CA B ARG A 1 318 ? -8.947 -14.139 32.472 0.52 13.68 318 ARG A CA 1
ATOM 2490 C C . ARG A 1 318 ? -8.794 -13.222 31.268 1.00 14.22 318 ARG A C 1
ATOM 2491 O O . ARG A 1 318 ? -8.374 -12.064 31.407 1.00 14.58 318 ARG A O 1
ATOM 2506 N N . TRP A 1 319 ? -9.140 -13.719 30.073 1.00 12.61 319 TRP A N 1
ATOM 2507 C CA . TRP A 1 319 ? -9.106 -12.864 28.891 1.00 11.79 319 TRP A CA 1
ATOM 2508 C C . TRP A 1 319 ? -10.041 -11.670 29.064 1.00 12.51 319 TRP A C 1
ATOM 2509 O O . TRP A 1 319 ? -9.680 -10.527 28.743 1.00 12.78 319 TRP A O 1
ATOM 2520 N N . LEU A 1 320 ? -11.248 -11.923 29.573 1.00 11.80 320 LEU A N 1
ATOM 2521 C CA . LEU A 1 320 ? -12.225 -10.854 29.755 1.00 11.72 320 LEU A CA 1
ATOM 2522 C C . LEU A 1 320 ? -11.706 -9.793 30.725 1.00 12.32 320 LEU A C 1
ATOM 2523 O O . LEU A 1 320 ? -11.853 -8.593 30.469 1.00 12.56 320 LEU A O 1
ATOM 2528 N N . GLU A 1 321 ? -11.096 -10.213 31.842 1.00 12.33 321 GLU A N 1
ATOM 2529 C CA . GLU A 1 321 ? -10.521 -9.253 32.782 1.00 12.42 321 GLU A CA 1
ATOM 2530 C C . GLU A 1 321 ? -9.509 -8.353 32.091 1.00 13.99 321 GLU A C 1
ATOM 2531 O O . GLU A 1 321 ? -9.485 -7.137 32.311 1.00 15.39 321 GLU A O 1
ATOM 2537 N N . LYS A 1 322 ? -8.637 -8.947 31.273 1.00 13.68 322 LYS A N 1
ATOM 2538 C CA . LYS A 1 322 ? -7.617 -8.165 30.579 1.00 13.29 322 LYS A CA 1
ATOM 2539 C C . LYS A 1 322 ? -8.244 -7.278 29.510 1.00 13.26 322 LYS A C 1
ATOM 2540 O O . LYS A 1 322 ? -7.822 -6.126 29.323 1.00 15.03 322 LYS A O 1
ATOM 2546 N N . ASP A 1 323 ? -9.256 -7.789 28.802 1.00 12.28 323 ASP A N 1
ATOM 2547 C CA . ASP A 1 323 ? -9.904 -6.988 27.769 1.00 12.44 323 ASP A CA 1
ATOM 2548 C C . ASP A 1 323 ? -10.551 -5.754 28.380 1.00 12.83 323 ASP A C 1
ATOM 2549 O O . ASP A 1 323 ? -10.382 -4.635 27.878 1.00 13.01 323 ASP A O 1
ATOM 2554 N N . LEU A 1 324 ? -11.271 -5.939 29.489 1.00 12.01 324 LEU A N 1
ATOM 2555 C CA . LEU A 1 324 ? -11.950 -4.816 30.125 1.00 12.40 324 LEU A CA 1
ATOM 2556 C C . LEU A 1 324 ? -10.956 -3.795 30.656 1.00 14.22 324 LEU A C 1
ATOM 2557 O O . LEU A 1 324 ? -11.192 -2.583 30.566 1.00 14.90 324 LEU A O 1
ATOM 2562 N N . ALA A 1 325 ? -9.841 -4.265 31.224 1.00 13.60 325 ALA A N 1
ATOM 2563 C CA . ALA A 1 325 ? -8.839 -3.357 31.772 1.00 14.13 325 ALA A CA 1
ATOM 2564 C C . ALA A 1 325 ? -8.212 -2.485 30.691 1.00 15.13 325 ALA A C 1
ATOM 2565 O O . ALA A 1 325 ? -7.677 -1.416 31.002 1.00 17.71 325 ALA A O 1
ATOM 2567 N N . LYS A 1 326 ? -8.251 -2.916 29.427 1.00 14.84 326 LYS A N 1
ATOM 2568 C CA . LYS A 1 326 ? -7.688 -2.111 28.349 1.00 16.21 326 LYS A CA 1
ATOM 2569 C C . LYS A 1 326 ? -8.663 -1.077 27.801 1.00 16.69 326 LYS A C 1
ATOM 2570 O O . LYS A 1 326 ? -8.244 -0.191 27.047 1.00 19.75 326 LYS A O 1
ATOM 2576 N N . VAL A 1 327 ? -9.944 -1.147 28.161 1.00 14.90 327 VAL A N 1
ATOM 2577 C CA . VAL A 1 327 ? -10.925 -0.231 27.588 1.00 15.50 327 VAL A CA 1
ATOM 2578 C C . VAL A 1 327 ? -10.746 1.158 28.187 1.00 16.02 327 VAL A C 1
ATOM 2579 O O . VAL A 1 327 ? -10.686 1.322 29.411 1.00 18.75 327 VAL A O 1
ATOM 2583 N N . ASP A 1 328 ? -10.669 2.166 27.325 1.00 14.46 328 ASP A N 1
ATOM 2584 C CA . ASP A 1 328 ? -10.599 3.564 27.739 1.00 15.38 328 ASP A CA 1
ATOM 2585 C C . ASP A 1 328 ? -11.944 4.191 27.388 1.00 14.11 328 ASP A C 1
ATOM 2586 O O . ASP A 1 328 ? -12.255 4.387 26.208 1.00 14.16 328 ASP A O 1
ATOM 2591 N N . ARG A 1 329 ? -12.748 4.491 28.413 1.00 14.59 329 ARG A N 1
ATOM 2592 C CA . ARG A 1 329 ? -14.111 4.953 28.171 1.00 15.73 329 ARG A CA 1
ATOM 2593 C C . ARG A 1 329 ? -14.172 6.383 27.648 1.00 16.77 329 ARG A C 1
ATOM 2594 O O . ARG A 1 329 ? -15.263 6.857 27.319 1.00 18.32 329 ARG A O 1
ATOM 2602 N N . SER A 1 330 ? -13.044 7.092 27.576 1.00 14.80 330 SER A N 1
ATOM 2603 C CA A SER A 1 330 ? -13.024 8.372 26.878 0.66 15.38 330 SER A CA 1
ATOM 2604 C CA B SER A 1 330 ? -13.032 8.370 26.877 0.34 15.12 330 SER A CA 1
ATOM 2605 C C . SER A 1 330 ? -12.843 8.204 25.376 1.00 15.05 330 SER A C 1
ATOM 2606 O O . SER A 1 330 ? -13.137 9.142 24.621 1.00 18.41 330 SER A O 1
ATOM 2611 N N . VAL A 1 331 ? -12.372 7.039 24.939 1.00 14.14 331 VAL A N 1
ATOM 2612 C CA . VAL A 1 331 ? -12.168 6.721 23.528 1.00 13.45 331 VAL A CA 1
ATOM 2613 C C . VAL A 1 331 ? -13.331 5.911 22.977 1.00 12.68 331 VAL A C 1
ATOM 2614 O O . VAL A 1 331 ? -13.898 6.248 21.939 1.00 12.55 331 VAL A O 1
ATOM 2618 N N . THR A 1 332 ? -13.702 4.840 23.679 1.00 11.73 332 THR A N 1
ATOM 2619 C CA . THR A 1 332 ? -14.897 4.044 23.389 1.00 10.68 332 THR A CA 1
ATOM 2620 C C . THR A 1 332 ? -15.846 4.195 24.575 1.00 10.82 332 THR A C 1
ATOM 2621 O O . THR A 1 332 ? -15.791 3.410 25.534 1.00 11.67 332 THR A O 1
ATOM 2625 N N . PRO A 1 333 ? -16.742 5.184 24.555 1.00 11.31 333 PRO A N 1
ATOM 2626 C CA . PRO A 1 333 ? -17.644 5.363 25.706 1.00 11.36 333 PRO A CA 1
ATOM 2627 C C . PRO A 1 333 ? -18.611 4.212 25.908 1.00 11.47 333 PRO A C 1
ATOM 2628 O O . PRO A 1 333 ? -18.992 3.945 27.055 1.00 12.55 333 PRO A O 1
ATOM 2632 N N . TRP A 1 334 ? -19.032 3.531 24.844 1.00 10.82 334 TRP A N 1
ATOM 2633 C CA . TRP A 1 334 ? -20.031 2.474 24.954 1.00 10.46 334 TRP A CA 1
ATOM 2634 C C . TRP A 1 334 ? -19.351 1.120 25.109 1.00 10.00 334 TRP A C 1
ATOM 2635 O O . TRP A 1 334 ? -18.417 0.795 24.370 1.00 12.42 334 TRP A O 1
ATOM 2646 N N . LEU A 1 335 ? -19.814 0.343 26.082 1.00 10.27 335 LEU A N 1
ATOM 2647 C CA . LEU A 1 335 ? -19.352 -1.021 26.320 1.00 10.85 335 LEU A CA 1
ATOM 2648 C C . LEU A 1 335 ? -20.582 -1.911 26.165 1.00 10.27 335 LEU A C 1
ATOM 2649 O O . LEU A 1 335 ? -21.529 -1.813 26.954 1.00 11.31 335 LEU A O 1
ATOM 2654 N N . VAL A 1 336 ? -20.593 -2.739 25.122 1.00 10.17 336 VAL A N 1
ATOM 2655 C CA . VAL A 1 336 ? -21.750 -3.549 24.762 1.00 10.70 336 VAL A CA 1
ATOM 2656 C C . VAL A 1 336 ? -21.289 -4.989 24.634 1.00 10.16 336 VAL A C 1
ATOM 2657 O O . VAL A 1 336 ? -20.210 -5.257 24.093 1.00 12.07 336 VAL A O 1
ATOM 2661 N N . ALA A 1 337 ? -22.092 -5.917 25.141 1.00 10.03 337 ALA A N 1
ATOM 2662 C CA . ALA A 1 337 ? -21.741 -7.323 25.075 1.00 11.25 337 ALA A CA 1
ATOM 2663 C C . ALA A 1 337 ? -22.824 -8.100 24.351 1.00 12.30 337 ALA A C 1
ATOM 2664 O O . ALA A 1 337 ? -24.006 -7.735 24.373 1.00 12.79 337 ALA A O 1
ATOM 2666 N N . GLY A 1 338 ? -22.402 -9.194 23.729 1.00 11.54 338 GLY A N 1
ATOM 2667 C CA . GLY A 1 338 ? -23.329 -10.160 23.180 1.00 11.80 338 GLY A CA 1
ATOM 2668 C C . GLY A 1 338 ? -22.912 -11.562 23.548 1.00 11.16 338 GLY A C 1
ATOM 2669 O O . GLY A 1 338 ? -21.715 -11.860 23.592 1.00 12.99 338 GLY A O 1
ATOM 2670 N N . TRP A 1 339 ? -23.885 -12.432 23.802 1.00 11.20 339 TRP A N 1
ATOM 2671 C CA . TRP A 1 339 ? -23.637 -13.857 23.976 1.00 11.06 339 TRP A CA 1
ATOM 2672 C C . TRP A 1 339 ? -24.959 -14.576 23.760 1.00 11.25 339 TRP A C 1
ATOM 2673 O O . TRP A 1 339 ? -26.002 -13.945 23.593 1.00 12.22 339 TRP A O 1
ATOM 2684 N N . HIS A 1 340 ? -24.917 -15.909 23.736 1.00 10.76 340 HIS A N 1
ATOM 2685 C CA . HIS A 1 340 ? -26.095 -16.621 23.258 1.00 10.74 340 HIS A CA 1
ATOM 2686 C C . HIS A 1 340 ? -27.236 -16.618 24.275 1.00 11.31 340 HIS A C 1
ATOM 2687 O O . HIS A 1 340 ? -28.378 -16.317 23.920 1.00 11.77 340 HIS A O 1
ATOM 2694 N N . ALA A 1 341 ? -26.958 -17.003 25.530 1.00 11.31 341 ALA A N 1
ATOM 2695 C CA . ALA A 1 341 ? -27.998 -17.365 26.497 1.00 12.27 341 ALA A CA 1
ATOM 2696 C C . ALA A 1 341 ? -28.363 -16.191 27.400 1.00 12.18 341 ALA A C 1
ATOM 2697 O O . ALA A 1 341 ? -27.483 -15.658 28.105 1.00 12.63 341 ALA A O 1
ATOM 2699 N N . PRO A 1 342 ? -29.631 -15.776 27.441 1.00 12.95 342 PRO A N 1
ATOM 2700 C CA . PRO A 1 342 ? -30.010 -14.633 28.282 1.00 12.50 342 PRO A CA 1
ATOM 2701 C C . PRO A 1 342 ? -29.879 -14.950 29.760 1.00 11.85 342 PRO A C 1
ATOM 2702 O O . PRO A 1 342 ? -30.047 -16.092 30.196 1.00 15.58 342 PRO A O 1
ATOM 2706 N N . TRP A 1 343 ? -29.580 -13.908 30.533 1.00 11.26 343 TRP A N 1
ATOM 2707 C CA . TRP A 1 343 ? -29.511 -14.002 31.982 1.00 11.49 343 TRP A CA 1
ATOM 2708 C C . TRP A 1 343 ? -30.799 -13.590 32.676 1.00 11.70 343 TRP A C 1
ATOM 2709 O O . TRP A 1 343 ? -30.994 -13.965 33.837 1.00 13.62 343 TRP A O 1
ATOM 2720 N N . TYR A 1 344 ? -31.686 -12.846 32.001 1.00 11.36 344 TYR A N 1
ATOM 2721 C CA . TYR A 1 344 ? -32.866 -12.272 32.644 1.00 11.67 344 TYR A CA 1
ATOM 2722 C C . TYR A 1 344 ? -34.146 -12.535 31.865 1.00 12.41 344 TYR A C 1
ATOM 2723 O O . TYR A 1 344 ? -35.118 -11.793 32.002 1.00 14.21 344 TYR A O 1
ATOM 2732 N N . SER A 1 345 ? -34.183 -13.589 31.062 1.00 12.39 345 SER A N 1
ATOM 2733 C CA A SER A 1 345 ? -35.406 -13.935 30.349 0.78 12.26 345 SER A CA 1
ATOM 2734 C CA B SER A 1 345 ? -35.408 -13.919 30.353 0.22 11.82 345 SER A CA 1
ATOM 2735 C C . SER A 1 345 ? -36.464 -14.439 31.324 1.00 12.36 345 SER A C 1
ATOM 2736 O O . SER A 1 345 ? -36.162 -15.151 32.289 1.00 13.26 345 SER A O 1
ATOM 2741 N N . THR A 1 346 ? -37.715 -14.075 31.071 1.00 11.93 346 THR A N 1
ATOM 2742 C CA . THR A 1 346 ? -38.812 -14.484 31.938 1.00 11.87 346 THR A CA 1
ATOM 2743 C C . THR A 1 346 ? -39.718 -15.533 31.305 1.00 12.83 346 THR A C 1
ATOM 2744 O O . THR A 1 346 ? -40.712 -15.938 31.925 1.00 13.75 346 THR A O 1
ATOM 2748 N N . TYR A 1 347 ? -39.395 -15.990 30.099 1.00 13.02 347 TYR A N 1
ATOM 2749 C CA . TYR A 1 347 ? -40.110 -17.098 29.491 1.00 12.93 347 TYR A CA 1
ATOM 2750 C C . TYR A 1 347 ? -39.800 -18.401 30.220 1.00 13.33 347 TYR A C 1
ATOM 2751 O O . TYR A 1 347 ? -38.755 -18.557 30.858 1.00 14.41 347 TYR A O 1
ATOM 2760 N N . LYS A 1 348 ? -40.746 -19.338 30.135 1.00 14.23 348 LYS A N 1
ATOM 2761 C CA . LYS A 1 348 ? -40.521 -20.665 30.695 1.00 15.73 348 LYS A CA 1
ATOM 2762 C C . LYS A 1 348 ? -39.366 -21.366 29.989 1.00 15.59 348 LYS A C 1
ATOM 2763 O O . LYS A 1 348 ? -38.515 -21.991 30.636 1.00 17.06 348 LYS A O 1
ATOM 2769 N N . ALA A 1 349 ? -39.317 -21.275 28.664 1.00 15.15 349 ALA A N 1
ATOM 2770 C CA . ALA A 1 349 ? -38.244 -21.917 27.914 1.00 17.65 349 ALA A CA 1
ATOM 2771 C C . ALA A 1 349 ? -36.892 -21.350 28.339 1.00 17.15 349 ALA A C 1
ATOM 2772 O O . ALA A 1 349 ? -36.657 -20.141 28.243 1.00 17.47 349 ALA A O 1
ATOM 2774 N N . HIS A 1 350 ? -36.002 -22.223 28.809 1.00 17.93 350 HIS A N 1
ATOM 2775 C CA . HIS A 1 350 ? -34.647 -21.856 29.217 1.00 16.78 350 HIS A CA 1
ATOM 2776 C C . HIS A 1 350 ? -34.617 -20.899 30.402 1.00 15.99 350 HIS A C 1
ATOM 2777 O O . HIS A 1 350 ? -33.634 -20.178 30.593 1.00 16.41 350 HIS A O 1
ATOM 2784 N N . TYR A 1 351 ? -35.668 -20.892 31.214 1.00 14.69 351 TYR A N 1
ATOM 2785 C CA . TYR A 1 351 ? -35.705 -20.029 32.384 1.00 15.10 351 TYR A CA 1
ATOM 2786 C C . TYR A 1 351 ? -34.527 -20.340 33.300 1.00 15.19 351 TYR A C 1
ATOM 2787 O O . TYR A 1 351 ? -34.346 -21.485 33.723 1.00 16.98 351 TYR A O 1
ATOM 2796 N N . ARG A 1 352 ? -33.733 -19.310 33.598 1.00 15.13 352 ARG A N 1
ATOM 2797 C CA . ARG A 1 352 ? -32.584 -19.388 34.501 1.00 14.62 352 ARG A CA 1
ATOM 2798 C C . ARG A 1 352 ? -31.540 -20.409 34.054 1.00 14.74 352 ARG A C 1
ATOM 2799 O O . ARG A 1 352 ? -30.687 -20.824 34.840 1.00 16.23 352 ARG A O 1
ATOM 2807 N N . GLU A 1 353 ? -31.558 -20.776 32.771 1.00 14.90 353 GLU A N 1
ATOM 2808 C CA . GLU A 1 353 ? -30.681 -21.841 32.291 1.00 15.49 353 GLU A CA 1
ATOM 2809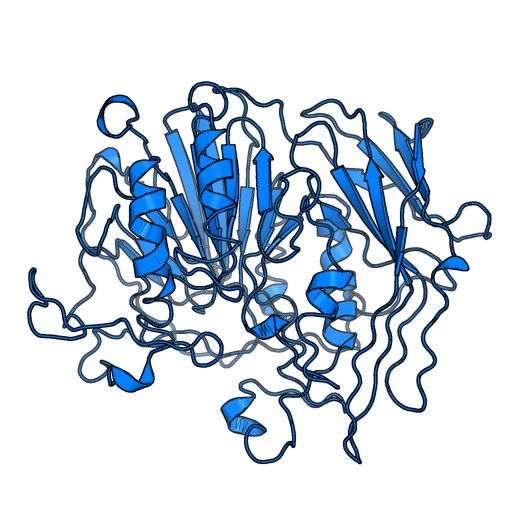 C C . GLU A 1 353 ? -29.209 -21.453 32.376 1.00 16.39 353 GLU A C 1
ATOM 2810 O O . GLU A 1 353 ? -28.358 -22.316 32.622 1.00 18.16 353 GLU A O 1
ATOM 2816 N N . ALA A 1 354 ? -28.889 -20.173 32.171 1.00 16.32 354 ALA A N 1
ATOM 2817 C CA . ALA A 1 354 ? -27.512 -19.690 32.170 1.00 16.09 354 ALA A CA 1
ATOM 2818 C C . ALA A 1 354 ? -27.116 -19.048 33.497 1.00 15.49 354 ALA A C 1
ATOM 2819 O O . ALA A 1 354 ? -26.202 -18.224 33.538 1.00 15.23 354 ALA A O 1
ATOM 2821 N N . GLU A 1 355 ? -27.771 -19.436 34.586 1.00 14.26 355 GLU A N 1
ATOM 2822 C CA A GLU A 1 355 ? -27.505 -18.805 35.873 0.52 13.80 355 GLU A CA 1
ATOM 2823 C CA B GLU A 1 355 ? -27.508 -18.814 35.879 0.48 14.22 355 GLU A CA 1
ATOM 2824 C C . GLU A 1 355 ? -26.036 -18.920 36.267 1.00 13.01 355 GLU A C 1
ATOM 2825 O O . GLU A 1 355 ? -25.465 -17.983 36.839 1.00 13.79 355 GLU A O 1
ATOM 2836 N N . CYS A 1 356 ? -25.401 -20.057 35.977 1.00 13.94 356 CYS A N 1
ATOM 2837 C CA . CYS A 1 356 ? -23.999 -20.187 36.364 1.00 15.29 356 CYS A CA 1
ATOM 2838 C C . CYS A 1 356 ? -23.107 -19.192 35.636 1.00 14.12 356 CYS A C 1
ATOM 2839 O O . CYS A 1 356 ? -22.116 -18.724 36.208 1.00 15.02 356 CYS A O 1
ATOM 2842 N N . MET A 1 357 ? -23.436 -18.856 34.384 1.00 12.77 357 MET A N 1
ATOM 2843 C CA . MET A 1 357 ? -22.663 -17.849 33.667 1.00 12.46 357 MET A CA 1
ATOM 2844 C C . MET A 1 357 ? -22.876 -16.463 34.270 1.00 12.61 357 MET A C 1
ATOM 2845 O O . MET A 1 357 ? -21.924 -15.687 34.414 1.00 13.24 357 MET A O 1
ATOM 2850 N N . ARG A 1 358 ? -24.117 -16.131 34.629 1.00 12.65 358 ARG A N 1
ATOM 2851 C CA . ARG A 1 358 ? -24.382 -14.863 35.303 1.00 12.90 358 ARG A CA 1
ATOM 2852 C C . ARG A 1 358 ? -23.591 -14.759 36.603 1.00 12.15 358 ARG A C 1
ATOM 2853 O O . ARG A 1 358 ? -22.925 -13.748 36.866 1.00 12.81 358 ARG A O 1
ATOM 2861 N N . VAL A 1 359 ? -23.663 -15.795 37.440 1.00 12.97 359 VAL A N 1
ATOM 2862 C CA . VAL A 1 359 ? -22.968 -15.745 38.722 1.00 13.38 359 VAL A CA 1
ATOM 2863 C C . VAL A 1 359 ? -21.465 -15.587 38.516 1.00 13.81 359 VAL A C 1
ATOM 2864 O O . VAL A 1 359 ? -20.794 -14.877 39.272 1.00 16.88 359 VAL A O 1
ATOM 2868 N N . ALA A 1 360 ? -20.917 -16.229 37.478 1.00 13.28 360 ALA A N 1
ATOM 2869 C CA . ALA A 1 360 ? -19.483 -16.130 37.222 1.00 14.03 360 ALA A CA 1
ATOM 2870 C C . ALA A 1 360 ? -19.075 -14.727 36.788 1.00 13.42 360 ALA A C 1
ATOM 2871 O O . ALA A 1 360 ? -18.066 -14.193 37.269 1.00 14.97 360 ALA A O 1
ATOM 2873 N N . MET A 1 361 ? -19.839 -14.111 35.874 1.00 13.12 361 MET A N 1
ATOM 2874 C CA . MET A 1 361 ? -19.343 -12.958 35.129 1.00 12.22 361 MET A CA 1
ATOM 2875 C C . MET A 1 361 ? -20.055 -11.642 35.396 1.00 11.74 361 MET A C 1
ATOM 2876 O O . MET A 1 361 ? -19.517 -10.590 35.020 1.00 12.70 361 MET A O 1
ATOM 2881 N N . GLU A 1 362 ? -21.234 -11.654 36.023 1.00 11.96 362 GLU A N 1
ATOM 2882 C CA . GLU A 1 362 ? -22.032 -10.431 36.077 1.00 12.04 362 GLU A CA 1
ATOM 2883 C C . GLU A 1 362 ? -21.344 -9.332 36.881 1.00 12.22 362 GLU A C 1
ATOM 2884 O O . GLU A 1 362 ? -21.324 -8.168 36.460 1.00 12.46 362 GLU A O 1
ATOM 2890 N N . GLU A 1 363 ? -20.774 -9.673 38.036 1.00 12.86 363 GLU A N 1
ATOM 2891 C CA . GLU A 1 363 ? -20.148 -8.649 38.865 1.00 13.94 363 GLU A CA 1
ATOM 2892 C C . GLU A 1 363 ? -18.969 -7.996 38.151 1.00 13.21 363 GLU A C 1
ATOM 2893 O O . GLU A 1 363 ? -18.795 -6.774 38.223 1.00 13.68 363 GLU A O 1
ATOM 2899 N N . LEU A 1 364 ? -18.133 -8.793 37.480 1.00 12.77 364 LEU A N 1
ATOM 2900 C CA . LEU A 1 364 ? -17.023 -8.212 36.726 1.00 12.94 364 LEU A CA 1
ATOM 2901 C C . LEU A 1 364 ? -17.526 -7.202 35.700 1.00 12.74 364 LEU A C 1
ATOM 2902 O O . LEU A 1 364 ? -17.006 -6.082 35.600 1.00 12.33 364 LEU A O 1
ATOM 2907 N N . LEU A 1 365 ? -18.541 -7.581 34.920 1.00 11.11 365 LEU A N 1
ATOM 2908 C CA . LEU A 1 365 ? -19.059 -6.675 33.901 1.00 11.77 365 LEU A CA 1
ATOM 2909 C C . LEU A 1 365 ? -19.676 -5.427 34.526 1.00 11.50 365 LEU A C 1
ATOM 2910 O O . LEU A 1 365 ? -19.507 -4.315 34.006 1.00 12.15 365 LEU A O 1
ATOM 2915 N N . TYR A 1 366 ? -20.415 -5.593 35.626 1.00 11.50 366 TYR A N 1
ATOM 2916 C CA . TYR A 1 366 ? -21.010 -4.446 36.307 1.00 11.46 366 TYR A CA 1
ATOM 2917 C C . TYR A 1 366 ? -19.935 -3.510 36.825 1.00 12.41 366 TYR A C 1
ATOM 2918 O O . TYR A 1 366 ? -20.077 -2.281 36.750 1.00 13.34 366 TYR A O 1
ATOM 2927 N N . SER A 1 367 ? -18.847 -4.071 37.353 1.00 12.89 367 SER A N 1
ATOM 2928 C CA . SER A 1 367 ? -17.787 -3.237 37.902 1.00 14.31 367 SER A CA 1
ATOM 2929 C C . SER A 1 367 ? -17.114 -2.396 36.830 1.00 13.63 367 SER A C 1
ATOM 2930 O O . SER A 1 367 ? -16.515 -1.367 37.154 1.00 16.39 367 SER A O 1
ATOM 2933 N N . TYR A 1 368 ? -17.205 -2.809 35.566 1.00 12.92 368 TYR A N 1
ATOM 2934 C CA . TYR A 1 368 ? -16.653 -2.063 34.449 1.00 12.76 368 TYR A CA 1
ATOM 2935 C C . TYR A 1 368 ? -17.711 -1.272 33.689 1.00 13.67 368 TYR A C 1
ATOM 2936 O O . TYR A 1 368 ? -17.409 -0.712 32.632 1.00 15.88 368 TYR A O 1
ATOM 2945 N N . GLY A 1 369 ? -18.934 -1.201 34.204 1.00 12.57 369 GLY A N 1
ATOM 2946 C CA . GLY A 1 369 ? -19.928 -0.337 33.584 1.00 12.59 369 GLY A CA 1
ATOM 2947 C C . GLY A 1 369 ? -20.446 -0.813 32.243 1.00 12.29 369 GLY A C 1
ATOM 2948 O O . GLY A 1 369 ? -20.639 0.002 31.330 1.00 14.09 369 GLY A O 1
ATOM 2949 N N . LEU A 1 370 ? -20.691 -2.112 32.100 1.00 12.41 370 LEU A N 1
ATOM 2950 C CA . LEU A 1 370 ? -21.343 -2.629 30.907 1.00 11.89 370 LEU A CA 1
ATOM 2951 C C . LEU A 1 370 ? -22.677 -1.918 30.685 1.00 10.65 370 LEU A C 1
ATOM 2952 O O . LEU A 1 370 ? -23.503 -1.818 31.598 1.00 12.62 370 LEU A O 1
ATOM 2957 N N . ASP A 1 371 ? -22.881 -1.413 29.465 1.00 10.90 371 ASP A N 1
ATOM 2958 C CA . ASP A 1 371 ? -24.063 -0.610 29.146 1.00 11.08 371 ASP A CA 1
ATOM 2959 C C . ASP A 1 371 ? -25.265 -1.447 28.704 1.00 11.06 371 ASP A C 1
ATOM 2960 O O . ASP A 1 371 ? -26.384 -1.232 29.193 1.00 11.37 371 ASP A O 1
ATOM 2965 N N . ILE A 1 372 ? -25.060 -2.372 27.763 1.00 10.91 372 ILE A N 1
ATOM 2966 C CA . ILE A 1 372 ? -26.138 -3.111 27.120 1.00 10.72 372 ILE A CA 1
ATOM 2967 C C . ILE A 1 372 ? -25.638 -4.523 26.873 1.00 10.37 372 ILE A C 1
ATOM 2968 O O . ILE A 1 372 ? -24.471 -4.722 26.510 1.00 10.44 372 ILE A O 1
ATOM 2973 N N . VAL A 1 373 ? -26.534 -5.498 27.031 1.00 11.29 373 VAL A N 1
ATOM 2974 C CA . VAL A 1 373 ? -26.290 -6.894 26.695 1.00 11.25 373 VAL A CA 1
ATOM 2975 C C . VAL A 1 373 ? -27.317 -7.316 25.657 1.00 11.24 373 VAL A C 1
ATOM 2976 O O . VAL A 1 373 ? -28.512 -7.048 25.821 1.00 12.89 373 VAL A O 1
ATOM 2980 N N . PHE A 1 374 ? -26.856 -7.982 24.600 1.00 9.78 374 PHE A N 1
ATOM 2981 C CA . PHE A 1 374 ? -27.731 -8.610 23.617 1.00 10.54 374 PHE A CA 1
ATOM 2982 C C . PHE A 1 374 ? -27.534 -10.119 23.654 1.00 11.12 374 PHE A C 1
ATOM 2983 O O . PHE A 1 374 ? -26.395 -10.598 23.682 1.00 10.98 374 PHE A O 1
ATOM 2991 N N . THR A 1 375 ? -28.643 -10.864 23.630 1.00 10.78 375 THR A N 1
ATOM 2992 C CA . THR A 1 375 ? -28.598 -12.323 23.620 1.00 10.40 375 THR A CA 1
ATOM 2993 C C . THR A 1 375 ? -29.612 -12.882 22.625 1.00 10.88 375 THR A C 1
ATOM 2994 O O . THR A 1 375 ? -30.406 -12.149 22.018 1.00 11.40 375 THR A O 1
ATOM 2998 N N . GLY A 1 376 ? -29.570 -14.202 22.451 1.00 11.08 376 GLY A N 1
ATOM 2999 C CA . GLY A 1 376 ? -30.535 -14.910 21.632 1.00 11.55 376 GLY A CA 1
ATOM 3000 C C . GLY A 1 376 ? -31.217 -16.014 22.420 1.00 11.91 376 GLY A C 1
ATOM 3001 O O . GLY A 1 376 ? -31.678 -15.774 23.541 1.00 13.03 376 GLY A O 1
ATOM 3002 N N . HIS A 1 377 ? -31.308 -17.215 21.829 1.00 11.33 377 HIS A N 1
ATOM 3003 C CA . HIS A 1 377 ? -31.646 -18.464 22.520 1.00 12.31 377 HIS A CA 1
ATOM 3004 C C . HIS A 1 377 ? -33.139 -18.647 22.783 1.00 12.21 377 HIS A C 1
ATOM 3005 O O . HIS A 1 377 ? -33.706 -19.687 22.438 1.00 14.30 377 HIS A O 1
ATOM 3012 N N . VAL A 1 378 ? -33.780 -17.673 23.401 1.00 11.97 378 VAL A N 1
ATOM 3013 C CA . VAL A 1 378 ? -35.206 -17.743 23.688 1.00 12.10 378 VAL A CA 1
ATOM 3014 C C . VAL A 1 378 ? -35.968 -17.206 22.480 1.00 11.02 378 VAL A C 1
ATOM 3015 O O . VAL A 1 378 ? -35.667 -16.113 21.986 1.00 12.46 378 VAL A O 1
ATOM 3019 N N . HIS A 1 379 ? -36.939 -17.977 21.985 1.00 11.95 379 HIS A N 1
ATOM 3020 C CA . HIS A 1 379 ? -37.611 -17.645 20.724 1.00 12.69 379 HIS A CA 1
ATOM 3021 C C . HIS A 1 379 ? -38.765 -16.680 20.981 1.00 13.32 379 HIS A C 1
ATOM 3022 O O . HIS A 1 379 ? -39.944 -17.017 20.885 1.00 14.23 379 HIS A O 1
ATOM 3029 N N . ALA A 1 380 ? -38.384 -15.455 21.313 1.00 13.01 380 ALA A N 1
ATOM 3030 C CA . ALA A 1 380 ? -39.300 -14.369 21.638 1.00 12.01 380 ALA A CA 1
ATOM 3031 C C . ALA A 1 380 ? -38.433 -13.132 21.790 1.00 12.61 380 ALA A C 1
ATOM 3032 O O . ALA A 1 380 ? -37.203 -13.208 21.714 1.00 14.39 380 ALA A O 1
ATOM 3034 N N . TYR A 1 381 ? -39.075 -11.991 21.982 1.00 11.51 381 TYR A N 1
ATOM 3035 C CA . TYR A 1 381 ? -38.377 -10.735 22.216 1.00 11.47 381 TYR A CA 1
ATOM 3036 C C . TYR A 1 381 ? -38.573 -10.303 23.660 1.00 10.37 381 TYR A C 1
ATOM 3037 O O . TYR A 1 381 ? -39.691 -10.349 24.178 1.00 12.73 381 TYR A O 1
ATOM 3046 N N . GLU A 1 382 ? -37.493 -9.879 24.310 1.00 9.85 382 GLU A N 1
ATOM 3047 C CA . GLU A 1 382 ? -37.629 -9.345 25.655 1.00 10.17 382 GLU A CA 1
ATOM 3048 C C . GLU A 1 382 ? -36.599 -8.251 25.893 1.00 10.85 382 GLU A C 1
ATOM 3049 O O . GLU A 1 382 ? -35.450 -8.357 25.449 1.00 12.03 382 GLU A O 1
ATOM 3055 N N . ARG A 1 383 ? -37.017 -7.201 26.596 1.00 10.42 383 ARG A N 1
ATOM 3056 C CA . ARG A 1 383 ? -36.122 -6.138 27.035 1.00 9.85 383 ARG A CA 1
ATOM 3057 C C . ARG A 1 383 ? -36.276 -5.965 28.539 1.00 10.14 383 ARG A C 1
ATOM 3058 O O . ARG A 1 383 ? -37.405 -5.842 29.033 1.00 11.21 383 ARG A O 1
ATOM 3066 N N . SER A 1 384 ? -35.158 -5.934 29.264 1.00 10.09 384 SER A N 1
ATOM 3067 C CA . SER A 1 384 ? -35.183 -5.712 30.702 1.00 10.72 384 SER A CA 1
ATOM 3068 C C . SER A 1 384 ? -35.085 -4.226 31.013 1.00 10.87 384 SER A C 1
ATOM 3069 O O . SER A 1 384 ? -34.601 -3.429 30.207 1.00 11.52 384 SER A O 1
ATOM 3072 N N . ASN A 1 385 ? -35.564 -3.860 32.201 1.00 10.75 385 ASN A N 1
ATOM 3073 C CA . ASN A 1 385 ? -35.121 -2.631 32.838 1.00 11.29 385 ASN A CA 1
ATOM 3074 C C . ASN A 1 385 ? -33.659 -2.787 33.280 1.00 11.41 385 ASN A C 1
ATOM 3075 O O . ASN A 1 385 ? -33.115 -3.895 33.310 1.00 12.29 385 ASN A O 1
ATOM 3080 N N . ARG A 1 386 ? -33.003 -1.667 33.605 1.00 11.45 386 ARG A N 1
ATOM 3081 C CA . ARG A 1 386 ? -31.628 -1.766 34.082 1.00 10.92 386 ARG A CA 1
ATOM 3082 C C . ARG A 1 386 ? -31.588 -2.605 35.353 1.00 11.62 386 ARG A C 1
ATOM 3083 O O . ARG A 1 386 ? -32.347 -2.361 36.295 1.00 11.92 386 ARG A O 1
ATOM 3091 N N . VAL A 1 387 ? -30.709 -3.608 35.377 1.00 10.76 387 VAL A N 1
ATOM 3092 C CA . VAL A 1 387 ? -30.757 -4.636 36.416 1.00 11.45 387 VAL A CA 1
ATOM 3093 C C . VAL A 1 387 ? -29.348 -5.142 36.686 1.00 12.01 387 VAL A C 1
ATOM 3094 O O . VAL A 1 387 ? -28.530 -5.285 35.768 1.00 12.73 387 VAL A O 1
ATOM 3098 N N . PHE A 1 388 ? -29.072 -5.412 37.960 1.00 11.99 388 PHE A N 1
ATOM 3099 C CA . PHE A 1 388 ? -27.846 -6.078 38.371 1.00 11.29 388 PHE A CA 1
ATOM 3100 C C . PHE A 1 388 ? -28.181 -7.029 39.511 1.00 12.00 388 PHE A C 1
ATOM 3101 O O . PHE A 1 388 ? -28.809 -6.626 40.489 1.00 12.96 388 PHE A O 1
ATOM 3109 N N . ASN A 1 389 ? -27.789 -8.293 39.372 1.00 12.30 389 ASN A N 1
ATOM 3110 C CA . ASN A 1 389 ? -28.011 -9.298 40.409 1.00 12.89 389 ASN A CA 1
ATOM 3111 C C . ASN A 1 389 ? -29.480 -9.338 40.841 1.00 13.34 389 ASN A C 1
ATOM 3112 O O . ASN A 1 389 ? -29.814 -9.319 42.027 1.00 14.98 389 ASN A O 1
ATOM 3117 N N . TYR A 1 390 ? -30.364 -9.394 39.846 1.00 13.02 390 TYR A N 1
ATOM 3118 C CA . TYR A 1 390 ? -31.813 -9.464 40.042 1.00 13.80 390 TYR A CA 1
ATOM 3119 C C . TYR A 1 390 ? -32.388 -8.251 40.767 1.00 14.79 390 TYR A C 1
ATOM 3120 O O . TYR A 1 390 ? -33.503 -8.320 41.287 1.00 18.79 390 TYR A O 1
ATOM 3129 N N . THR A 1 391 ? -31.663 -7.138 40.819 1.00 13.44 391 THR A N 1
ATOM 3130 C CA . THR A 1 391 ? -32.126 -5.928 41.488 1.00 13.01 391 THR A CA 1
ATOM 3131 C C . THR A 1 391 ? -32.162 -4.800 40.473 1.00 12.93 391 THR A C 1
ATOM 3132 O O . THR A 1 391 ? -31.160 -4.535 39.798 1.00 14.31 391 THR A O 1
ATOM 3136 N N . LEU A 1 392 ? -33.313 -4.151 40.347 1.00 12.00 392 LEU A N 1
ATOM 3137 C CA . LEU A 1 392 ? -33.376 -2.947 39.535 1.00 11.22 392 LEU A CA 1
ATOM 3138 C C . LEU A 1 392 ? -32.338 -1.951 40.041 1.00 11.95 392 LEU A C 1
ATOM 3139 O O . LEU A 1 392 ? -32.248 -1.686 41.242 1.00 14.33 392 LEU A O 1
ATOM 3144 N N . ASP A 1 393 ? -31.541 -1.415 39.126 1.00 11.88 393 ASP A N 1
ATOM 3145 C CA . ASP A 1 393 ? -30.345 -0.674 39.519 1.00 13.26 393 ASP A CA 1
ATOM 3146 C C . ASP A 1 393 ? -30.030 0.331 38.422 1.00 12.99 393 ASP A C 1
ATOM 3147 O O . ASP A 1 393 ? -29.858 -0.067 37.265 1.00 14.06 393 ASP A O 1
ATOM 3152 N N . PRO A 1 394 ? -29.937 1.628 38.734 1.00 12.86 394 PRO A N 1
ATOM 3153 C CA . PRO A 1 394 ? -29.721 2.627 37.675 1.00 13.91 394 PRO A CA 1
ATOM 3154 C C . PRO A 1 394 ? -28.377 2.501 36.986 1.00 14.45 394 PRO A C 1
ATOM 3155 O O . PRO A 1 394 ? -28.183 3.123 35.933 1.00 16.11 394 PRO A O 1
ATOM 3159 N N . CYS A 1 395 ? -27.446 1.723 37.542 1.00 12.44 395 CYS A N 1
ATOM 3160 C CA . CYS A 1 395 ? -26.165 1.459 36.910 1.00 13.60 395 CYS A CA 1
ATOM 3161 C C . CYS A 1 395 ? -26.081 0.061 36.315 1.00 13.52 395 CYS A C 1
ATOM 3162 O O . CYS A 1 395 ? -25.029 -0.316 35.789 1.00 15.41 395 CYS A O 1
ATOM 3165 N N . GLY A 1 396 ? -27.153 -0.715 36.385 1.00 12.76 396 GLY A N 1
ATOM 3166 C CA . GLY A 1 396 ? -27.150 -2.015 35.758 1.00 12.63 396 GLY A CA 1
ATOM 3167 C C . GLY A 1 396 ? -27.359 -1.929 34.258 1.00 11.90 396 GLY A C 1
ATOM 3168 O O . GLY A 1 396 ? -27.891 -0.947 33.734 1.00 14.19 396 GLY A O 1
ATOM 3169 N N . ALA A 1 397 ? -26.920 -2.974 33.564 1.00 11.55 397 ALA A N 1
ATOM 3170 C CA . ALA A 1 397 ? -27.072 -3.048 32.115 1.00 11.52 397 ALA A CA 1
ATOM 3171 C C . ALA A 1 397 ? -28.531 -3.246 31.715 1.00 10.73 397 ALA A C 1
ATOM 3172 O O . ALA A 1 397 ? -29.334 -3.803 32.469 1.00 11.36 397 ALA A O 1
ATOM 3174 N N . VAL A 1 398 ? -28.869 -2.774 30.519 1.00 11.12 398 VAL A N 1
ATOM 3175 C CA . VAL A 1 398 ? -30.101 -3.187 29.849 1.00 11.14 398 VAL A CA 1
ATOM 3176 C C . VAL A 1 398 ? -29.826 -4.508 29.144 1.00 11.34 398 VAL A C 1
ATOM 3177 O O . VAL A 1 398 ? -28.875 -4.611 28.360 1.00 12.23 398 VAL A O 1
ATOM 3181 N N . HIS A 1 399 ? -30.645 -5.525 29.421 1.00 10.67 399 HIS A N 1
ATOM 3182 C CA . HIS A 1 399 ? -30.507 -6.842 28.801 1.00 10.95 399 HIS A CA 1
ATOM 3183 C C . HIS A 1 399 ? -31.620 -7.018 27.780 1.00 10.22 399 HIS A C 1
ATOM 3184 O O . HIS A 1 399 ? -32.805 -6.950 28.128 1.00 12.15 399 HIS A O 1
ATOM 3191 N N . ILE A 1 400 ? -31.246 -7.258 26.529 1.00 10.24 400 ILE A N 1
ATOM 3192 C CA . ILE A 1 400 ? -32.197 -7.391 25.433 1.00 11.04 400 ILE A CA 1
ATOM 3193 C C . ILE A 1 400 ? -31.971 -8.741 24.776 1.00 11.25 400 ILE A C 1
ATOM 3194 O O . ILE A 1 400 ? -30.835 -9.083 24.429 1.00 13.38 400 ILE A O 1
ATOM 3199 N N . SER A 1 401 ? -33.045 -9.500 24.596 1.00 11.14 401 SER A N 1
ATOM 3200 C CA A SER A 1 401 ? -32.959 -10.832 24.020 0.84 11.78 401 SER A CA 1
ATOM 3201 C CA B SER A 1 401 ? -32.980 -10.844 24.031 0.16 11.70 401 SER A CA 1
ATOM 3202 C C . SER A 1 401 ? -33.737 -10.858 22.711 1.00 11.51 401 SER A C 1
ATOM 3203 O O . SER A 1 401 ? -34.944 -10.561 22.684 1.00 11.31 401 SER A O 1
ATOM 3208 N N . VAL A 1 402 ? -33.034 -11.195 21.622 1.00 11.46 402 VAL A N 1
ATOM 3209 C CA . VAL A 1 402 ? -33.609 -11.214 20.279 1.00 11.20 402 VAL A CA 1
ATOM 3210 C C . VAL A 1 402 ? -33.363 -12.564 19.611 1.00 11.83 402 VAL A C 1
ATOM 3211 O O . VAL A 1 402 ? -32.957 -12.629 18.442 1.00 13.16 402 VAL A O 1
ATOM 3215 N N . GLY A 1 403 ? -33.626 -13.652 20.333 1.00 11.48 403 GLY A N 1
ATOM 3216 C CA . GLY A 1 403 ? -33.528 -14.983 19.750 1.00 12.29 403 GLY A CA 1
ATOM 3217 C C . GLY A 1 403 ? -34.740 -15.345 18.912 1.00 11.50 403 GLY A C 1
ATOM 3218 O O . GLY A 1 403 ? -35.019 -16.527 18.693 1.00 12.04 403 GLY A O 1
ATOM 3219 N N . ASP A 1 404 ? -35.461 -14.331 18.436 1.00 13.56 404 ASP A N 1
ATOM 3220 C CA . ASP A 1 404 ? -36.690 -14.492 17.658 1.00 13.01 404 ASP A CA 1
ATOM 3221 C C . ASP A 1 404 ? -36.454 -14.312 16.160 1.00 12.28 404 ASP A C 1
ATOM 3222 O O . ASP A 1 404 ? -37.265 -13.706 15.462 1.00 13.02 404 ASP A O 1
ATOM 3227 N N . GLY A 1 405 ? -35.362 -14.867 15.633 1.00 12.54 405 GLY A N 1
ATOM 3228 C CA . GLY A 1 405 ? -35.006 -14.683 14.235 1.00 12.08 405 GLY A CA 1
ATOM 3229 C C . GLY A 1 405 ? -35.835 -15.462 13.228 1.00 11.96 405 GLY A C 1
ATOM 3230 O O . GLY A 1 405 ? -35.777 -15.137 12.036 1.00 13.53 405 GLY A O 1
ATOM 3231 N N . GLY A 1 406 ? -36.578 -16.487 13.656 1.00 12.13 406 GLY A N 1
ATOM 3232 C CA . GLY A 1 406 ? -37.512 -17.147 12.765 1.00 11.89 406 GLY A CA 1
ATOM 3233 C C . GLY A 1 406 ? -37.247 -18.613 12.473 1.00 12.35 406 GLY A C 1
ATOM 3234 O O . GLY A 1 406 ? -37.843 -19.157 11.542 1.00 13.84 406 GLY A O 1
ATOM 3235 N N . ASN A 1 407 ? -36.409 -19.287 13.254 1.00 11.93 407 ASN A N 1
ATOM 3236 C CA . ASN A 1 407 ? -36.128 -20.695 12.985 1.00 12.16 407 ASN A CA 1
ATOM 3237 C C . ASN A 1 407 ? -37.381 -21.550 13.219 1.00 11.97 407 ASN A C 1
ATOM 3238 O O . ASN A 1 407 ? -38.377 -21.094 13.782 1.00 13.35 407 ASN A O 1
ATOM 3243 N N . ARG A 1 408 ? -37.316 -22.819 12.783 1.00 13.52 408 ARG A N 1
ATOM 3244 C CA . ARG A 1 408 ? -38.492 -23.685 12.748 1.00 14.13 408 ARG A CA 1
ATOM 3245 C C . ARG A 1 408 ? -38.897 -24.251 14.108 1.00 13.91 408 ARG A C 1
ATOM 3246 O O . ARG A 1 408 ? -39.953 -24.889 14.194 1.00 15.53 408 ARG A O 1
ATOM 3254 N N . GLU A 1 409 ? -38.103 -24.055 15.163 1.00 14.47 409 GLU A N 1
ATOM 3255 C CA . GLU A 1 409 ? -38.527 -24.512 16.480 1.00 14.73 409 GLU A CA 1
ATOM 3256 C C . GLU A 1 409 ? -39.666 -23.638 16.998 1.00 16.05 409 GLU A C 1
ATOM 3257 O O . GLU A 1 409 ? -39.914 -22.533 16.508 1.00 17.99 409 GLU A O 1
ATOM 3263 N N . LYS A 1 410 ? -40.368 -24.142 18.005 1.00 17.25 410 LYS A N 1
ATOM 3264 C CA . LYS A 1 410 ? -41.545 -23.432 18.480 1.00 19.43 410 LYS A CA 1
ATOM 3265 C C . LYS A 1 410 ? -41.173 -22.085 19.085 1.00 18.82 410 LYS A C 1
ATOM 3266 O O . LYS A 1 410 ? -40.093 -21.901 19.660 1.00 19.93 410 LYS A O 1
ATOM 3272 N N . MET A 1 411 ? -42.080 -21.130 18.920 1.00 17.54 411 MET A N 1
ATOM 3273 C CA A MET A 1 411 ? -41.990 -19.847 19.605 0.65 16.11 411 MET A CA 1
ATOM 3274 C CA B MET A 1 411 ? -41.940 -19.860 19.610 0.35 18.78 411 MET A CA 1
ATOM 3275 C C . MET A 1 411 ? -42.095 -20.055 21.113 1.00 16.64 411 MET A C 1
ATOM 3276 O O . MET A 1 411 ? -42.836 -20.920 21.584 1.00 18.12 411 MET A O 1
ATOM 3285 N N . ALA A 1 412 ? -41.354 -19.254 21.872 1.00 14.98 412 ALA A N 1
ATOM 3286 C CA . ALA A 1 412 ? -41.530 -19.228 23.319 1.00 14.68 412 ALA A CA 1
ATOM 3287 C C . ALA A 1 412 ? -42.768 -18.392 23.631 1.00 15.26 412 ALA A C 1
ATOM 3288 O O . ALA A 1 412 ? -42.818 -17.205 23.293 1.00 15.01 412 ALA A O 1
ATOM 3290 N N . THR A 1 413 ? -43.771 -19.002 24.264 1.00 15.95 413 THR A N 1
ATOM 3291 C CA . THR A 1 413 ? -45.017 -18.293 24.543 1.00 18.08 413 THR A CA 1
ATOM 3292 C C . THR A 1 413 ? -45.378 -18.298 26.026 1.00 17.77 413 THR A C 1
ATOM 3293 O O . THR A 1 413 ? -45.936 -17.321 26.539 1.00 22.32 413 THR A O 1
ATOM 3297 N N . THR A 1 414 ? -45.072 -19.384 26.723 1.00 17.67 414 THR A N 1
ATOM 3298 C CA A THR A 1 414 ? -45.390 -19.496 28.140 0.58 17.58 414 THR A CA 1
ATOM 3299 C CA B THR A 1 414 ? -45.399 -19.481 28.136 0.42 17.37 414 THR A CA 1
ATOM 3300 C C . THR A 1 414 ? -44.364 -18.737 28.970 1.00 15.25 414 THR A C 1
ATOM 3301 O O . THR A 1 414 ? -43.169 -18.735 28.660 1.00 15.79 414 THR A O 1
ATOM 3308 N N . HIS A 1 415 ? -44.828 -18.096 30.035 1.00 14.52 415 HIS A N 1
ATOM 3309 C CA . HIS A 1 415 ? -43.935 -17.379 30.934 1.00 14.45 415 HIS A CA 1
ATOM 3310 C C . HIS A 1 415 ? -43.781 -18.167 32.226 1.00 15.61 415 HIS A C 1
ATOM 3311 O O . HIS A 1 415 ? -44.723 -18.824 32.674 1.00 17.48 415 HIS A O 1
ATOM 3318 N N . ALA A 1 416 ? -42.582 -18.121 32.814 1.00 15.00 416 ALA A N 1
ATOM 3319 C CA . ALA A 1 416 ? -42.373 -18.847 34.065 1.00 16.23 416 ALA A CA 1
ATOM 3320 C C . ALA A 1 416 ? -43.337 -18.381 35.149 1.00 17.70 416 ALA A C 1
ATOM 3321 O O . ALA A 1 416 ? -43.708 -19.168 36.030 1.00 20.54 416 ALA A O 1
ATOM 3323 N N . ASP A 1 417 ? -43.772 -17.122 35.087 1.00 18.06 417 ASP A N 1
ATOM 3324 C CA . ASP A 1 417 ? -44.682 -16.537 36.064 1.00 18.31 417 ASP A CA 1
ATOM 3325 C C . ASP A 1 417 ? -46.151 -16.800 35.753 1.00 19.78 417 ASP A C 1
ATOM 3326 O O . ASP A 1 417 ? -47.009 -16.398 36.546 1.00 21.76 417 ASP A O 1
ATOM 3331 N N . ASP A 1 418 ? -46.459 -17.443 34.629 1.00 20.58 418 ASP A N 1
ATOM 3332 C CA . ASP A 1 418 ? -47.835 -17.828 34.344 1.00 22.72 418 ASP A CA 1
ATOM 3333 C C . ASP A 1 418 ? -48.308 -18.835 35.392 1.00 23.47 418 ASP A C 1
ATOM 3334 O O . ASP A 1 418 ? -47.527 -19.688 35.829 1.00 21.92 418 ASP A O 1
ATOM 3339 N N . PRO A 1 419 ? -49.571 -18.774 35.813 1.00 26.44 419 PRO A N 1
ATOM 3340 C CA . PRO A 1 419 ? -50.052 -19.699 36.849 1.00 27.97 419 PRO A CA 1
ATOM 3341 C C . PRO A 1 419 ? -49.724 -21.149 36.520 1.00 29.36 419 PRO A C 1
ATOM 3342 O O . PRO A 1 419 ? -50.060 -21.655 35.448 1.00 30.16 419 PRO A O 1
ATOM 3346 N N . GLY A 1 420 ? -49.055 -21.818 37.458 1.00 29.66 420 GLY A N 1
ATOM 3347 C CA . GLY A 1 420 ? -48.739 -23.225 37.320 1.00 30.42 420 GLY A CA 1
ATOM 3348 C C . GLY A 1 420 ? -47.630 -23.568 36.351 1.00 31.15 420 GLY A C 1
ATOM 3349 O O . GLY A 1 420 ? -47.415 -24.752 36.086 1.00 31.68 420 GLY A O 1
ATOM 3350 N N . ARG A 1 421 ? -46.905 -22.582 35.823 1.00 30.53 421 ARG A N 1
ATOM 3351 C CA . ARG A 1 421 ? -45.888 -22.834 34.808 1.00 31.71 421 ARG A CA 1
ATOM 3352 C C . ARG A 1 421 ? -44.464 -22.670 35.327 1.00 30.89 421 ARG A C 1
ATOM 3353 O O . ARG A 1 421 ? -43.520 -22.677 34.528 1.00 32.27 421 ARG A O 1
ATOM 3361 N N . CYS A 1 422 ? -44.278 -22.518 36.628 1.00 29.58 422 CYS A N 1
ATOM 3362 C CA . CYS A 1 422 ? -42.924 -22.364 37.146 1.00 30.56 422 CYS A CA 1
ATOM 3363 C C . CYS A 1 422 ? -42.211 -23.704 37.036 1.00 29.61 422 CYS A C 1
ATOM 3364 O O . CYS A 1 422 ? -42.712 -24.706 37.564 1.00 29.42 422 CYS A O 1
ATOM 3367 N N . PRO A 1 423 ? -41.079 -23.785 36.347 1.00 29.82 423 PRO A N 1
ATOM 3368 C CA . PRO A 1 423 ? -40.400 -25.076 36.206 1.00 29.63 423 PRO A CA 1
ATOM 3369 C C . PRO A 1 423 ? -39.793 -25.528 37.523 1.00 29.30 423 PRO A C 1
ATOM 3370 O O . PRO A 1 423 ? -39.588 -24.748 38.454 1.00 29.26 423 PRO A O 1
ATOM 3374 N N . GLU A 1 424 ? -39.519 -26.820 37.594 1.00 31.00 424 GLU A N 1
ATOM 3375 C CA . GLU A 1 424 ? -38.807 -27.357 38.742 1.00 33.57 424 GLU A CA 1
ATOM 3376 C C . GLU A 1 424 ? -37.346 -26.933 38.655 1.00 30.92 424 GLU A C 1
ATOM 3377 O O . GLU A 1 424 ? -36.729 -27.068 37.591 1.00 31.14 424 GLU A O 1
ATOM 3383 N N . PRO A 1 425 ? -36.765 -26.399 39.731 1.00 29.76 425 PRO A N 1
ATOM 3384 C CA . PRO A 1 425 ? -35.398 -25.855 39.635 1.00 29.56 425 PRO A CA 1
ATOM 3385 C C . PRO A 1 425 ? -34.374 -26.803 39.028 1.00 30.29 425 PRO A C 1
ATOM 3386 O O . PRO A 1 425 ? -33.582 -26.375 38.177 1.00 28.37 425 PRO A O 1
ATOM 3390 N N . MET A 1 426 ? -34.364 -28.076 39.440 1.00 33.00 426 MET A N 1
ATOM 3391 C CA . MET A 1 426 ? -33.344 -29.004 38.962 1.00 36.07 426 MET A CA 1
ATOM 3392 C C . MET A 1 426 ? -33.438 -29.265 37.467 1.00 33.95 426 MET A C 1
ATOM 3393 O O . MET A 1 426 ? -32.495 -29.812 36.887 1.00 34.80 426 MET A O 1
ATOM 3398 N N . SER A 1 427 ? -34.549 -28.907 36.833 1.00 31.82 427 SER A N 1
ATOM 3399 C CA . SER A 1 427 ? -34.712 -29.129 35.404 1.00 30.70 427 SER A CA 1
ATOM 3400 C C . SER A 1 427 ? -34.124 -28.011 34.557 1.00 28.21 427 SER A C 1
ATOM 3401 O O . SER A 1 427 ? -34.105 -28.134 33.331 1.00 30.21 427 SER A O 1
ATOM 3404 N N . THR A 1 428 ? -33.636 -26.934 35.173 1.00 25.07 428 THR A N 1
ATOM 3405 C CA . THR A 1 428 ? -33.341 -25.717 34.425 1.00 22.69 428 THR A CA 1
ATOM 3406 C C . THR A 1 428 ? -31.902 -25.563 33.933 1.00 22.37 428 THR A C 1
ATOM 3407 O O . THR A 1 428 ? -31.690 -24.915 32.903 1.00 22.03 428 THR A O 1
ATOM 3411 N N . PRO A 1 429 ? -30.890 -26.101 34.615 1.00 22.93 429 PRO A N 1
ATOM 3412 C CA . PRO A 1 429 ? -29.509 -25.766 34.242 1.00 24.92 429 PRO A CA 1
ATOM 3413 C C . PRO A 1 429 ? -29.114 -26.345 32.892 1.00 25.56 429 PRO A C 1
ATOM 3414 O O . PRO A 1 429 ? -29.596 -27.398 32.471 1.00 25.95 429 PRO A O 1
ATOM 3418 N N . ASP A 1 430 ? -28.224 -25.631 32.206 1.00 27.05 430 ASP A N 1
ATOM 3419 C CA . ASP A 1 430 ? -27.736 -26.095 30.914 1.00 30.53 430 ASP A CA 1
ATOM 3420 C C . ASP A 1 430 ? -26.895 -27.351 31.110 1.00 30.81 430 ASP A C 1
ATOM 3421 O O . ASP A 1 430 ? -25.914 -27.342 31.861 1.00 30.52 430 ASP A O 1
ATOM 3426 N N . ALA A 1 431 ? -27.269 -28.428 30.418 1.00 30.46 431 ALA A N 1
ATOM 3427 C CA . ALA A 1 431 ? -26.611 -29.710 30.643 1.00 31.93 431 ALA A CA 1
ATOM 3428 C C . ALA A 1 431 ? -25.212 -29.741 30.036 1.00 32.32 431 ALA A C 1
ATOM 3429 O O . ALA A 1 431 ? -24.286 -30.311 30.626 1.00 34.29 431 ALA A O 1
ATOM 3431 N N . PHE A 1 432 ? -25.035 -29.132 28.861 1.00 29.27 432 PHE A N 1
ATOM 3432 C CA . PHE A 1 432 ? -23.725 -29.137 28.217 1.00 26.37 432 PHE A CA 1
ATOM 3433 C C . PHE A 1 432 ? -22.668 -28.498 29.110 1.00 25.60 432 PHE A C 1
ATOM 3434 O O . PHE A 1 432 ? -21.544 -29.002 29.215 1.00 24.52 432 PHE A O 1
ATOM 3442 N N . MET A 1 433 ? -23.007 -27.392 29.767 1.00 24.88 433 MET A N 1
ATOM 3443 C CA . MET A 1 433 ? -22.036 -26.703 30.608 1.00 25.10 433 MET A CA 1
ATOM 3444 C C . MET A 1 433 ? -22.025 -27.215 32.039 1.00 26.36 433 MET A C 1
ATOM 3445 O O . MET A 1 433 ? -20.985 -27.139 32.706 1.00 26.63 433 MET A O 1
ATOM 3450 N N . GLY A 1 434 ? -23.152 -27.734 32.525 1.00 25.42 434 GLY A N 1
ATOM 3451 C CA . GLY A 1 434 ? -23.214 -28.277 33.868 1.00 26.83 434 GLY A CA 1
ATOM 3452 C C . GLY A 1 434 ? -23.320 -27.203 34.937 1.00 26.69 434 GLY A C 1
ATOM 3453 O O . GLY A 1 434 ? -23.407 -25.995 34.671 1.00 26.91 434 GLY A O 1
ATOM 3454 N N . GLY A 1 435 ? -23.308 -27.669 36.181 1.00 26.39 435 GLY A N 1
ATOM 3455 C CA . GLY A 1 435 ? -23.453 -26.811 37.336 1.00 26.14 435 GLY A CA 1
ATOM 3456 C C . GLY A 1 435 ? -24.904 -26.478 37.630 1.00 24.58 435 GLY A C 1
ATOM 3457 O O . GLY A 1 435 ? -25.792 -26.610 36.789 1.00 25.90 435 GLY A O 1
ATOM 3458 N N . PHE A 1 436 ? -25.145 -26.047 38.867 1.00 23.91 436 PHE A N 1
ATOM 3459 C CA . PHE A 1 436 ? -26.447 -25.526 39.262 1.00 23.63 436 PHE A CA 1
ATOM 3460 C C . PHE A 1 436 ? -26.238 -24.334 40.173 1.00 22.85 436 PHE A C 1
ATOM 3461 O O . PHE A 1 436 ? -25.592 -24.451 41.220 1.00 24.31 436 PHE A O 1
ATOM 3469 N N . CYS A 1 437 ? -26.820 -23.205 39.786 1.00 20.69 437 CYS A N 1
ATOM 3470 C CA . CYS A 1 437 ? -26.613 -21.940 40.462 1.00 22.38 437 CYS A CA 1
ATOM 3471 C C . CYS A 1 437 ? -27.924 -21.206 40.742 1.00 21.66 437 CYS A C 1
ATOM 3472 O O . CYS A 1 437 ? -27.892 -20.109 41.313 1.00 22.88 437 CYS A O 1
ATOM 3475 N N . ALA A 1 438 ? -29.076 -21.790 40.392 1.00 19.61 438 ALA A N 1
ATOM 3476 C CA . ALA A 1 438 ? -30.349 -21.056 40.353 1.00 20.00 438 ALA A CA 1
ATOM 3477 C C . ALA A 1 438 ? -31.163 -21.302 41.623 1.00 20.86 438 ALA A C 1
ATOM 3478 O O . ALA A 1 438 ? -32.135 -22.056 41.641 1.00 24.68 438 ALA A O 1
ATOM 3480 N N . PHE A 1 439 ? -30.791 -20.612 42.690 1.00 18.74 439 PHE A N 1
ATOM 3481 C CA . PHE A 1 439 ? -31.488 -20.779 43.955 1.00 20.50 439 PHE A CA 1
ATOM 3482 C C . PHE A 1 439 ? -32.691 -19.843 44.053 1.00 19.60 439 PHE A C 1
ATOM 3483 O O . PHE A 1 439 ? -32.794 -18.843 43.341 1.00 20.30 439 PHE A O 1
ATOM 3491 N N . ASN A 1 440 ? -33.620 -20.195 44.941 1.00 19.81 440 ASN A N 1
ATOM 3492 C CA . ASN A 1 440 ? -34.802 -19.365 45.136 1.00 20.16 440 ASN A CA 1
ATOM 3493 C C . ASN A 1 440 ? -34.416 -17.982 45.650 1.00 20.45 440 ASN A C 1
ATOM 3494 O O . ASN A 1 440 ? -33.430 -17.811 46.369 1.00 22.14 440 ASN A O 1
ATOM 3499 N N . PHE A 1 441 ? -35.226 -16.985 45.298 1.00 19.28 441 PHE A N 1
ATOM 3500 C CA . PHE A 1 441 ? -34.941 -15.624 45.731 1.00 19.63 441 PHE A CA 1
ATOM 3501 C C . PHE A 1 441 ? -35.041 -15.511 47.246 1.00 21.86 441 PHE A C 1
ATOM 3502 O O . PHE A 1 441 ? -35.798 -16.234 47.900 1.00 22.92 441 PHE A O 1
ATOM 3510 N N . THR A 1 442 ? -34.241 -14.609 47.808 1.00 24.38 442 THR A N 1
ATOM 3511 C CA . THR A 1 442 ? -34.218 -14.386 49.244 1.00 27.46 442 THR A CA 1
ATOM 3512 C C . THR A 1 442 ? -34.702 -12.997 49.628 1.00 26.34 442 THR A C 1
ATOM 3513 O O . THR A 1 442 ? -34.797 -12.693 50.823 1.00 28.24 442 THR A O 1
ATOM 3517 N N . SER A 1 443 ? -35.019 -12.151 48.654 1.00 24.36 443 SER A N 1
ATOM 3518 C CA . SER A 1 443 ? -35.578 -10.837 48.918 1.00 24.45 443 SER A CA 1
ATOM 3519 C C . SER A 1 443 ? -36.471 -10.461 47.747 1.00 22.70 443 SER A C 1
ATOM 3520 O O . SER A 1 443 ? -36.562 -11.183 46.750 1.00 21.80 443 SER A O 1
ATOM 3523 N N . GLY A 1 444 ? -37.132 -9.318 47.877 1.00 23.53 444 GLY A N 1
ATOM 3524 C CA . GLY A 1 444 ? -37.993 -8.818 46.836 1.00 21.94 444 GLY A CA 1
ATOM 3525 C C . GLY A 1 444 ? -39.342 -9.504 46.816 1.00 20.68 444 GLY A C 1
ATOM 3526 O O . GLY A 1 444 ? -39.641 -10.380 47.637 1.00 20.98 444 GLY A O 1
ATOM 3527 N N . PRO A 1 445 ? -40.185 -9.118 45.859 1.00 20.84 445 PRO A N 1
ATOM 3528 C CA . PRO A 1 445 ? -41.550 -9.670 45.814 1.00 21.74 445 PRO A CA 1
ATOM 3529 C C . PRO A 1 445 ? -41.615 -11.187 45.736 1.00 20.65 445 PRO A C 1
ATOM 3530 O O . PRO A 1 445 ? -42.581 -11.777 46.234 1.00 21.92 445 PRO A O 1
ATOM 3534 N N . ALA A 1 446 ? -40.634 -11.839 45.118 1.00 19.70 446 ALA A N 1
ATOM 3535 C CA . ALA A 1 446 ? -40.651 -13.284 44.931 1.00 19.51 446 ALA A CA 1
ATOM 3536 C C . ALA A 1 446 ? -39.829 -14.031 45.978 1.00 19.01 446 ALA A C 1
ATOM 3537 O O . ALA A 1 446 ? -39.521 -15.210 45.778 1.00 19.32 446 ALA A O 1
ATOM 3539 N N . ALA A 1 447 ? -39.478 -13.382 47.088 1.00 20.51 447 ALA A N 1
ATOM 3540 C CA . ALA A 1 447 ? -38.671 -14.027 48.116 1.00 21.87 447 ALA A CA 1
ATOM 3541 C C . ALA A 1 447 ? -39.261 -15.374 48.503 1.00 22.42 447 ALA A C 1
ATOM 3542 O O . ALA A 1 447 ? -40.460 -15.488 48.775 1.00 23.24 447 ALA A O 1
ATOM 3544 N N . GLY A 1 448 ? -38.407 -16.398 48.521 1.00 21.91 448 GLY A N 1
ATOM 3545 C CA . GLY A 1 448 ? -38.803 -17.737 48.890 1.00 22.29 448 GLY A CA 1
ATOM 3546 C C . GLY A 1 448 ? -39.253 -18.612 47.741 1.00 23.11 448 GLY A C 1
ATOM 3547 O O . GLY A 1 448 ? -39.490 -19.809 47.952 1.00 26.59 448 GLY A O 1
ATOM 3548 N N . SER A 1 449 ? -39.356 -18.067 46.532 1.00 21.43 449 SER A N 1
ATOM 3549 C CA A SER A 1 449 ? -39.829 -18.814 45.379 0.74 20.29 449 SER A CA 1
ATOM 3550 C CA B SER A 1 449 ? -39.841 -18.795 45.370 0.26 20.44 449 SER A CA 1
ATOM 3551 C C . SER A 1 449 ? -38.786 -18.801 44.268 1.00 19.10 449 SER A C 1
ATOM 3552 O O . SER A 1 449 ? -37.821 -18.031 44.286 1.00 17.94 449 SER A O 1
ATOM 3557 N N . PHE A 1 450 ? -38.995 -19.682 43.294 1.00 18.08 450 PHE A N 1
ATOM 3558 C CA . PHE A 1 450 ? -38.125 -19.803 42.134 1.00 17.80 450 PHE A CA 1
ATOM 3559 C C . PHE A 1 450 ? -38.518 -18.836 41.025 1.00 17.92 450 PHE A C 1
ATOM 3560 O O . PHE A 1 450 ? -37.673 -18.500 40.185 1.00 17.65 450 PHE A O 1
ATOM 3568 N N . CYS A 1 451 ? -39.770 -18.368 41.036 1.00 19.85 451 CYS A N 1
ATOM 3569 C CA . CYS A 1 451 ? -40.367 -17.540 39.997 1.00 22.25 451 CYS A CA 1
ATOM 3570 C C . CYS A 1 451 ? -41.273 -16.520 40.675 1.00 20.61 451 CYS A C 1
ATOM 3571 O O . CYS A 1 451 ? -41.652 -16.676 41.840 1.00 19.93 451 CYS A O 1
ATOM 3574 N N . TRP A 1 452 ? -41.636 -15.474 39.930 1.00 17.68 452 TRP A N 1
ATOM 3575 C CA . TRP A 1 452 ? -42.708 -14.580 40.354 1.00 17.43 452 TRP A CA 1
ATOM 3576 C C . TRP A 1 452 ? -44.069 -15.176 39.983 1.00 18.72 452 TRP A C 1
ATOM 3577 O O . TRP A 1 452 ? -44.162 -16.183 39.281 1.00 19.35 452 TRP A O 1
ATOM 3588 N N . ASP A 1 453 ? -45.145 -14.539 40.457 1.00 19.71 453 ASP A N 1
ATOM 3589 C CA . ASP A 1 453 ? -46.494 -14.901 40.031 1.00 21.15 453 ASP A CA 1
ATOM 3590 C C . ASP A 1 453 ? -47.095 -13.877 39.074 1.00 20.43 453 ASP A C 1
ATOM 3591 O O . ASP A 1 453 ? -48.297 -13.923 38.790 1.00 21.78 453 ASP A O 1
ATOM 3596 N N . ARG A 1 454 ? -46.269 -12.968 38.564 1.00 18.65 454 ARG A N 1
ATOM 3597 C CA . ARG A 1 454 ? -46.642 -11.970 37.576 1.00 18.43 454 ARG A CA 1
ATOM 3598 C C . ARG A 1 454 ? -45.346 -11.561 36.893 1.00 16.54 454 ARG A C 1
ATOM 3599 O O . ARG A 1 454 ? -44.258 -11.952 37.319 1.00 16.19 454 ARG A O 1
ATOM 3607 N N . GLN A 1 455 ? -45.463 -10.768 35.839 1.00 16.23 455 GLN A N 1
ATOM 3608 C CA . GLN A 1 455 ? -44.272 -10.392 35.094 1.00 14.59 455 GLN A CA 1
ATOM 3609 C C . GLN A 1 455 ? -43.271 -9.705 36.029 1.00 14.38 455 GLN A C 1
ATOM 3610 O O . GLN A 1 455 ? -43.632 -8.722 36.696 1.00 15.65 455 GLN A O 1
ATOM 3616 N N . PRO A 1 456 ? -42.032 -10.203 36.135 1.00 13.77 456 PRO A N 1
ATOM 3617 C CA . PRO A 1 456 ? -41.075 -9.582 37.060 1.00 13.90 456 PRO A CA 1
ATOM 3618 C C . PRO A 1 456 ? -40.820 -8.119 36.727 1.00 14.03 456 PRO A C 1
ATOM 3619 O O . PRO A 1 456 ? -40.828 -7.709 35.562 1.00 14.11 456 PRO A O 1
ATOM 3623 N N . ASP A 1 457 ? -40.577 -7.327 37.774 1.00 14.22 457 ASP A N 1
ATOM 3624 C CA . ASP A 1 457 ? -40.404 -5.892 37.578 1.00 13.90 457 ASP A CA 1
ATOM 3625 C C . ASP A 1 457 ? -39.144 -5.547 36.791 1.00 14.00 457 ASP A C 1
ATOM 3626 O O . ASP A 1 457 ? -39.058 -4.440 36.249 1.00 14.43 457 ASP A O 1
ATOM 3631 N N . TYR A 1 458 ? -38.169 -6.457 36.720 1.00 12.78 458 TYR A N 1
ATOM 3632 C CA . TYR A 1 458 ? -36.992 -6.234 35.888 1.00 12.65 458 TYR A CA 1
ATOM 3633 C C . TYR A 1 458 ? -37.250 -6.465 34.403 1.00 11.96 458 TYR A C 1
ATOM 3634 O O . TYR A 1 458 ? -36.383 -6.146 33.585 1.00 13.05 458 TYR A O 1
ATOM 3643 N N . SER A 1 459 ? -38.421 -6.976 34.030 1.00 11.04 459 SER A N 1
ATOM 3644 C CA . SER A 1 459 ? -38.787 -7.193 32.633 1.00 11.85 459 SER A CA 1
ATOM 3645 C C . SER A 1 459 ? -39.619 -6.005 32.164 1.00 11.98 459 SER A C 1
ATOM 3646 O O . SER A 1 459 ? -40.740 -5.802 32.634 1.00 15.57 459 SER A O 1
ATOM 3649 N N . ALA A 1 460 ? -39.075 -5.219 31.233 1.00 11.65 460 ALA A N 1
ATOM 3650 C CA . ALA A 1 460 ? -39.805 -4.053 30.746 1.00 11.30 460 ALA A CA 1
ATOM 3651 C C . ALA A 1 460 ? -40.830 -4.425 29.683 1.00 11.87 460 ALA A C 1
ATOM 3652 O O . ALA A 1 460 ? -41.926 -3.851 29.652 1.00 13.47 460 ALA A O 1
ATOM 3654 N N . TYR A 1 461 ? -40.498 -5.369 28.808 1.00 11.70 461 TYR A N 1
ATOM 3655 C CA . TYR A 1 461 ? -41.311 -5.626 27.624 1.00 11.50 461 TYR A CA 1
ATOM 3656 C C . TYR A 1 461 ? -41.015 -7.035 27.146 1.00 11.51 461 TYR A C 1
ATOM 3657 O O . TYR A 1 461 ? -39.847 -7.417 27.038 1.00 12.63 461 TYR A O 1
ATOM 3666 N N . ARG A 1 462 ? -42.060 -7.802 26.858 1.00 11.86 462 ARG A N 1
ATOM 3667 C CA . ARG A 1 462 ? -41.885 -9.124 26.279 1.00 11.79 462 ARG A CA 1
ATOM 3668 C C . ARG A 1 462 ? -42.994 -9.385 25.271 1.00 12.00 462 ARG A C 1
ATOM 3669 O O . ARG A 1 462 ? -44.153 -9.030 25.510 1.00 12.61 462 ARG A O 1
ATOM 3677 N N . GLU A 1 463 ? -42.628 -9.977 24.136 1.00 11.23 463 GLU A N 1
ATOM 3678 C CA . GLU A 1 463 ? -43.575 -10.272 23.069 1.00 12.00 463 GLU A CA 1
ATOM 3679 C C . GLU A 1 463 ? -43.107 -11.498 22.302 1.00 12.05 463 GLU A C 1
ATOM 3680 O O . GLU A 1 463 ? -41.927 -11.607 21.947 1.00 12.41 463 GLU A O 1
ATOM 3686 N N . SER A 1 464 ? -44.040 -12.413 22.041 1.00 12.40 464 SER A N 1
ATOM 3687 C CA . SER A 1 464 ? -43.756 -13.646 21.308 1.00 12.62 464 SER A CA 1
ATOM 3688 C C . SER A 1 464 ? -43.974 -13.409 19.813 1.00 13.29 464 SER A C 1
ATOM 3689 O O . SER A 1 464 ? -44.955 -13.854 19.222 1.00 15.63 464 SER A O 1
ATOM 3692 N N . SER A 1 465 ? -43.038 -12.685 19.197 1.00 12.37 465 SER A N 1
ATOM 3693 C CA . SER A 1 465 ? -43.057 -12.431 17.760 1.00 12.21 465 SER A CA 1
ATOM 3694 C C . SER A 1 465 ? -41.636 -12.547 17.226 1.00 11.61 465 SER A C 1
ATOM 3695 O O . SER A 1 465 ? -40.672 -12.294 17.952 1.00 12.82 465 SER A O 1
ATOM 3698 N N . PHE A 1 466 ? -41.517 -12.928 15.955 1.00 11.14 466 PHE A N 1
ATOM 3699 C CA . PHE A 1 466 ? -40.240 -12.887 15.253 1.00 10.98 466 PHE A CA 1
ATOM 3700 C C . PHE A 1 466 ? -39.896 -11.449 14.883 1.00 11.68 466 PHE A C 1
ATOM 3701 O O . PHE A 1 466 ? -40.780 -10.601 14.709 1.00 11.71 466 PHE A O 1
ATOM 3709 N N . GLY A 1 467 ? -38.599 -11.177 14.749 1.00 11.48 467 GLY A N 1
ATOM 3710 C CA . GLY A 1 467 ? -38.180 -9.843 14.355 1.00 11.91 467 GLY A CA 1
ATOM 3711 C C . GLY A 1 467 ? -36.683 -9.658 14.518 1.00 11.36 467 GLY A C 1
ATOM 3712 O O . GLY A 1 467 ? -35.937 -10.632 14.652 1.00 12.23 467 GLY A O 1
ATOM 3713 N N . HIS A 1 468 ? -36.260 -8.393 14.491 1.00 11.23 468 HIS A N 1
ATOM 3714 C CA . HIS A 1 468 ? -34.859 -8.033 14.631 1.00 11.74 468 HIS A CA 1
ATOM 3715 C C . HIS A 1 468 ? -34.814 -6.653 15.266 1.00 12.05 468 HIS A C 1
ATOM 3716 O O . HIS A 1 468 ? -35.822 -5.934 15.290 1.00 12.32 468 HIS A O 1
ATOM 3723 N N . GLY A 1 469 ? -33.647 -6.282 15.780 1.00 10.53 469 GLY A N 1
ATOM 3724 C CA . GLY A 1 469 ? -33.481 -4.960 16.355 1.00 10.89 469 GLY A CA 1
ATOM 3725 C C . GLY A 1 469 ? -32.413 -4.152 15.656 1.00 10.47 469 GLY A C 1
ATOM 3726 O O . GLY A 1 469 ? -31.549 -4.703 14.957 1.00 11.28 469 GLY A O 1
ATOM 3727 N N . ILE A 1 470 ? -32.481 -2.837 15.840 1.00 11.35 470 ILE A N 1
ATOM 3728 C CA . ILE A 1 470 ? -31.492 -1.896 15.328 1.00 10.86 470 ILE A CA 1
ATOM 3729 C C . ILE A 1 470 ? -31.043 -1.002 16.473 1.00 10.85 470 ILE A C 1
ATOM 3730 O O . ILE A 1 470 ? -31.875 -0.388 17.152 1.00 11.82 470 ILE A O 1
ATOM 3735 N N . LEU A 1 471 ? -29.736 -0.908 16.676 1.00 11.24 471 LEU A N 1
ATOM 3736 C CA . LEU A 1 471 ? -29.171 0.005 17.661 1.00 11.01 471 LEU A CA 1
ATOM 3737 C C . LEU A 1 471 ? -28.566 1.207 16.940 1.00 11.37 471 LEU A C 1
ATOM 3738 O O . LEU A 1 471 ? -27.733 1.040 16.047 1.00 11.62 471 LEU A O 1
ATOM 3743 N N . GLU A 1 472 ? -28.979 2.413 17.340 1.00 11.57 472 GLU A N 1
ATOM 3744 C CA . GLU A 1 472 ? -28.478 3.666 16.771 1.00 12.30 472 GLU A CA 1
ATOM 3745 C C . GLU A 1 472 ? -27.820 4.462 17.891 1.00 11.82 472 GLU A C 1
ATOM 3746 O O . GLU A 1 472 ? -28.497 5.194 18.625 1.00 12.41 472 GLU A O 1
ATOM 3752 N N . VAL A 1 473 ? -26.508 4.330 18.035 1.00 12.23 473 VAL A N 1
ATOM 3753 C CA . VAL A 1 473 ? -25.798 5.099 19.053 1.00 12.91 473 VAL A CA 1
ATOM 3754 C C . VAL A 1 473 ? -25.582 6.513 18.527 1.00 13.88 473 VAL A C 1
ATOM 3755 O O . VAL A 1 473 ? -25.002 6.706 17.452 1.00 15.88 473 VAL A O 1
ATOM 3759 N N . LYS A 1 474 ? -26.049 7.504 19.285 1.00 13.49 474 LYS A N 1
ATOM 3760 C CA . LYS A 1 474 ? -26.036 8.888 18.824 1.00 14.38 474 LYS A CA 1
ATOM 3761 C C . LYS A 1 474 ? -24.805 9.655 19.291 1.00 13.85 474 LYS A C 1
ATOM 3762 O O . LYS A 1 474 ? -24.222 10.420 18.518 1.00 15.33 474 LYS A O 1
ATOM 3768 N N . ASN A 1 475 ? -24.407 9.483 20.544 1.00 12.99 475 ASN A N 1
ATOM 3769 C CA . ASN A 1 475 ? -23.261 10.188 21.103 1.00 11.95 475 ASN A CA 1
ATOM 3770 C C . ASN A 1 475 ? -22.822 9.420 22.337 1.00 12.64 475 ASN A C 1
ATOM 3771 O O . ASN A 1 475 ? -23.293 8.309 22.586 1.00 12.44 475 ASN A O 1
ATOM 3776 N N . GLU A 1 476 ? -21.944 10.023 23.133 1.00 12.87 476 GLU A N 1
ATOM 3777 C CA . GLU A 1 476 ? -21.345 9.240 24.204 1.00 13.38 476 GLU A CA 1
ATOM 3778 C C . GLU A 1 476 ? -22.318 8.907 25.327 1.00 12.69 476 GLU A C 1
ATOM 3779 O O . GLU A 1 476 ? -21.999 8.046 26.152 1.00 14.45 476 GLU A O 1
ATOM 3785 N N . THR A 1 477 ? -23.489 9.548 25.383 1.00 11.61 477 THR A N 1
ATOM 3786 C CA . THR A 1 477 ? -24.447 9.246 26.433 1.00 11.90 477 THR A CA 1
ATOM 3787 C C . THR A 1 477 ? -25.773 8.685 25.951 1.00 12.25 477 THR A C 1
ATOM 3788 O O . THR A 1 477 ? -26.518 8.157 26.779 1.00 13.70 477 THR A O 1
ATOM 3792 N N . HIS A 1 478 ? -26.111 8.793 24.664 1.00 12.35 478 HIS A N 1
ATOM 3793 C CA . HIS A 1 478 ? -27.446 8.413 24.203 1.00 12.16 478 HIS A CA 1
ATOM 3794 C C . HIS A 1 478 ? -27.375 7.417 23.055 1.00 12.31 478 HIS A C 1
ATOM 3795 O O . HIS A 1 478 ? -26.613 7.610 22.103 1.00 13.21 478 HIS A O 1
ATOM 3802 N N . ALA A 1 479 ? -28.213 6.374 23.128 1.00 12.95 479 ALA A N 1
ATOM 3803 C CA . ALA A 1 479 ? -28.387 5.419 22.046 1.00 13.59 479 ALA A CA 1
ATOM 3804 C C . ALA A 1 479 ? -29.867 5.084 21.939 1.00 13.66 479 ALA A C 1
ATOM 3805 O O . ALA A 1 479 ? -30.560 4.995 22.957 1.00 17.10 479 ALA A O 1
ATOM 3807 N N . LEU A 1 480 ? -30.355 4.915 20.715 1.00 12.58 480 LEU A N 1
ATOM 3808 C CA . LEU A 1 480 ? -31.740 4.536 20.470 1.00 12.87 480 LEU A CA 1
ATOM 3809 C C . LEU A 1 480 ? -31.798 3.078 20.038 1.00 11.34 480 LEU A C 1
ATOM 3810 O O . LEU A 1 480 ? -31.115 2.677 19.088 1.00 13.55 480 LEU A O 1
ATOM 3815 N N . TRP A 1 481 ? -32.596 2.285 20.748 1.00 11.77 481 TRP A N 1
ATOM 3816 C CA . TRP A 1 481 ? -32.842 0.895 20.392 1.00 10.91 481 TRP A CA 1
ATOM 3817 C C . TRP A 1 481 ? -34.256 0.759 19.850 1.00 11.48 481 TRP A C 1
ATOM 3818 O O . TRP A 1 481 ? -35.209 1.260 20.453 1.00 12.57 481 TRP A O 1
ATOM 3829 N N . LYS A 1 482 ? -34.392 0.070 18.722 1.00 11.36 482 LYS A N 1
ATOM 3830 C CA . LYS A 1 482 ? -35.694 -0.209 18.135 1.00 11.92 482 LYS A CA 1
ATOM 3831 C C . LYS A 1 482 ? -35.758 -1.674 17.749 1.00 12.62 482 LYS A C 1
ATOM 3832 O O . LYS A 1 482 ? -34.844 -2.185 17.089 1.00 16.56 482 LYS A O 1
ATOM 3838 N N . TRP A 1 483 ? -36.828 -2.343 18.151 1.00 11.37 483 TRP A N 1
ATOM 3839 C CA . TRP A 1 483 ? -37.097 -3.710 17.743 1.00 11.08 483 TRP A CA 1
ATOM 3840 C C . TRP A 1 483 ? -38.310 -3.716 16.822 1.00 11.32 483 TRP A C 1
ATOM 3841 O O . TRP A 1 483 ? -39.299 -3.025 17.086 1.00 12.50 483 TRP A O 1
ATOM 3852 N N . HIS A 1 484 ? -38.225 -4.487 15.740 1.00 11.11 484 HIS A N 1
ATOM 3853 C CA . HIS A 1 484 ? -39.242 -4.518 14.694 1.00 11.86 484 HIS A CA 1
ATOM 3854 C C . HIS A 1 484 ? -39.807 -5.929 14.572 1.00 11.53 484 HIS A C 1
ATOM 3855 O O . HIS A 1 484 ? -39.046 -6.887 14.389 1.00 12.62 484 HIS A O 1
ATOM 3862 N N . ARG A 1 485 ? -41.132 -6.064 14.659 1.00 12.19 485 ARG A N 1
ATOM 3863 C CA . ARG A 1 485 ? -41.769 -7.367 14.493 1.00 12.05 485 ARG A CA 1
ATOM 3864 C C . ARG A 1 485 ? -41.991 -7.683 13.014 1.00 12.74 485 ARG A C 1
ATOM 3865 O O . ARG A 1 485 ? -42.327 -6.800 12.218 1.00 13.14 485 ARG A O 1
ATOM 3873 N N . ASN A 1 486 ? -41.803 -8.960 12.651 1.00 12.15 486 ASN A N 1
ATOM 3874 C CA . ASN A 1 486 ? -41.885 -9.344 11.245 1.00 12.06 486 ASN A CA 1
ATOM 3875 C C . ASN A 1 486 ? -43.269 -9.114 10.659 1.00 13.10 486 ASN A C 1
ATOM 3876 O O . ASN A 1 486 ? -43.390 -8.811 9.468 1.00 14.69 486 ASN A O 1
ATOM 3881 N N . GLN A 1 487 ? -44.326 -9.287 11.453 1.00 12.99 487 GLN A N 1
ATOM 3882 C CA . GLN A 1 487 ? -45.657 -9.209 10.863 1.00 14.54 487 GLN A CA 1
ATOM 3883 C C . GLN A 1 487 ? -46.070 -7.782 10.524 1.00 14.78 487 GLN A C 1
ATOM 3884 O O . GLN A 1 487 ? -47.080 -7.598 9.838 1.00 16.12 487 GLN A O 1
ATOM 3890 N N . ASP A 1 488 ? -45.323 -6.777 10.969 1.00 14.12 488 ASP A N 1
ATOM 3891 C CA . ASP A 1 488 ? -45.552 -5.398 10.557 1.00 15.44 488 ASP A CA 1
ATOM 3892 C C . ASP A 1 488 ? -44.632 -5.087 9.385 1.00 15.82 488 ASP A C 1
ATOM 3893 O O . ASP A 1 488 ? -43.408 -5.209 9.503 1.00 19.67 488 ASP A O 1
ATOM 3898 N N . LEU A 1 489 ? -45.214 -4.673 8.269 1.00 14.54 489 LEU A N 1
ATOM 3899 C CA . LEU A 1 489 ? -44.455 -4.362 7.071 1.00 14.73 489 LEU A CA 1
ATOM 3900 C C . LEU A 1 489 ? -44.602 -2.917 6.629 1.00 16.03 489 LEU A C 1
ATOM 3901 O O . LEU A 1 489 ? -43.921 -2.505 5.681 1.00 17.65 489 LEU A O 1
ATOM 3906 N N . TYR A 1 490 ? -45.453 -2.135 7.286 1.00 15.92 490 TYR A N 1
ATOM 3907 C CA . TYR A 1 490 ? -45.626 -0.751 6.871 1.00 16.50 490 TYR A CA 1
ATOM 3908 C C . TYR A 1 490 ? -44.402 0.077 7.237 1.00 17.00 490 TYR A C 1
ATOM 3909 O O . TYR A 1 490 ? -43.653 -0.251 8.164 1.00 17.31 490 TYR A O 1
ATOM 3918 N N . GLN A 1 491 ? -44.197 1.153 6.482 1.00 19.06 491 GLN A N 1
ATOM 3919 C CA . GLN A 1 491 ? -42.990 1.956 6.618 1.00 20.93 491 GLN A CA 1
ATOM 3920 C C . GLN A 1 491 ? -42.897 2.556 8.011 1.00 21.37 491 GLN A C 1
ATOM 3921 O O . GLN A 1 491 ? -43.835 3.198 8.490 1.00 20.79 491 GLN A O 1
ATOM 3927 N N . GLY A 1 492 ? -41.749 2.361 8.655 1.00 21.32 492 GLY A N 1
ATOM 3928 C CA . GLY A 1 492 ? -41.493 2.968 9.943 1.00 21.82 492 GLY A CA 1
ATOM 3929 C C . GLY A 1 492 ? -42.064 2.229 11.133 1.00 20.16 492 GLY A C 1
ATOM 3930 O O . GLY A 1 492 ? -41.949 2.721 12.258 1.00 22.98 492 GLY A O 1
ATOM 3931 N N . ALA A 1 493 ? -42.675 1.067 10.927 1.00 18.07 493 ALA A N 1
ATOM 3932 C CA . ALA A 1 493 ? -43.255 0.324 12.038 1.00 16.71 493 ALA A CA 1
ATOM 3933 C C . ALA A 1 493 ? -42.188 -0.011 13.072 1.00 16.45 493 ALA A C 1
ATOM 3934 O O . ALA A 1 493 ? -41.069 -0.407 12.730 1.00 17.93 493 ALA A O 1
ATOM 3936 N N . VAL A 1 494 ? -42.541 0.151 14.345 1.00 16.58 494 VAL A N 1
ATOM 3937 C CA A VAL A 1 494 ? -41.652 -0.147 15.467 0.68 17.31 494 VAL A CA 1
ATOM 3938 C CA B VAL A 1 494 ? -41.649 -0.176 15.452 0.32 16.77 494 VAL A CA 1
ATOM 3939 C C . VAL A 1 494 ? -42.456 -0.897 16.518 1.00 16.85 494 VAL A C 1
ATOM 3940 O O . VAL A 1 494 ? -43.546 -0.454 16.893 1.00 18.41 494 VAL A O 1
ATOM 3947 N N . GLY A 1 495 ? -41.926 -2.019 16.999 1.00 14.25 495 GLY A N 1
ATOM 3948 C CA . GLY A 1 495 ? -42.615 -2.785 18.022 1.00 14.27 495 GLY A CA 1
ATOM 3949 C C . GLY A 1 495 ? -42.278 -2.329 19.429 1.00 15.05 495 GLY A C 1
ATOM 3950 O O . GLY A 1 495 ? -43.146 -2.239 20.301 1.00 19.12 495 GLY A O 1
ATOM 3951 N N . ASP A 1 496 ? -41.007 -2.020 19.649 1.00 12.47 496 ASP A N 1
ATOM 3952 C CA . ASP A 1 496 ? -40.524 -1.576 20.947 1.00 12.93 496 ASP A CA 1
ATOM 3953 C C . ASP A 1 496 ? -39.378 -0.611 20.701 1.00 12.57 496 ASP A C 1
ATOM 3954 O O . ASP A 1 496 ? -38.595 -0.796 19.769 1.00 13.65 496 ASP A O 1
ATOM 3959 N N . GLU A 1 497 ? -39.286 0.421 21.527 1.00 15.43 497 GLU A N 1
ATOM 3960 C CA A GLU A 1 497 ? -38.191 1.368 21.404 0.50 18.62 497 GLU A CA 1
ATOM 3961 C CA B GLU A 1 497 ? -38.260 1.447 21.383 0.50 18.53 497 GLU A CA 1
ATOM 3962 C C . GLU A 1 497 ? -37.898 1.978 22.765 1.00 19.71 497 GLU A C 1
ATOM 3963 O O . GLU A 1 497 ? -38.784 2.133 23.610 1.00 23.08 497 GLU A O 1
ATOM 3974 N N . ILE A 1 498 ? -36.621 2.274 22.981 1.00 18.11 498 ILE A N 1
ATOM 3975 C CA . ILE A 1 498 ? -36.159 2.848 24.241 1.00 17.35 498 ILE A CA 1
ATOM 3976 C C . ILE A 1 498 ? -34.949 3.722 23.953 1.00 14.58 498 ILE A C 1
ATOM 3977 O O . ILE A 1 498 ? -34.066 3.340 23.174 1.00 14.01 498 ILE A O 1
ATOM 3982 N N . TYR A 1 499 ? -34.913 4.903 24.555 1.00 14.73 499 TYR A N 1
ATOM 3983 C CA A TYR A 1 499 ? -33.696 5.704 24.593 0.49 14.54 499 TYR A CA 1
ATOM 3984 C CA B TYR A 1 499 ? -33.673 5.660 24.564 0.51 14.99 499 TYR A CA 1
ATOM 3985 C C . TYR A 1 499 ? -32.846 5.202 25.751 1.00 13.36 499 TYR A C 1
ATOM 3986 O O . TYR A 1 499 ? -33.290 5.261 26.900 1.00 14.32 499 TYR A O 1
ATOM 4003 N N . ILE A 1 500 ? -31.653 4.707 25.458 1.00 13.19 500 ILE A N 1
ATOM 4004 C CA . ILE A 1 500 ? -30.744 4.201 26.473 1.00 14.00 500 ILE A CA 1
ATOM 4005 C C . ILE A 1 500 ? -29.752 5.307 26.774 1.00 13.85 500 ILE A C 1
ATOM 4006 O O . ILE A 1 500 ? -29.010 5.743 25.887 1.00 15.23 500 ILE A O 1
ATOM 4011 N N . VAL A 1 501 ? -29.761 5.781 28.014 1.00 13.06 501 VAL A N 1
ATOM 4012 C CA . VAL A 1 501 ? -28.941 6.911 28.423 1.00 13.41 501 VAL A CA 1
ATOM 4013 C C . VAL A 1 501 ? -27.949 6.406 29.450 1.00 13.07 501 VAL A C 1
ATOM 4014 O O . VAL A 1 501 ? -28.346 5.845 30.476 1.00 14.72 501 VAL A O 1
ATOM 4018 N N . ARG A 1 502 ? -26.666 6.584 29.177 1.00 13.25 502 ARG A N 1
ATOM 4019 C CA . ARG A 1 502 ? -25.651 6.188 30.139 1.00 14.34 502 ARG A CA 1
ATOM 4020 C C . ARG A 1 502 ? -25.152 7.402 30.914 1.00 15.00 502 ARG A C 1
ATOM 4021 O O . ARG A 1 502 ? -25.168 8.535 30.421 1.00 15.37 502 ARG A O 1
ATOM 4029 N N . GLU A 1 503 ? -24.739 7.147 32.154 1.00 14.77 503 GLU A N 1
ATOM 4030 C CA . GLU A 1 503 ? -24.378 8.186 33.116 1.00 14.63 503 GLU A CA 1
ATOM 4031 C C . GLU A 1 503 ? -23.019 7.833 33.701 1.00 14.59 503 GLU A C 1
ATOM 4032 O O . GLU A 1 503 ? -22.918 7.382 34.851 1.00 14.79 503 GLU A O 1
ATOM 4038 N N . PRO A 1 504 ? -21.943 8.049 32.940 1.00 15.99 504 PRO A N 1
ATOM 4039 C CA . PRO A 1 504 ? -20.619 7.613 33.412 1.00 16.46 504 PRO A CA 1
ATOM 4040 C C . PRO A 1 504 ? -20.185 8.221 34.737 1.00 15.57 504 PRO A C 1
ATOM 4041 O O . PRO A 1 504 ? -19.519 7.540 35.525 1.00 17.08 504 PRO A O 1
ATOM 4045 N N . GLU A 1 505 ? -20.513 9.487 35.011 1.00 15.29 505 GLU A N 1
ATOM 4046 C CA . GLU A 1 505 ? -20.104 10.063 36.287 1.00 16.22 505 GLU A CA 1
ATOM 4047 C C . GLU A 1 505 ? -20.827 9.415 37.455 1.00 16.10 505 GLU A C 1
ATOM 4048 O O . GLU A 1 505 ? -20.312 9.429 38.578 1.00 19.67 505 GLU A O 1
ATOM 4054 N N . ARG A 1 506 ? -22.002 8.843 37.211 1.00 14.55 506 ARG A N 1
ATOM 4055 C CA . ARG A 1 506 ? -22.752 8.177 38.262 1.00 15.54 506 ARG A CA 1
ATOM 4056 C C . ARG A 1 506 ? -22.224 6.774 38.511 1.00 16.11 506 ARG A C 1
ATOM 4057 O O . ARG A 1 506 ? -22.172 6.321 39.660 1.00 18.30 506 ARG A O 1
ATOM 4065 N N . CYS A 1 507 ? -21.812 6.077 37.453 1.00 16.33 507 CYS A N 1
ATOM 4066 C CA . CYS A 1 507 ? -21.645 4.633 37.533 1.00 17.47 507 CYS A CA 1
ATOM 4067 C C . CYS A 1 507 ? -20.211 4.140 37.425 1.00 19.00 507 CYS A C 1
ATOM 4068 O O . CYS A 1 507 ? -19.914 3.072 37.960 1.00 21.84 507 CYS A O 1
ATOM 4071 N N . LEU A 1 508 ? -19.316 4.874 36.764 1.00 19.12 508 LEU A N 1
ATOM 4072 C CA . LEU A 1 508 ? -17.962 4.365 36.547 1.00 22.25 508 LEU A CA 1
ATOM 4073 C C . LEU A 1 508 ? -17.063 4.657 37.734 1.00 25.09 508 LEU A C 1
ATOM 4074 O O . LEU A 1 508 ? -17.081 5.763 38.275 1.00 27.20 508 LEU A O 1
#

Nearest PDB structures (foldseek):
  6git-assembly1_A  TM=1.002E+00  e=0.000E+00  Triticum aestivum
  6giz-assembly1_A  TM=1.002E+00  e=0.000E+00  Triticum aestivum
  6gj9-assembly1_A  TM=1.001E+00  e=0.000E+00  Triticum aestivum
  6gj2-assembly1_A  TM=1.002E+00  e=0.000E+00  Triticum aestivum
  6gja-assembly1_A  TM=1.001E+00  e=0.000E+00  Triticum aestivum